Protein AF-A0A6N0A1Q3-F1 (afdb_monomer_lite)

Radius of gyration: 28.83 Å; chains: 1; bounding box: 65×64×76 Å

Foldseek 3Di:
DVVVVQDPVNVVVVVVVVVPDPPDPDDDPDDLDDPDPLLVCLCCLAQLFLLSSLLNLCLQPVQDDDPVNVLQNLLCCPLQFNNHQLVSVLSSNCVRHPPNDPVVSVVVSCVSNVVFFQLALPCLPTDDSLVVCCVVPVPCPSSCVSLVLQVQQPSVCSRPVVPDDPVSCVRSNHDDVPNGDHRPGDRVVRSNVSSVVSVVVRVVVVPDDPPPDRSGAGDLVSVLVCCQVPDPVFQFDWDQDPNDIDGDQWDDDPPFIDGGGDDLVNVVVSVVSVVVSCVVPVDDDPQAPDEDADDDPCLPPPDDHDSHHYDNAWDAHPNAIDHDPPVVSLCSLQVVLLVVLLVQLVVCLVDPDALVRLVVCCVPPNCVSNVVSVVVDPHDVVSVVSSVVSSVCSSCVVDPDPDDPPVVVVVCVPVVVPPPD

Sequence (421 aa):
MPQNGIHHPGIAALADAIAENTQLKILDLNDNTFTKKGSQSIAKGQTGYPWIDAIMNQLRHEGWVHHVARHAVSCFLTRGDLWISWEDGLKVFLKYLLDADWSVCAGNWMWMSSSAFEKVLQCPKCFCPVGYGRRMDRTGEYVRRYLPVLKDMPLRYLFEPWKAPLPVQEKAKCIVGEDYPFPIVNHKEASNECAKRMKSVVDNFRGKGKMSYYNNVRGSFEILACRIRQDNNLKGIQIKLDGRTHSLKLSQLADDTTVFVQSKKEISIALNIIETFDSFSGLILNRNKTEGMWIGYLKYSKEKVENINWVTDYVKFLGIYFGHNKAECKKLNMEKQALKSEKIMNSWKKRNITIVGRIMLVKSLIIPNVTYVASATNIDKEYVSKFKTMIYKFIWNDNREKNHYRTLCSFTVHVKSNWEA

InterPro domains:
  IPR002081 Cryptochrome/DNA photolyase class 1 [PTHR11455] (39-205)
  IPR005101 Cryptochrome/DNA photolyase, FAD-binding domain [PF03441] (37-199)
  IPR036134 Cryptochrome/DNA photolyase, FAD-binding domain-like superfamily [SSF48173] (39-201)

pLDDT: mean 79.99, std 17.87, range [28.47, 97.94]

Organism: Bathymodiolus azoricus (NCBI:txid150808)

Structure (mmCIF, N/CA/C/O backbone):
data_AF-A0A6N0A1Q3-F1
#
_entry.id   AF-A0A6N0A1Q3-F1
#
loop_
_atom_site.group_PDB
_atom_site.id
_atom_site.type_symbol
_atom_site.label_atom_id
_atom_site.label_alt_id
_atom_site.label_comp_id
_atom_site.label_asym_id
_atom_site.label_entity_id
_atom_site.label_seq_id
_atom_site.pdbx_PDB_ins_code
_atom_site.Cartn_x
_atom_site.Cartn_y
_atom_site.Cartn_z
_atom_site.occupancy
_atom_site.B_iso_or_equiv
_atom_site.auth_seq_id
_atom_site.auth_comp_id
_atom_site.auth_asym_id
_atom_site.auth_atom_id
_atom_site.pdbx_PDB_model_num
ATOM 1 N N . MET A 1 1 ? 2.008 -25.248 2.955 1.00 41.81 1 MET A N 1
ATOM 2 C CA . MET A 1 1 ? 3.449 -25.016 2.692 1.00 41.81 1 MET A CA 1
ATOM 3 C C . MET A 1 1 ? 3.793 -23.996 1.591 1.00 41.81 1 MET A C 1
ATOM 5 O O . MET A 1 1 ? 4.885 -23.458 1.691 1.00 41.81 1 MET A O 1
ATOM 9 N N . PRO A 1 2 ? 2.938 -23.621 0.608 1.00 36.25 2 PRO A N 1
ATOM 10 C CA . PRO A 1 2 ? 3.282 -22.524 -0.320 1.00 36.25 2 PRO A CA 1
ATOM 11 C C . PRO A 1 2 ? 3.408 -21.143 0.355 1.00 36.25 2 PRO A C 1
ATOM 13 O O . PRO A 1 2 ? 3.958 -20.215 -0.222 1.00 36.25 2 PRO A O 1
ATOM 16 N N . GLN A 1 3 ? 2.891 -21.003 1.580 1.00 41.81 3 GLN A N 1
ATOM 17 C CA . GLN A 1 3 ? 2.806 -19.744 2.329 1.00 41.81 3 GLN A CA 1
ATOM 18 C C . GLN A 1 3 ? 4.106 -19.343 3.061 1.00 41.81 3 GLN A C 1
ATOM 20 O O . GLN A 1 3 ? 4.175 -18.222 3.546 1.00 41.81 3 GLN A O 1
ATOM 25 N N . ASN A 1 4 ? 5.142 -20.198 3.074 1.00 42.31 4 ASN A N 1
ATOM 26 C CA . ASN A 1 4 ? 6.445 -19.917 3.710 1.00 42.31 4 ASN A CA 1
ATOM 27 C C . ASN A 1 4 ? 7.582 -19.682 2.690 1.00 42.31 4 ASN A C 1
ATOM 29 O O . ASN A 1 4 ? 8.752 -19.742 3.049 1.00 42.31 4 ASN A O 1
ATOM 33 N N . GLY A 1 5 ? 7.268 -19.469 1.403 1.00 43.62 5 GLY A N 1
ATOM 34 C CA . GLY A 1 5 ? 8.282 -19.239 0.358 1.00 43.62 5 GLY A CA 1
ATOM 35 C C . GLY A 1 5 ? 9.086 -20.481 -0.058 1.00 43.62 5 GLY A C 1
ATOM 36 O O . GLY A 1 5 ? 10.068 -20.368 -0.787 1.00 43.62 5 GLY A O 1
ATOM 37 N N . ILE A 1 6 ? 8.676 -21.676 0.374 1.00 47.47 6 ILE A N 1
ATOM 38 C CA . ILE A 1 6 ? 9.350 -22.933 0.037 1.00 47.47 6 ILE A CA 1
ATOM 39 C C . ILE A 1 6 ? 8.740 -23.495 -1.254 1.00 47.47 6 ILE A C 1
ATOM 41 O O . ILE A 1 6 ? 7.613 -23.993 -1.268 1.00 47.47 6 ILE A O 1
ATOM 45 N N . HIS A 1 7 ? 9.478 -23.380 -2.359 1.00 54.41 7 HIS A N 1
ATOM 46 C CA . HIS A 1 7 ? 9.101 -23.932 -3.665 1.00 54.41 7 HIS A CA 1
ATOM 47 C C . HIS A 1 7 ? 9.457 -25.425 -3.780 1.00 54.41 7 HIS A C 1
ATOM 49 O O . HIS A 1 7 ? 10.177 -25.959 -2.943 1.00 54.41 7 HIS A O 1
ATOM 55 N N . HIS A 1 8 ? 8.983 -26.100 -4.835 1.00 54.91 8 HIS A N 1
ATOM 56 C CA . HIS A 1 8 ? 9.098 -27.558 -5.029 1.00 54.91 8 HIS A CA 1
ATOM 57 C C . HIS A 1 8 ? 10.496 -28.170 -4.743 1.00 54.91 8 HIS A C 1
ATOM 59 O O . HIS A 1 8 ? 10.539 -29.226 -4.116 1.00 54.91 8 HIS A O 1
ATOM 65 N N . PRO A 1 9 ? 11.631 -27.529 -5.108 1.00 55.62 9 PRO A N 1
ATOM 66 C CA . PRO A 1 9 ? 12.971 -28.018 -4.749 1.00 55.62 9 PRO A CA 1
ATOM 67 C C . PRO A 1 9 ? 13.328 -27.806 -3.268 1.00 55.62 9 PRO A C 1
ATOM 69 O O . PRO A 1 9 ? 13.985 -28.640 -2.658 1.00 55.62 9 PRO A O 1
ATOM 72 N N . GLY A 1 10 ? 12.864 -26.705 -2.673 1.00 56.47 10 GLY A N 1
ATOM 73 C CA . GLY A 1 10 ? 13.060 -26.409 -1.253 1.00 56.47 10 GLY A CA 1
ATOM 74 C C . GLY A 1 10 ? 12.234 -27.313 -0.338 1.00 56.47 10 GLY A C 1
ATOM 75 O O . GLY A 1 10 ? 12.647 -27.565 0.785 1.00 56.47 10 GLY A O 1
ATOM 76 N N . ILE A 1 11 ? 11.096 -27.834 -0.816 1.00 57.53 11 ILE A N 1
ATOM 77 C CA . ILE A 1 11 ? 10.290 -28.813 -0.070 1.00 57.53 11 ILE A CA 1
ATOM 78 C C . ILE A 1 11 ? 11.034 -30.148 0.013 1.00 57.53 11 ILE A C 1
ATOM 80 O O . ILE A 1 11 ? 11.042 -30.750 1.079 1.00 57.53 11 ILE A O 1
ATOM 84 N N . ALA A 1 12 ? 11.682 -30.578 -1.076 1.00 62.75 12 ALA A N 1
ATOM 85 C CA . ALA A 1 12 ? 12.508 -31.784 -1.081 1.00 62.75 12 ALA A CA 1
ATOM 86 C C . ALA A 1 12 ? 13.717 -31.631 -0.145 1.00 62.75 12 ALA A C 1
ATOM 88 O O . ALA A 1 12 ? 13.870 -32.428 0.767 1.00 62.75 12 ALA A O 1
ATOM 89 N N . ALA A 1 13 ? 14.472 -30.533 -0.260 1.00 68.06 13 ALA A N 1
ATOM 90 C CA . ALA A 1 13 ? 15.618 -30.275 0.616 1.00 68.06 13 ALA A CA 1
ATOM 91 C C . ALA A 1 13 ? 15.233 -30.148 2.105 1.00 68.06 13 ALA A C 1
ATOM 93 O O . ALA A 1 13 ? 15.970 -30.592 2.981 1.00 68.06 13 ALA A O 1
ATOM 94 N N . LEU A 1 14 ? 14.070 -29.555 2.406 1.00 59.66 14 LEU A N 1
ATOM 95 C CA . LEU A 1 14 ? 13.545 -29.495 3.770 1.00 59.66 14 LEU A CA 1
ATOM 96 C C . LEU A 1 14 ? 13.110 -30.882 4.266 1.00 59.66 14 LEU A C 1
ATOM 98 O O . LEU A 1 14 ? 13.345 -31.206 5.426 1.00 59.66 14 LEU A O 1
ATOM 102 N N . ALA A 1 15 ? 12.482 -31.692 3.411 1.00 62.22 15 ALA A N 1
ATOM 103 C CA . ALA A 1 15 ? 12.094 -33.059 3.744 1.00 62.22 15 ALA A CA 1
ATOM 104 C C . ALA A 1 15 ? 13.322 -33.948 4.002 1.00 62.22 15 ALA A C 1
ATOM 106 O O . ALA A 1 15 ? 13.324 -34.673 4.993 1.00 62.22 15 ALA A O 1
ATOM 107 N N . ASP A 1 16 ? 14.373 -33.823 3.187 1.00 74.25 16 ASP A N 1
ATOM 108 C CA . ASP A 1 16 ? 15.642 -34.542 3.348 1.00 74.25 16 ASP A CA 1
ATOM 109 C C . ASP A 1 16 ? 16.334 -34.142 4.664 1.00 74.25 16 ASP A C 1
ATOM 111 O O . ASP A 1 16 ? 16.690 -34.995 5.476 1.00 74.25 16 ASP A O 1
ATOM 115 N N . ALA A 1 17 ? 16.408 -32.839 4.959 1.00 70.06 17 ALA A N 1
ATOM 116 C CA . ALA A 1 17 ? 16.987 -32.335 6.207 1.00 70.06 17 ALA A CA 1
ATOM 117 C C . ALA A 1 17 ? 16.194 -32.743 7.467 1.00 70.06 17 ALA A C 1
ATOM 119 O O . ALA A 1 17 ? 16.772 -32.884 8.545 1.00 70.06 17 ALA A O 1
ATOM 120 N N . ILE A 1 18 ? 14.871 -32.925 7.356 1.00 71.81 18 ILE A N 1
ATOM 121 C CA . ILE A 1 18 ? 14.031 -33.451 8.444 1.00 71.81 18 ILE A CA 1
ATOM 122 C C . ILE A 1 18 ? 14.229 -34.965 8.593 1.00 71.81 18 ILE A C 1
ATOM 124 O O . ILE A 1 18 ? 14.300 -35.448 9.721 1.00 71.81 18 ILE A O 1
ATOM 128 N N . ALA A 1 19 ? 14.341 -35.705 7.487 1.00 70.69 19 ALA A N 1
ATOM 129 C CA . ALA A 1 19 ? 14.541 -37.154 7.494 1.00 70.69 19 ALA A CA 1
ATOM 130 C C . ALA A 1 19 ? 15.874 -37.562 8.147 1.00 70.69 19 ALA A C 1
ATOM 132 O O . ALA A 1 19 ? 15.946 -38.601 8.800 1.00 70.69 19 ALA A O 1
ATOM 133 N N . GLU A 1 20 ? 16.907 -36.728 8.019 1.00 78.44 20 GLU A N 1
ATOM 134 C CA . GLU A 1 20 ? 18.235 -36.971 8.593 1.00 78.44 20 GLU A CA 1
ATOM 135 C C . GLU A 1 20 ? 18.377 -36.504 10.056 1.00 78.44 20 GLU A C 1
ATOM 137 O O . GLU A 1 20 ? 19.339 -36.868 10.737 1.00 78.44 20 GLU A O 1
ATOM 142 N N . ASN A 1 21 ? 17.429 -35.720 10.585 1.00 74.88 21 ASN A N 1
ATOM 143 C CA . ASN A 1 21 ? 17.544 -35.133 11.921 1.00 74.88 21 ASN A CA 1
ATOM 144 C C . ASN A 1 21 ? 16.839 -35.970 13.001 1.00 74.88 21 ASN A C 1
ATOM 146 O O . ASN A 1 21 ? 15.677 -35.745 13.342 1.00 74.88 21 ASN A O 1
ATOM 150 N N . THR A 1 22 ? 17.582 -36.888 13.624 1.00 77.81 22 THR A N 1
ATOM 151 C CA . THR A 1 22 ? 17.078 -37.767 14.697 1.00 77.81 22 THR A CA 1
ATOM 152 C C . THR A 1 22 ? 16.819 -37.063 16.039 1.00 77.81 22 THR A C 1
ATOM 154 O O . THR A 1 22 ? 16.327 -37.692 16.976 1.00 77.81 22 THR A O 1
ATOM 157 N N . GLN A 1 23 ? 17.153 -35.773 16.162 1.00 66.88 23 GLN A N 1
ATOM 158 C CA . GLN A 1 23 ? 17.015 -34.982 17.395 1.00 66.88 23 GLN A CA 1
ATOM 159 C C . GLN A 1 23 ? 15.797 -34.042 17.375 1.00 66.88 23 GLN A C 1
ATOM 161 O O . GLN A 1 23 ? 15.463 -33.442 18.401 1.00 66.88 23 GLN A O 1
ATOM 166 N N . LEU A 1 24 ? 15.125 -33.889 16.229 1.00 53.34 24 LEU A N 1
ATOM 167 C CA . LEU A 1 24 ? 13.996 -32.975 16.073 1.00 53.34 24 LEU A CA 1
ATOM 168 C C . LEU A 1 24 ? 12.745 -33.531 16.775 1.00 53.34 24 LEU A C 1
ATOM 170 O O . LEU A 1 24 ? 12.107 -34.462 16.294 1.00 53.34 24 LEU A O 1
ATOM 174 N N . LYS A 1 25 ? 12.379 -32.948 17.924 1.00 59.06 25 LYS A N 1
ATOM 175 C CA . LYS A 1 25 ? 11.225 -33.402 18.727 1.00 59.06 25 LYS A CA 1
ATOM 176 C C . LYS A 1 25 ? 9.913 -32.686 18.396 1.00 59.06 25 LYS A C 1
ATOM 178 O O . LYS A 1 25 ? 8.852 -33.283 18.540 1.00 59.06 25 LYS A O 1
ATOM 183 N N . ILE A 1 26 ? 9.971 -31.412 17.995 1.00 45.69 26 ILE A N 1
ATOM 184 C CA . ILE A 1 26 ? 8.807 -30.571 17.663 1.00 45.69 26 ILE A CA 1
ATOM 185 C C . ILE A 1 26 ? 9.203 -29.626 16.522 1.00 45.69 26 ILE A C 1
ATOM 187 O O . ILE A 1 26 ? 10.251 -28.986 16.591 1.00 45.69 26 ILE A O 1
ATOM 191 N N . LEU A 1 27 ? 8.355 -29.521 15.496 1.00 52.50 27 LEU A N 1
ATOM 192 C CA . LEU A 1 27 ? 8.477 -28.560 14.399 1.00 52.50 27 LEU A CA 1
ATOM 193 C C . LEU A 1 27 ? 7.153 -27.795 14.276 1.00 52.50 27 LEU A C 1
ATOM 195 O O . LEU A 1 27 ? 6.161 -28.350 13.806 1.00 52.50 27 LEU A O 1
ATOM 199 N N . ASP A 1 28 ? 7.130 -26.538 14.720 1.00 42.38 28 ASP A N 1
ATOM 200 C CA . ASP A 1 28 ? 5.952 -25.677 14.588 1.00 42.38 28 ASP A CA 1
ATOM 201 C C . ASP A 1 28 ? 6.045 -24.845 13.302 1.00 42.38 28 ASP A C 1
ATOM 203 O O . ASP A 1 28 ? 6.922 -23.996 13.146 1.00 42.38 28 ASP A O 1
ATOM 207 N N . LEU A 1 29 ? 5.150 -25.130 12.355 1.00 48.41 29 LEU A N 1
ATOM 208 C CA . LEU A 1 29 ? 5.104 -24.510 11.027 1.00 48.41 29 LEU A CA 1
ATOM 209 C C . LEU A 1 29 ? 3.914 -23.555 10.851 1.00 48.41 29 LEU A C 1
ATOM 211 O O . LEU A 1 29 ? 3.674 -23.113 9.725 1.00 48.41 29 LEU A O 1
ATOM 215 N N . ASN A 1 30 ? 3.133 -23.284 11.904 1.00 43.31 30 ASN A N 1
ATOM 216 C CA . ASN A 1 30 ? 1.723 -22.922 11.720 1.00 43.31 30 ASN A CA 1
ATOM 217 C C . ASN A 1 30 ? 1.229 -21.632 12.365 1.00 43.31 30 ASN A C 1
ATOM 219 O O . ASN A 1 30 ? 0.024 -21.367 12.383 1.00 43.31 30 ASN A O 1
ATOM 223 N N . ASP A 1 31 ? 2.102 -20.774 12.848 1.00 42.56 31 ASP A N 1
ATOM 224 C CA . ASP A 1 31 ? 1.624 -19.678 13.662 1.00 42.56 31 ASP A CA 1
ATOM 225 C C . ASP A 1 31 ? 1.274 -18.411 12.833 1.00 42.56 31 ASP A C 1
ATOM 227 O O . ASP A 1 31 ? 2.032 -17.453 12.675 1.00 42.56 31 ASP A O 1
ATOM 231 N N . ASN A 1 32 ? 0.049 -18.379 12.297 1.00 46.50 32 ASN A N 1
ATOM 232 C CA . ASN A 1 32 ? -0.661 -17.128 11.989 1.00 46.50 32 ASN A CA 1
ATOM 233 C C . ASN A 1 32 ? -1.296 -16.548 13.268 1.00 46.50 32 ASN A C 1
ATOM 235 O O . ASN A 1 32 ? -2.408 -16.011 13.220 1.00 46.50 32 ASN A O 1
ATOM 239 N N . THR A 1 33 ? -0.651 -16.700 14.431 1.00 44.88 33 THR A N 1
ATOM 240 C CA . THR A 1 33 ? -1.229 -16.228 15.684 1.00 44.88 33 THR A CA 1
ATOM 241 C C . THR A 1 33 ? -0.826 -14.787 15.955 1.00 44.88 33 THR A C 1
ATOM 243 O O . THR A 1 33 ? 0.243 -14.291 15.594 1.00 44.88 33 THR A O 1
ATOM 246 N N . PHE A 1 34 ? -1.766 -14.061 16.551 1.00 51.81 34 PHE A N 1
ATOM 247 C CA . PHE A 1 34 ? -1.533 -12.715 17.041 1.00 51.81 34 PHE A CA 1
ATOM 248 C C . PHE A 1 34 ? -0.908 -12.837 18.427 1.00 51.81 34 PHE A C 1
ATOM 250 O O . PHE A 1 34 ? -1.593 -13.209 19.380 1.00 51.81 34 PHE A O 1
ATOM 257 N N . THR A 1 35 ? 0.380 -12.527 18.549 1.00 56.66 35 THR A N 1
ATOM 258 C CA . THR A 1 35 ? 1.120 -12.671 19.814 1.00 56.66 35 THR A CA 1
ATOM 259 C C . THR A 1 35 ? 0.834 -11.536 20.797 1.00 56.66 35 THR A C 1
ATOM 261 O O . THR A 1 35 ? 0.971 -11.702 22.008 1.00 56.66 35 THR A O 1
ATOM 264 N N . LYS A 1 36 ? 0.396 -10.370 20.303 1.00 69.56 36 LYS A N 1
ATOM 265 C CA . LYS A 1 36 ? 0.128 -9.184 21.126 1.00 69.56 36 LYS A CA 1
ATOM 266 C C . LYS A 1 36 ? -1.371 -9.000 21.369 1.00 69.56 36 LYS A C 1
ATOM 268 O O . LYS A 1 36 ? -2.188 -9.080 20.454 1.00 69.56 36 LYS A O 1
ATOM 273 N N . LYS A 1 37 ? -1.733 -8.636 22.605 1.00 74.06 37 LYS A N 1
ATOM 274 C CA . LYS A 1 37 ? -3.125 -8.350 23.012 1.00 74.06 37 LYS A CA 1
ATOM 275 C C . LYS A 1 37 ? -3.818 -7.348 22.076 1.00 74.06 37 LYS A C 1
ATOM 277 O O . LYS A 1 37 ? -4.978 -7.530 21.728 1.00 74.06 37 LYS A O 1
ATOM 282 N N . GLY A 1 38 ? -3.101 -6.321 21.618 1.00 76.62 38 GLY A N 1
ATOM 283 C CA . GLY A 1 38 ? -3.657 -5.319 20.709 1.00 76.62 38 GLY A CA 1
ATOM 284 C C . GLY A 1 38 ? -3.998 -5.853 19.311 1.00 76.62 38 GLY A C 1
ATOM 285 O O . GLY A 1 38 ? -5.055 -5.510 18.783 1.00 76.62 38 GLY A O 1
ATOM 286 N N . SER A 1 39 ? -3.172 -6.732 18.726 1.00 74.62 39 SER A N 1
ATOM 287 C CA . SER A 1 39 ? -3.471 -7.338 17.422 1.00 74.62 39 SER A CA 1
ATOM 288 C C . SER A 1 39 ? -4.631 -8.324 17.523 1.00 74.62 39 SER A C 1
ATOM 290 O O . SER A 1 39 ? -5.504 -8.323 16.656 1.00 74.62 39 SER A O 1
ATOM 292 N N . GLN A 1 40 ? -4.732 -9.061 18.633 1.00 79.44 40 GLN A N 1
ATOM 293 C CA . GLN A 1 40 ? -5.905 -9.886 18.939 1.00 79.44 40 GLN A CA 1
ATOM 294 C C . GLN A 1 40 ? -7.187 -9.048 19.062 1.00 79.44 40 GLN A C 1
ATOM 296 O O . GLN A 1 40 ? -8.202 -9.394 18.458 1.00 79.44 40 GLN A O 1
ATOM 301 N N . SER A 1 41 ? -7.153 -7.939 19.809 1.00 81.31 41 SER A N 1
ATOM 302 C CA . SER A 1 41 ? -8.305 -7.044 19.980 1.00 81.31 41 SER A CA 1
ATOM 303 C C . SER A 1 41 ? -8.747 -6.401 18.666 1.00 81.31 41 SER A C 1
ATOM 305 O O . SER A 1 41 ? -9.946 -6.356 18.403 1.00 81.31 41 SER A O 1
ATOM 307 N N . ILE A 1 42 ? -7.817 -5.961 17.807 1.00 86.94 42 ILE A N 1
ATOM 308 C CA . ILE A 1 42 ? -8.157 -5.452 16.467 1.00 86.94 42 ILE A CA 1
ATOM 309 C C . ILE A 1 42 ? -8.774 -6.550 15.609 1.00 86.94 42 ILE A C 1
ATOM 311 O O . ILE A 1 42 ? -9.846 -6.347 15.045 1.00 86.94 42 ILE A O 1
ATOM 315 N N . ALA A 1 43 ? -8.154 -7.730 15.546 1.00 84.19 43 ALA A N 1
ATOM 316 C CA . ALA A 1 43 ? -8.690 -8.852 14.779 1.00 84.19 43 ALA A CA 1
ATOM 317 C C . ALA A 1 43 ? -10.101 -9.255 15.247 1.00 84.19 43 ALA A C 1
ATOM 319 O O . ALA A 1 43 ? -10.913 -9.722 14.446 1.00 84.19 43 ALA A O 1
ATOM 320 N N . LYS A 1 44 ? -10.407 -9.057 16.538 1.00 86.19 44 LYS A N 1
ATOM 321 C CA . LYS A 1 44 ? -11.719 -9.318 17.139 1.00 86.19 44 LYS A CA 1
ATOM 322 C C . LYS A 1 44 ? -12.701 -8.139 17.083 1.00 86.19 44 LYS A C 1
ATOM 324 O O . LYS A 1 44 ? -13.870 -8.358 17.396 1.00 86.19 44 LYS A O 1
ATOM 329 N N . GLY A 1 45 ? -12.273 -6.933 16.705 1.00 89.75 45 GLY A N 1
ATOM 330 C CA . GLY A 1 45 ? -13.092 -5.717 16.805 1.00 89.75 45 GLY A CA 1
ATOM 331 C C . GLY A 1 45 ? -13.534 -5.412 18.241 1.00 89.75 45 GLY A C 1
ATOM 332 O O . GLY A 1 45 ? -14.699 -5.107 18.468 1.00 89.75 45 GLY A O 1
ATOM 333 N N . GLN A 1 46 ? -12.626 -5.593 19.205 1.00 92.94 46 GLN A N 1
ATOM 334 C CA . GLN A 1 46 ? -12.845 -5.404 20.646 1.00 92.94 46 GLN A CA 1
ATOM 335 C C . GLN A 1 46 ? -11.751 -4.505 21.245 1.00 92.94 46 GLN A C 1
ATOM 337 O O . GLN A 1 46 ? -11.087 -4.850 22.224 1.00 92.94 46 GLN A O 1
ATOM 342 N N . THR A 1 47 ? -11.493 -3.372 20.598 1.00 95.12 47 THR A N 1
ATOM 343 C CA . THR A 1 47 ? -10.518 -2.368 21.045 1.00 95.12 47 THR A CA 1
ATOM 344 C C . THR A 1 47 ? -11.106 -1.381 22.050 1.00 95.12 47 THR A C 1
ATOM 346 O O . THR A 1 47 ? -10.358 -0.657 22.708 1.00 95.12 47 THR A O 1
ATOM 349 N N . GLY A 1 48 ? -12.434 -1.321 22.154 1.00 95.50 48 GLY A N 1
ATOM 350 C CA . GLY A 1 48 ? -13.138 -0.328 22.955 1.00 95.50 48 GLY A CA 1
ATOM 351 C C . GLY A 1 48 ? -13.262 1.020 22.251 1.00 95.50 48 GLY A C 1
ATOM 352 O O . GLY A 1 48 ? -13.838 1.938 22.821 1.00 95.50 48 GLY A O 1
ATOM 353 N N . TYR A 1 49 ? -12.806 1.154 20.999 1.00 97.50 49 TYR A N 1
ATOM 354 C CA . TYR A 1 49 ? -12.971 2.353 20.173 1.00 97.50 49 TYR A CA 1
ATOM 355 C C . TYR A 1 49 ? -14.028 2.116 19.082 1.00 97.50 49 TYR A C 1
ATOM 357 O O . TYR A 1 49 ? -13.716 1.476 18.077 1.00 97.50 49 TYR A O 1
ATOM 365 N N . PRO A 1 50 ? -15.249 2.680 19.207 1.00 97.81 50 PRO A N 1
ATOM 366 C CA . PRO A 1 50 ? -16.393 2.313 18.363 1.00 97.81 50 PRO A CA 1
ATOM 367 C C . PRO A 1 50 ? -16.154 2.460 16.862 1.00 97.81 50 PRO A C 1
ATOM 369 O O . PRO A 1 50 ? -16.593 1.631 16.076 1.00 97.81 50 PRO A O 1
ATOM 372 N N . TRP A 1 51 ? -15.405 3.485 16.449 1.00 97.25 51 TRP A N 1
ATOM 373 C CA . TRP A 1 51 ? -15.034 3.664 15.046 1.00 97.25 51 TRP A CA 1
ATOM 374 C C . TRP A 1 51 ? -14.140 2.529 14.523 1.00 97.25 51 TRP A C 1
ATOM 376 O O . TRP A 1 51 ? -14.389 1.995 13.448 1.00 97.25 51 TRP A O 1
ATOM 386 N N . ILE A 1 52 ? -13.119 2.140 15.292 1.00 97.69 52 ILE A N 1
ATOM 387 C CA . ILE A 1 52 ? -12.185 1.064 14.931 1.00 97.69 52 ILE A CA 1
ATOM 388 C C . ILE A 1 52 ? -12.908 -0.284 14.953 1.00 97.69 52 ILE A C 1
ATOM 390 O O . ILE A 1 52 ? -12.809 -1.056 14.001 1.00 97.69 52 ILE A O 1
ATOM 394 N N . ASP A 1 53 ? -13.695 -0.532 15.996 1.00 97.88 53 ASP A N 1
ATOM 395 C CA . ASP A 1 53 ? -14.417 -1.787 16.180 1.00 97.88 53 ASP A CA 1
ATOM 396 C C . ASP A 1 53 ? -15.516 -1.975 15.126 1.00 97.88 53 ASP A C 1
ATOM 398 O O . ASP A 1 53 ? -15.673 -3.077 14.603 1.00 97.88 53 ASP A O 1
ATOM 402 N N . ALA A 1 54 ? -16.214 -0.909 14.719 1.00 97.88 54 ALA A N 1
ATOM 403 C CA . ALA A 1 54 ? -17.173 -0.954 13.614 1.00 97.88 54 ALA A CA 1
ATOM 404 C C . ALA A 1 54 ? -16.499 -1.313 12.279 1.00 97.88 54 ALA A C 1
ATOM 406 O O . ALA A 1 54 ? -17.019 -2.140 11.535 1.00 97.88 54 ALA A O 1
ATOM 407 N N . ILE A 1 55 ? -15.317 -0.754 11.986 1.00 97.94 55 ILE A N 1
ATOM 408 C CA . ILE A 1 55 ? -14.542 -1.097 10.779 1.00 97.94 55 ILE A CA 1
ATOM 409 C C . ILE A 1 55 ? -14.118 -2.562 10.790 1.00 97.94 55 ILE A C 1
ATOM 411 O O . ILE A 1 55 ? -14.289 -3.258 9.791 1.00 97.94 55 ILE A O 1
ATOM 415 N N . MET A 1 56 ? -13.579 -3.044 11.908 1.00 97.06 56 MET A N 1
ATOM 416 C CA . MET A 1 56 ? -13.143 -4.436 12.005 1.00 97.06 56 MET A CA 1
ATOM 417 C C . MET A 1 56 ? -14.329 -5.407 11.946 1.00 97.06 56 MET A C 1
ATOM 419 O O . MET A 1 56 ? -14.208 -6.492 11.379 1.00 97.06 56 MET A O 1
ATOM 423 N N . ASN A 1 57 ? -15.500 -5.014 12.458 1.00 95.81 57 ASN A N 1
ATOM 424 C CA . ASN A 1 57 ? -16.733 -5.772 12.272 1.00 95.81 57 ASN A CA 1
ATOM 425 C C . ASN A 1 57 ? -17.199 -5.772 10.815 1.00 95.81 57 ASN A C 1
ATOM 427 O O . ASN A 1 57 ? -17.462 -6.858 10.303 1.00 95.81 57 ASN A O 1
ATOM 431 N N . GLN A 1 58 ? -17.224 -4.628 10.124 1.00 96.88 58 GLN A N 1
ATOM 432 C CA . GLN A 1 58 ? -17.536 -4.592 8.691 1.00 96.88 58 GLN A CA 1
ATOM 433 C C . GLN A 1 58 ? -16.598 -5.510 7.903 1.00 96.88 58 GLN A C 1
ATOM 435 O O . GLN A 1 58 ? -17.063 -6.348 7.136 1.00 96.88 58 GLN A O 1
ATOM 440 N N . LEU A 1 59 ? -15.287 -5.406 8.135 1.00 93.62 59 LEU A N 1
ATOM 441 C CA . LEU A 1 59 ? -14.291 -6.219 7.443 1.00 93.62 59 LEU A CA 1
ATOM 442 C C . LEU A 1 59 ? -14.568 -7.720 7.595 1.00 93.62 59 LEU A C 1
ATOM 444 O O . LEU A 1 59 ? -14.473 -8.455 6.621 1.00 93.62 59 LEU A O 1
ATOM 448 N N . ARG A 1 60 ? -14.927 -8.182 8.796 1.00 91.75 60 ARG A N 1
ATOM 449 C CA . ARG A 1 60 ? -15.206 -9.607 9.030 1.00 91.75 60 ARG A CA 1
ATOM 450 C C . ARG A 1 60 ? -16.511 -10.091 8.407 1.00 91.75 60 ARG A C 1
ATOM 452 O O . ARG A 1 60 ? -16.570 -11.246 8.004 1.00 91.75 60 ARG A O 1
ATOM 459 N N . HIS A 1 61 ? -17.541 -9.248 8.372 1.00 90.12 61 HIS A N 1
ATOM 460 C CA . HIS A 1 61 ? -18.862 -9.643 7.875 1.00 90.12 61 HIS A CA 1
ATOM 461 C C . HIS A 1 61 ? -18.981 -9.502 6.355 1.00 90.12 61 HIS A C 1
ATOM 463 O O . HIS A 1 61 ? -19.586 -10.347 5.706 1.00 90.12 61 HIS A O 1
ATOM 46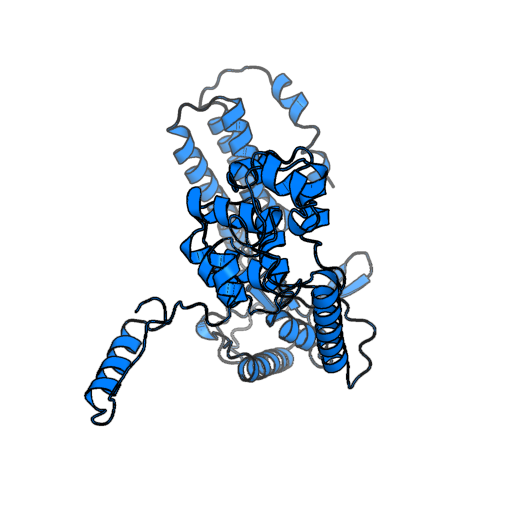9 N N . GLU A 1 62 ? -18.415 -8.437 5.789 1.00 90.31 62 GLU A N 1
ATOM 470 C CA . GLU A 1 62 ? -18.600 -8.070 4.379 1.00 90.31 62 GLU A CA 1
ATOM 471 C C . GLU A 1 62 ? -17.337 -8.294 3.537 1.00 90.31 62 GLU A C 1
ATOM 473 O O . GLU A 1 62 ? -17.392 -8.251 2.310 1.00 90.31 62 GLU A O 1
ATOM 478 N N . GLY A 1 63 ? -16.182 -8.511 4.173 1.00 86.56 63 GLY A N 1
ATOM 479 C CA . GLY A 1 63 ? -14.910 -8.737 3.488 1.00 86.56 63 GLY A CA 1
ATOM 480 C C . GLY A 1 63 ? -14.383 -7.522 2.719 1.00 86.56 63 GLY A C 1
ATOM 481 O O . GLY A 1 63 ? -13.429 -7.620 1.950 1.00 86.56 63 GLY A O 1
ATOM 482 N N . TRP A 1 64 ? -14.975 -6.344 2.910 1.00 92.69 64 TRP A N 1
ATOM 483 C CA . TRP A 1 64 ? -14.515 -5.110 2.293 1.00 92.69 64 TRP A CA 1
ATOM 484 C C . TRP A 1 64 ? -14.731 -3.929 3.226 1.00 92.69 64 TRP A C 1
ATOM 486 O O . TRP A 1 64 ? -15.758 -3.807 3.886 1.00 92.69 64 TRP A O 1
ATOM 496 N N . VAL A 1 65 ? -13.755 -3.028 3.249 1.00 94.19 65 VAL A N 1
ATOM 497 C CA . VAL A 1 65 ? -13.853 -1.740 3.936 1.00 94.19 65 VAL A CA 1
ATOM 498 C C . VAL A 1 65 ? -13.264 -0.646 3.057 1.00 94.19 65 VAL A C 1
ATOM 500 O O . VAL A 1 65 ? -12.292 -0.862 2.320 1.00 94.19 65 VAL A O 1
ATOM 503 N N . HIS A 1 66 ? -13.841 0.550 3.155 1.00 95.31 66 HIS A N 1
ATOM 504 C CA . HIS A 1 66 ? -13.399 1.719 2.403 1.00 95.31 66 HIS A CA 1
ATOM 505 C C . HIS A 1 66 ? -11.937 2.082 2.726 1.00 95.31 66 HIS A C 1
ATOM 507 O O . HIS A 1 66 ? -11.473 1.885 3.848 1.00 95.31 66 HIS A O 1
ATOM 513 N N . HIS A 1 67 ? -11.199 2.666 1.776 1.00 89.31 67 HIS A N 1
ATOM 514 C CA . HIS A 1 67 ? -9.769 2.971 1.954 1.00 89.31 67 HIS A CA 1
ATOM 515 C C . HIS A 1 67 ? -9.480 3.839 3.196 1.00 89.31 67 HIS A C 1
ATOM 517 O O . HIS A 1 67 ? -8.529 3.593 3.931 1.00 89.31 67 HIS A O 1
ATOM 523 N N . VAL A 1 68 ? -10.361 4.794 3.506 1.00 89.50 68 VAL A N 1
ATOM 524 C CA . VAL A 1 68 ? -10.274 5.606 4.731 1.00 89.50 68 VAL A CA 1
ATOM 525 C C . VAL A 1 68 ? -10.372 4.757 6.006 1.00 89.50 68 VAL A C 1
ATOM 527 O O . VAL A 1 68 ? -9.653 4.994 6.978 1.00 89.50 68 VAL A O 1
ATOM 530 N N . ALA A 1 69 ? -11.249 3.756 6.007 1.00 93.44 69 ALA A N 1
ATOM 531 C CA . ALA A 1 69 ? -11.400 2.842 7.128 1.00 93.44 69 ALA A CA 1
ATOM 532 C C . ALA A 1 69 ? -10.135 1.986 7.306 1.00 93.44 69 ALA A C 1
ATOM 534 O O . ALA A 1 69 ? -9.647 1.847 8.427 1.00 93.44 69 ALA A O 1
ATOM 535 N N . ARG A 1 70 ? -9.533 1.525 6.196 1.00 94.38 70 ARG A N 1
ATOM 536 C CA . ARG A 1 70 ? -8.226 0.840 6.202 1.00 94.38 70 ARG A CA 1
ATOM 537 C C . ARG A 1 70 ? -7.148 1.706 6.855 1.00 94.38 70 ARG A C 1
ATOM 539 O O . ARG A 1 70 ? -6.448 1.241 7.745 1.00 94.38 70 ARG A O 1
ATOM 546 N N . HIS A 1 71 ? -7.072 2.988 6.496 1.00 90.81 71 HIS A N 1
ATOM 547 C CA . HIS A 1 71 ? -6.097 3.909 7.089 1.00 90.81 71 HIS A CA 1
ATOM 548 C C . HIS A 1 71 ? -6.286 4.080 8.601 1.00 90.81 71 HIS A C 1
ATOM 550 O O . HIS A 1 71 ? -5.302 4.104 9.342 1.00 90.81 71 HIS A O 1
ATOM 556 N N . ALA A 1 72 ? -7.535 4.190 9.065 1.00 92.88 72 ALA A N 1
ATOM 557 C CA . ALA A 1 72 ? -7.836 4.357 10.484 1.00 92.88 72 ALA A CA 1
ATOM 558 C C . ALA A 1 72 ? -7.358 3.154 11.310 1.00 92.88 72 ALA A C 1
ATOM 560 O O . ALA A 1 72 ? -6.655 3.341 12.302 1.00 92.88 72 ALA A O 1
ATOM 561 N N . VAL A 1 73 ? -7.677 1.929 10.876 1.00 95.25 73 VAL A N 1
ATOM 562 C CA . VAL A 1 73 ? -7.288 0.710 11.606 1.00 95.25 73 VAL A CA 1
ATOM 563 C C . VAL A 1 73 ? -5.790 0.432 11.514 1.00 95.25 73 VAL A C 1
ATOM 565 O O . VAL A 1 73 ? -5.181 0.057 12.515 1.00 95.25 73 VAL A O 1
ATOM 568 N N . SER A 1 74 ? -5.165 0.684 10.358 1.00 93.12 74 SER A N 1
ATOM 569 C CA . SER A 1 74 ? -3.721 0.500 10.201 1.00 93.12 74 SER A CA 1
ATOM 570 C C . SER A 1 74 ? -2.924 1.484 11.048 1.00 93.12 74 SER A C 1
ATOM 572 O O . SER A 1 74 ? -1.946 1.091 11.683 1.00 93.12 74 SER A O 1
ATOM 574 N N . CYS A 1 75 ? -3.357 2.748 11.112 1.00 90.94 75 CYS A N 1
ATOM 575 C CA . CYS A 1 75 ? -2.732 3.743 11.975 1.00 90.94 75 CYS A CA 1
ATOM 576 C C . CYS A 1 75 ? -2.893 3.364 13.452 1.00 90.94 75 CYS A C 1
ATOM 578 O O . CYS A 1 75 ? -1.888 3.311 14.154 1.00 90.94 75 CYS A O 1
ATOM 580 N N . PHE A 1 76 ? -4.107 3.016 13.892 1.00 94.19 76 PHE A N 1
ATOM 581 C CA . PHE A 1 76 ? -4.381 2.617 15.276 1.00 94.19 76 PHE A CA 1
ATOM 582 C C . PHE A 1 76 ? -3.522 1.415 15.717 1.00 94.19 76 PHE A C 1
ATOM 584 O O . PHE A 1 76 ? -2.887 1.461 16.771 1.00 94.19 76 PHE A O 1
ATOM 591 N N . LEU A 1 77 ? -3.409 0.369 14.884 1.00 93.44 77 LEU A N 1
ATOM 592 C CA . LEU A 1 77 ? -2.580 -0.807 15.191 1.00 93.44 77 LEU A CA 1
ATOM 593 C C . LEU A 1 77 ? -1.092 -0.462 15.341 1.00 93.44 77 LEU A C 1
ATOM 595 O O . LEU A 1 77 ? -0.402 -1.017 16.192 1.00 93.44 77 LEU A O 1
ATOM 599 N N . THR A 1 78 ? -0.585 0.414 14.479 1.00 90.00 78 THR A N 1
ATOM 600 C CA . THR A 1 78 ? 0.856 0.627 14.326 1.00 90.00 78 THR A CA 1
ATOM 601 C C . THR A 1 78 ? 1.307 1.903 15.031 1.00 90.00 78 THR A C 1
ATOM 603 O O . THR A 1 78 ? 1.318 1.972 16.256 1.00 90.00 78 THR A O 1
ATOM 606 N N . ARG A 1 79 ? 1.679 2.937 14.276 1.00 85.31 79 ARG A N 1
ATOM 607 C CA . ARG A 1 79 ? 2.279 4.178 14.779 1.00 85.31 79 ARG A CA 1
ATOM 608 C C . ARG A 1 79 ? 1.314 5.097 15.536 1.00 85.31 79 ARG A C 1
ATOM 610 O O . ARG A 1 79 ? 1.742 6.133 16.034 1.00 85.31 79 ARG A O 1
ATOM 617 N N . GLY A 1 80 ? 0.019 4.794 15.527 1.00 87.12 80 GLY A N 1
ATOM 618 C CA . GLY A 1 80 ? -1.033 5.624 16.107 1.00 87.12 80 GLY A CA 1
ATOM 619 C C . GLY A 1 80 ? -1.186 5.439 17.601 1.00 87.12 80 GLY A C 1
ATOM 620 O O . GLY A 1 80 ? -1.146 6.422 18.339 1.00 87.12 80 GLY A O 1
ATOM 621 N N . ASP A 1 81 ? -1.344 4.185 18.024 1.00 91.19 81 ASP A N 1
ATOM 622 C CA . ASP A 1 81 ? -1.806 3.876 19.373 1.00 91.19 81 ASP A CA 1
ATOM 623 C C . ASP A 1 81 ? -1.124 2.630 19.951 1.00 91.19 81 ASP A C 1
ATOM 625 O O . ASP A 1 81 ? -0.560 2.689 21.041 1.00 91.19 81 ASP A O 1
ATOM 629 N N . LEU A 1 82 ? -1.153 1.491 19.249 1.00 88.56 82 LEU A N 1
ATOM 630 C CA . LEU A 1 82 ? -0.747 0.214 19.857 1.00 88.56 82 LEU A CA 1
ATOM 631 C C . LEU A 1 82 ? 0.735 -0.138 19.671 1.00 88.56 82 LEU A C 1
ATOM 633 O O . LEU A 1 82 ? 1.243 -1.006 20.383 1.00 88.56 82 LEU A O 1
ATOM 637 N N . TRP A 1 83 ? 1.436 0.514 18.741 1.00 84.75 83 TRP A N 1
ATOM 638 C CA . TRP A 1 83 ? 2.843 0.245 18.418 1.00 84.75 83 TRP A CA 1
ATOM 639 C C . TRP A 1 83 ? 3.121 -1.238 18.099 1.00 84.75 83 TRP A C 1
ATOM 641 O O . TRP A 1 83 ? 4.125 -1.828 18.518 1.00 84.75 83 TRP A O 1
ATOM 651 N N . ILE A 1 84 ? 2.198 -1.869 17.369 1.00 84.88 84 ILE A N 1
ATOM 652 C CA . ILE A 1 84 ? 2.295 -3.260 16.912 1.00 84.88 84 ILE A CA 1
ATOM 653 C C . ILE A 1 84 ? 2.838 -3.298 15.478 1.00 84.88 84 ILE A C 1
ATOM 655 O O . ILE A 1 84 ? 2.686 -2.336 14.722 1.00 84.88 84 ILE A O 1
ATOM 659 N N . SER A 1 85 ? 3.512 -4.397 15.115 1.00 82.44 85 SER A N 1
ATOM 660 C CA . SER A 1 85 ? 4.034 -4.573 13.757 1.00 82.44 85 SER A CA 1
ATOM 661 C C . SER A 1 85 ? 2.892 -4.551 12.741 1.00 82.44 85 SER A C 1
ATOM 663 O O . SER A 1 85 ? 1.822 -5.119 12.970 1.00 82.44 85 SER A O 1
ATOM 665 N N . TRP A 1 86 ? 3.136 -3.915 11.598 1.00 84.19 86 TRP A N 1
ATOM 666 C CA . TRP A 1 86 ? 2.203 -3.891 10.474 1.00 84.19 86 TRP A CA 1
ATOM 667 C C . TRP A 1 86 ? 1.952 -5.292 9.901 1.00 84.19 86 TRP A C 1
ATOM 669 O O . TRP A 1 86 ? 0.899 -5.521 9.313 1.00 84.19 86 TRP A O 1
ATOM 679 N N . GLU A 1 87 ? 2.870 -6.237 10.118 1.00 83.94 87 GLU A N 1
ATOM 680 C CA . GLU A 1 87 ? 2.741 -7.634 9.694 1.00 83.94 87 GLU A CA 1
ATOM 681 C C . GLU A 1 87 ? 1.534 -8.331 10.337 1.00 83.94 87 GLU A C 1
ATOM 683 O O . GLU A 1 87 ? 0.804 -9.052 9.657 1.00 83.94 87 GLU A O 1
ATOM 688 N N . ASP A 1 88 ? 1.253 -8.059 11.618 1.00 82.56 88 ASP A N 1
ATOM 689 C CA . ASP A 1 88 ? 0.059 -8.586 12.291 1.00 82.56 88 ASP A CA 1
ATOM 690 C C . ASP A 1 88 ? -1.213 -8.055 11.618 1.00 82.56 88 ASP A C 1
ATOM 692 O O . ASP A 1 88 ? -2.170 -8.789 11.377 1.00 82.56 88 ASP A O 1
ATOM 696 N N . GLY A 1 89 ? -1.219 -6.772 11.259 1.00 88.44 89 GLY A N 1
ATOM 697 C CA . GLY A 1 89 ? -2.328 -6.159 10.537 1.00 88.44 89 GLY A CA 1
ATOM 698 C C . GLY A 1 89 ? -2.516 -6.745 9.140 1.00 88.44 89 GLY A C 1
ATOM 699 O O . GLY A 1 89 ? -3.644 -7.032 8.726 1.00 88.44 89 GLY A O 1
ATOM 700 N N . LEU A 1 90 ? -1.406 -6.985 8.439 1.00 88.25 90 LEU A N 1
ATOM 701 C CA . LEU A 1 90 ? -1.395 -7.625 7.131 1.00 88.25 90 LEU A CA 1
ATOM 702 C C . LEU A 1 90 ? -2.023 -9.021 7.194 1.00 88.25 90 LEU A C 1
ATOM 704 O O . LEU A 1 90 ? -2.885 -9.314 6.370 1.00 88.25 90 LEU A O 1
ATOM 708 N N . LYS A 1 91 ? -1.680 -9.844 8.196 1.00 85.31 91 LYS A N 1
ATOM 709 C CA . LYS A 1 91 ? -2.290 -11.173 8.397 1.00 85.31 91 LYS A CA 1
ATOM 710 C C . LYS A 1 91 ? -3.818 -11.095 8.527 1.00 85.31 91 LYS A C 1
ATOM 712 O O . LYS A 1 91 ? -4.525 -11.895 7.917 1.00 85.31 91 LYS A O 1
ATOM 717 N N . VAL A 1 92 ? -4.348 -10.114 9.271 1.00 87.75 92 VAL A N 1
ATOM 718 C CA . VAL A 1 92 ? -5.807 -9.896 9.389 1.00 87.75 92 VAL A CA 1
ATOM 719 C C . VAL A 1 92 ? -6.416 -9.537 8.036 1.00 87.75 92 VAL A C 1
ATOM 721 O O . VAL A 1 92 ? -7.445 -10.086 7.649 1.00 87.75 92 VAL A O 1
ATOM 724 N N . PHE A 1 93 ? -5.788 -8.612 7.315 1.00 90.62 93 PHE A N 1
ATOM 725 C CA . PHE A 1 93 ? -6.305 -8.123 6.041 1.00 90.62 93 PHE A CA 1
ATOM 726 C C . PHE A 1 93 ? -6.280 -9.209 4.968 1.00 90.62 93 PHE A C 1
ATOM 728 O O . PHE A 1 93 ? -7.286 -9.389 4.296 1.00 90.62 93 PHE A O 1
ATOM 735 N N . LEU A 1 94 ? -5.203 -9.990 4.871 1.00 85.19 94 LEU A N 1
ATOM 736 C CA . LEU A 1 94 ? -5.119 -11.120 3.942 1.00 85.19 94 LEU A CA 1
ATOM 737 C C . LEU A 1 94 ? -6.143 -12.220 4.249 1.00 85.19 94 LEU A C 1
ATOM 739 O O . LEU A 1 94 ? -6.541 -12.949 3.347 1.00 85.19 94 LEU A O 1
ATOM 743 N N . LYS A 1 95 ? -6.578 -12.343 5.509 1.00 85.38 95 LYS A N 1
ATOM 744 C CA . LYS A 1 95 ? -7.594 -13.319 5.911 1.00 85.38 95 LYS A CA 1
ATOM 745 C C . LYS A 1 95 ? -9.018 -12.896 5.544 1.00 85.38 95 LYS A C 1
ATOM 747 O O . LYS A 1 95 ? -9.812 -13.758 5.184 1.00 85.38 95 LYS A O 1
ATOM 752 N N . TYR A 1 96 ? -9.359 -11.615 5.702 1.00 84.38 96 TYR A N 1
ATOM 753 C CA . TYR A 1 96 ? -10.751 -11.154 5.595 1.00 84.38 96 TYR A CA 1
ATOM 754 C C . TYR A 1 96 ? -11.054 -10.308 4.353 1.00 84.38 96 TYR A C 1
ATOM 756 O O . TYR A 1 96 ? -12.208 -10.275 3.943 1.00 84.38 96 TYR A O 1
ATOM 764 N N . LEU A 1 97 ? -10.081 -9.614 3.749 1.00 88.19 97 LEU A N 1
ATOM 765 C CA . LEU A 1 97 ? -10.358 -8.786 2.572 1.00 88.19 97 LEU A CA 1
ATOM 766 C C . LEU A 1 97 ? -10.608 -9.643 1.327 1.00 88.19 97 LEU A C 1
ATOM 768 O O . LEU A 1 97 ? -9.793 -10.483 0.959 1.00 88.19 97 LEU A O 1
ATOM 772 N N . LEU A 1 98 ? -11.691 -9.343 0.613 1.00 79.94 98 LEU A N 1
ATOM 773 C CA . LEU A 1 98 ? -12.008 -9.929 -0.690 1.00 79.94 98 LEU A CA 1
ATOM 774 C C . LEU A 1 98 ? -11.017 -9.493 -1.776 1.00 79.94 98 LEU A C 1
ATOM 776 O O . LEU A 1 98 ? -10.766 -10.236 -2.719 1.00 79.94 98 LEU A O 1
ATOM 780 N N . ASP A 1 99 ? -10.457 -8.288 -1.645 1.00 81.25 99 ASP A N 1
ATOM 781 C CA . ASP A 1 99 ? -9.491 -7.704 -2.581 1.00 81.25 99 ASP A CA 1
ATOM 782 C C . ASP A 1 99 ? -8.033 -7.852 -2.122 1.00 81.25 99 ASP A C 1
ATOM 784 O O . ASP A 1 99 ? -7.180 -7.069 -2.539 1.00 81.25 99 ASP A O 1
ATOM 788 N N . ALA A 1 100 ? -7.755 -8.841 -1.263 1.00 81.88 100 ALA A N 1
ATOM 789 C CA . ALA A 1 100 ? -6.457 -9.109 -0.646 1.00 81.88 100 ALA A CA 1
ATOM 790 C C . ALA A 1 100 ? -5.347 -9.500 -1.646 1.00 81.88 100 ALA A C 1
ATOM 792 O O . ALA A 1 100 ? -4.850 -10.626 -1.647 1.00 81.88 100 ALA A O 1
ATOM 793 N N . ASP A 1 101 ? -4.911 -8.560 -2.481 1.00 84.88 101 ASP A N 1
ATOM 794 C CA . ASP A 1 101 ? -3.678 -8.684 -3.251 1.00 84.88 101 ASP A CA 1
ATOM 795 C C . ASP A 1 101 ? -2.472 -8.524 -2.319 1.00 84.88 101 ASP A C 1
ATOM 797 O O . ASP A 1 101 ? -2.356 -7.534 -1.591 1.00 84.88 101 ASP A O 1
ATOM 801 N N . TRP A 1 102 ? -1.564 -9.500 -2.344 1.00 73.19 102 TRP A N 1
ATOM 802 C CA . TRP A 1 102 ? -0.423 -9.550 -1.429 1.00 73.19 102 TRP A CA 1
ATOM 803 C C . TRP A 1 102 ? 0.439 -8.283 -1.498 1.00 73.19 102 TRP A C 1
ATOM 805 O O . TRP A 1 102 ? 0.737 -7.683 -0.464 1.00 73.19 102 TRP A O 1
ATOM 815 N N . SER A 1 103 ? 0.778 -7.834 -2.709 1.00 69.50 103 SER A N 1
ATOM 816 C CA . SER A 1 103 ? 1.665 -6.689 -2.936 1.00 69.50 103 SER A CA 1
ATOM 817 C C . SER A 1 103 ? 0.999 -5.382 -2.521 1.00 69.50 103 SER A C 1
ATOM 819 O O . SER A 1 103 ? 1.601 -4.557 -1.830 1.00 69.50 103 SER A O 1
ATOM 821 N N . VAL A 1 104 ? -0.264 -5.193 -2.911 1.00 77.00 104 VAL A N 1
ATOM 822 C CA . VAL A 1 104 ? -1.032 -3.986 -2.586 1.00 77.00 104 VAL A CA 1
ATOM 823 C C . VAL A 1 104 ? -1.308 -3.912 -1.087 1.00 77.00 104 VAL A C 1
ATOM 825 O O . VAL A 1 104 ? -1.136 -2.848 -0.489 1.00 77.00 104 VAL A O 1
ATOM 828 N N . CYS A 1 105 ? -1.703 -5.015 -0.448 1.00 83.25 105 CYS A N 1
ATOM 829 C CA . CYS A 1 105 ? -1.937 -5.042 0.992 1.00 83.25 105 CYS A CA 1
ATOM 830 C C . CYS A 1 105 ? -0.646 -4.780 1.771 1.00 83.25 105 CYS A C 1
ATOM 832 O O . CYS A 1 105 ? -0.642 -3.893 2.625 1.00 83.25 105 CYS A O 1
ATOM 834 N N . ALA A 1 106 ? 0.452 -5.477 1.461 1.00 81.50 106 ALA A N 1
ATOM 835 C CA . ALA A 1 106 ? 1.731 -5.269 2.138 1.00 81.50 106 ALA A CA 1
ATOM 836 C C . ALA A 1 106 ? 2.244 -3.832 1.953 1.00 81.50 106 ALA A C 1
ATOM 838 O O . ALA A 1 106 ? 2.620 -3.178 2.927 1.00 81.50 106 ALA A O 1
ATOM 839 N N . GLY A 1 107 ? 2.179 -3.302 0.727 1.00 81.44 107 GLY A N 1
ATOM 840 C CA . GLY A 1 107 ? 2.579 -1.930 0.417 1.00 81.44 107 GLY A CA 1
ATOM 841 C C . GLY A 1 107 ? 1.798 -0.884 1.216 1.00 81.44 107 GLY A C 1
ATOM 842 O O . GLY A 1 107 ? 2.396 0.008 1.817 1.00 81.44 107 GLY A O 1
ATOM 843 N N . ASN A 1 108 ? 0.471 -1.022 1.290 1.00 86.88 108 ASN A N 1
ATOM 844 C CA . ASN A 1 108 ? -0.371 -0.108 2.067 1.00 86.88 108 ASN A CA 1
ATOM 845 C C . ASN A 1 108 ? -0.123 -0.215 3.578 1.00 86.88 108 ASN A C 1
ATOM 847 O O . ASN A 1 108 ? -0.111 0.808 4.260 1.00 86.88 108 ASN A O 1
ATOM 851 N N . TRP A 1 109 ? 0.105 -1.420 4.107 1.00 88.62 109 TRP A N 1
ATOM 852 C CA . TRP A 1 109 ? 0.422 -1.613 5.524 1.00 88.62 109 TRP A CA 1
ATOM 853 C C . TRP A 1 109 ? 1.749 -0.960 5.907 1.00 88.62 109 TRP A C 1
ATOM 855 O O . TRP A 1 109 ? 1.784 -0.206 6.878 1.00 88.62 109 TRP A O 1
ATOM 865 N N . MET A 1 110 ? 2.793 -1.168 5.099 1.00 82.31 110 MET A N 1
ATOM 866 C CA . MET A 1 110 ? 4.093 -0.516 5.275 1.00 82.31 110 MET A CA 1
ATOM 867 C C . MET A 1 110 ? 4.010 1.012 5.139 1.00 82.31 110 MET A C 1
ATOM 869 O O . MET A 1 110 ? 4.712 1.730 5.854 1.00 82.31 110 MET A O 1
ATOM 873 N N . TRP A 1 111 ? 3.162 1.518 4.236 1.00 83.06 111 TRP A N 1
ATOM 874 C CA . TRP A 1 111 ? 2.942 2.956 4.074 1.00 83.06 111 TRP A CA 1
ATOM 875 C C . TRP A 1 111 ? 2.247 3.562 5.295 1.00 83.06 111 TRP A C 1
ATOM 877 O O . TRP A 1 111 ? 2.734 4.528 5.878 1.00 83.06 111 TRP A O 1
ATOM 887 N N . MET A 1 112 ? 1.141 2.963 5.739 1.00 85.38 112 MET A N 1
ATOM 888 C CA . MET A 1 112 ? 0.342 3.496 6.844 1.00 85.38 112 MET A CA 1
ATOM 889 C C . MET A 1 112 ? 1.042 3.407 8.202 1.00 85.38 112 MET A C 1
ATOM 891 O O . MET A 1 112 ? 0.845 4.289 9.044 1.00 85.38 112 MET A O 1
ATOM 895 N N . SER A 1 113 ? 1.886 2.392 8.409 1.00 82.94 113 SER A N 1
ATOM 896 C CA . SER A 1 113 ? 2.750 2.289 9.591 1.00 82.94 113 SER A CA 1
ATOM 897 C C . SER A 1 113 ? 3.945 3.242 9.558 1.00 82.94 113 SER A C 1
ATOM 899 O O . SER A 1 113 ? 4.686 3.321 10.538 1.00 82.94 113 SER A O 1
ATOM 901 N N . SER A 1 114 ? 4.127 3.968 8.449 1.00 77.38 114 SER A N 1
ATOM 902 C CA . SER A 1 114 ? 5.318 4.753 8.129 1.00 77.38 114 SER A CA 1
ATOM 903 C C . SER A 1 114 ? 6.608 3.923 8.195 1.00 77.38 114 SER A C 1
ATOM 905 O O . SER A 1 114 ? 7.682 4.454 8.446 1.00 77.38 114 SER A O 1
ATOM 907 N N . SER A 1 115 ? 6.522 2.612 7.958 1.00 68.38 115 SER A N 1
ATOM 908 C CA . SER A 1 115 ? 7.695 1.736 7.861 1.00 68.38 115 SER A CA 1
ATOM 909 C C . SER A 1 115 ? 8.395 1.870 6.504 1.00 68.38 115 SER A C 1
ATOM 911 O O . SER A 1 115 ? 9.599 1.653 6.414 1.00 68.38 115 SER A O 1
ATOM 913 N N . ALA A 1 116 ? 7.662 2.265 5.459 1.00 64.38 116 ALA A N 1
ATOM 914 C CA . ALA A 1 116 ? 8.198 2.614 4.146 1.00 64.38 116 ALA A CA 1
ATOM 915 C C . ALA A 1 116 ? 7.323 3.678 3.454 1.00 64.38 116 ALA A C 1
ATOM 917 O O . ALA A 1 116 ? 6.234 4.008 3.913 1.00 64.38 116 ALA A O 1
ATOM 918 N N . PHE A 1 117 ? 7.799 4.215 2.327 1.00 61.53 117 PHE A N 1
ATOM 919 C CA . PHE A 1 117 ? 7.073 5.116 1.409 1.00 61.53 117 PHE A CA 1
ATOM 920 C C . PHE A 1 117 ? 6.705 6.522 1.931 1.00 61.53 117 PHE A C 1
ATOM 922 O O . PHE A 1 117 ? 6.372 7.391 1.123 1.00 61.53 117 PHE A O 1
ATOM 929 N N . GLU A 1 118 ? 6.808 6.787 3.235 1.00 56.81 118 GLU A N 1
ATOM 930 C CA . GLU A 1 118 ? 6.626 8.123 3.813 1.00 56.81 118 GLU A CA 1
ATOM 931 C C . GLU A 1 118 ? 7.894 8.983 3.625 1.00 56.81 118 GLU A C 1
ATOM 933 O O . GLU A 1 118 ? 9.002 8.584 3.974 1.00 56.81 118 GLU A O 1
ATOM 938 N N . LYS A 1 119 ? 7.717 10.190 3.071 1.00 46.81 119 LYS A N 1
ATOM 939 C CA . LYS A 1 119 ? 8.763 11.135 2.619 1.00 46.81 119 LYS A CA 1
ATOM 940 C C . LYS A 1 119 ? 9.809 11.492 3.694 1.00 46.81 119 LYS A C 1
ATOM 942 O O . LYS A 1 119 ? 10.969 11.729 3.377 1.00 46.81 119 LYS A O 1
ATOM 947 N N . VAL A 1 120 ? 9.358 11.509 4.941 1.00 44.66 120 VAL A N 1
ATOM 948 C CA . VAL A 1 120 ? 10.042 11.470 6.244 1.00 44.66 120 VAL A CA 1
ATOM 949 C C . VAL A 1 120 ? 8.936 10.967 7.187 1.00 44.66 120 VAL A C 1
ATOM 951 O O . VAL A 1 120 ? 7.770 11.176 6.867 1.00 44.66 120 VAL A O 1
ATOM 954 N N . LEU A 1 121 ? 9.232 10.372 8.343 1.00 48.06 121 LEU A N 1
ATOM 955 C CA . LEU A 1 121 ? 8.270 10.028 9.415 1.00 48.06 121 LEU A CA 1
ATOM 956 C C . LEU A 1 121 ? 7.534 11.269 10.020 1.00 48.06 121 LEU A C 1
ATOM 958 O O . LEU A 1 121 ? 7.317 11.381 11.223 1.00 48.06 121 LEU A O 1
ATOM 962 N N . GLN A 1 122 ? 7.196 12.260 9.191 1.00 44.84 122 GLN A N 1
ATOM 963 C CA . GLN A 1 122 ? 6.805 13.641 9.465 1.00 44.84 122 GLN A CA 1
ATOM 964 C C . GLN A 1 122 ? 5.310 13.818 9.736 1.00 44.84 122 GLN A C 1
ATOM 966 O O . GLN A 1 122 ? 4.798 14.934 9.661 1.00 44.84 122 GLN A O 1
ATOM 971 N N . CYS A 1 123 ? 4.600 12.762 10.119 1.00 49.88 123 CYS A N 1
ATOM 972 C CA . CYS A 1 123 ? 3.264 12.921 10.673 1.00 49.88 123 CYS A CA 1
ATOM 973 C C . CYS A 1 123 ? 3.264 12.532 12.157 1.00 49.88 123 CYS A C 1
ATOM 975 O O . CYS A 1 123 ? 2.807 11.443 12.499 1.00 49.88 123 CYS A O 1
ATOM 977 N N . PRO A 1 124 ? 3.737 13.415 13.065 1.00 50.72 124 PRO A N 1
ATOM 978 C CA . PRO A 1 124 ? 3.588 13.191 14.504 1.00 50.72 124 PRO A CA 1
ATOM 979 C C . PRO A 1 124 ? 2.112 13.191 14.935 1.00 50.72 124 PRO A C 1
ATOM 981 O O . PRO A 1 124 ? 1.795 12.798 16.051 1.00 50.72 124 PRO A O 1
ATOM 984 N N . LYS A 1 125 ? 1.199 13.651 14.066 1.00 60.50 125 LYS A N 1
ATOM 985 C CA . LYS A 1 125 ? -0.242 13.653 14.312 1.00 60.50 125 LYS A CA 1
ATOM 986 C C . LYS A 1 125 ? -0.868 12.393 13.728 1.00 60.50 125 LYS A C 1
ATOM 988 O O . LYS A 1 125 ? -1.157 12.318 12.537 1.00 60.50 125 LYS A O 1
ATOM 993 N N . CYS A 1 126 ? -1.084 11.409 14.584 1.00 72.12 126 CYS A N 1
ATOM 994 C CA . CYS A 1 126 ? -1.838 10.212 14.244 1.00 72.12 126 CYS A CA 1
ATOM 995 C C . CYS A 1 126 ? -3.345 10.513 14.174 1.00 72.12 126 CYS A C 1
ATOM 997 O O . CYS A 1 126 ? -3.819 11.541 14.672 1.00 72.12 126 CYS A O 1
ATOM 999 N N . PHE A 1 127 ? -4.114 9.638 13.521 1.00 77.88 127 PHE A N 1
ATOM 1000 C CA . PHE A 1 127 ? -5.566 9.787 13.491 1.00 77.88 127 PHE A CA 1
ATOM 1001 C C . PHE A 1 127 ? -6.126 9.593 14.896 1.00 77.88 127 PHE A C 1
ATOM 1003 O O . PHE A 1 127 ? -5.886 8.571 15.525 1.00 77.88 127 PHE A O 1
ATOM 1010 N N . CYS A 1 128 ? -6.920 10.551 15.369 1.00 89.38 128 CYS A N 1
ATOM 1011 C CA . CYS A 1 128 ? -7.699 10.336 16.577 1.00 89.38 128 CYS A CA 1
ATOM 1012 C C . CYS A 1 128 ? -8.852 9.373 16.257 1.00 89.38 128 CYS A C 1
ATOM 1014 O O . CYS A 1 128 ? -9.718 9.763 15.468 1.00 89.38 128 CYS A O 1
ATOM 1016 N N . PRO A 1 129 ? -8.923 8.165 16.850 1.00 91.50 129 PRO A N 1
ATOM 1017 C CA . PRO A 1 129 ? -9.968 7.188 16.534 1.00 91.50 129 PRO A CA 1
ATOM 1018 C C . PRO A 1 129 ? -11.373 7.735 16.833 1.00 91.50 129 PRO A C 1
ATOM 1020 O O . PRO A 1 129 ? -12.324 7.440 16.114 1.00 91.50 129 PRO A O 1
ATOM 1023 N N . VAL A 1 130 ? -11.492 8.621 17.827 1.00 94.00 130 VAL A N 1
ATOM 1024 C CA . VAL A 1 130 ? -12.738 9.316 18.184 1.00 94.00 130 VAL A CA 1
ATOM 1025 C C . VAL A 1 130 ? -13.036 10.465 17.220 1.00 94.00 130 VAL A C 1
ATOM 1027 O O . VAL A 1 130 ? -14.093 10.514 16.592 1.00 94.00 130 VAL A O 1
ATOM 1030 N N . GLY A 1 131 ? -12.110 11.424 17.107 1.00 92.38 131 GLY A N 1
ATOM 1031 C CA . GLY A 1 131 ? -12.320 12.639 16.317 1.00 92.38 131 GLY A CA 1
ATOM 1032 C C . GLY A 1 131 ? -12.455 12.353 14.823 1.00 92.38 131 GLY A C 1
ATOM 1033 O O . GLY A 1 131 ? -13.183 13.049 14.118 1.00 92.38 131 GLY A O 1
ATOM 1034 N N . TYR A 1 132 ? -11.778 11.314 14.334 1.00 91.31 132 TYR A N 1
ATOM 1035 C CA . TYR A 1 132 ? -11.928 10.855 12.963 1.00 91.31 132 TYR A CA 1
ATOM 1036 C C . TYR A 1 132 ? -13.278 10.177 12.747 1.00 91.31 132 TYR A C 1
ATOM 1038 O O . TYR A 1 132 ? -13.982 10.578 11.825 1.00 91.31 132 TYR A O 1
ATOM 1046 N N . GLY A 1 133 ? -13.691 9.275 13.645 1.00 92.19 133 GLY A N 1
ATOM 1047 C CA . GLY A 1 133 ? -15.018 8.658 13.605 1.00 92.19 133 GLY A CA 1
ATOM 1048 C C . GLY A 1 133 ? -16.145 9.690 13.542 1.00 92.19 133 GLY A C 1
ATOM 1049 O O . GLY A 1 133 ? -16.941 9.654 12.613 1.00 92.19 133 GLY A O 1
ATOM 1050 N N . ARG A 1 134 ? -16.131 10.704 14.420 1.00 94.12 134 ARG A N 1
ATOM 1051 C CA . ARG A 1 134 ? -17.122 11.802 14.409 1.00 94.12 134 ARG A CA 1
ATOM 1052 C C . ARG A 1 134 ? -17.184 12.579 13.091 1.00 94.12 134 ARG A C 1
ATOM 1054 O O . ARG A 1 134 ? -18.234 13.107 12.736 1.00 94.12 134 ARG A O 1
ATOM 1061 N N . ARG A 1 135 ? -16.054 12.717 12.389 1.00 92.50 135 ARG A N 1
ATOM 1062 C CA . ARG A 1 135 ? -16.009 13.411 11.092 1.00 92.50 135 ARG A CA 1
ATOM 1063 C C . ARG A 1 135 ? -16.556 12.548 9.963 1.00 92.50 135 ARG A C 1
ATOM 1065 O O . ARG A 1 135 ? -17.222 13.099 9.091 1.00 92.50 135 ARG A O 1
ATOM 1072 N N . MET A 1 136 ? -16.242 11.253 9.978 1.00 91.94 136 MET A N 1
ATOM 1073 C CA . MET A 1 136 ? -16.622 10.312 8.923 1.00 91.94 136 MET A CA 1
ATOM 1074 C C . MET A 1 136 ? -18.070 9.828 9.070 1.00 91.94 136 MET A C 1
ATOM 1076 O O . MET A 1 136 ? -18.753 9.666 8.067 1.00 91.94 136 MET A O 1
ATOM 1080 N N . ASP A 1 137 ? -18.545 9.650 10.302 1.00 94.44 137 ASP A N 1
ATOM 1081 C CA . ASP A 1 137 ? -19.888 9.183 10.642 1.00 94.44 137 ASP A CA 1
ATOM 1082 C C . ASP A 1 137 ? -20.562 10.179 11.601 1.00 94.44 137 ASP A C 1
ATOM 1084 O O . ASP A 1 137 ? -20.565 10.028 12.823 1.00 94.44 137 ASP A O 1
ATOM 1088 N N . ARG A 1 138 ? -21.097 11.267 11.033 1.00 93.94 138 ARG A N 1
ATOM 1089 C CA . ARG A 1 138 ? -21.704 12.362 11.812 1.00 93.94 138 ARG A CA 1
ATOM 1090 C C . ARG A 1 138 ? -23.001 11.951 12.509 1.00 93.94 138 ARG A C 1
ATOM 1092 O O . ARG A 1 138 ? -23.310 12.505 13.560 1.00 93.94 138 ARG A O 1
ATOM 1099 N N . THR A 1 139 ? -23.760 11.032 11.914 1.00 94.25 139 THR A N 1
ATOM 1100 C CA . THR A 1 139 ? -25.045 10.548 12.443 1.00 94.25 139 THR A CA 1
ATOM 1101 C C . THR A 1 139 ? -24.864 9.370 13.399 1.00 94.25 139 THR A C 1
ATOM 1103 O O . THR A 1 139 ? -25.710 9.143 14.266 1.00 94.25 139 THR A O 1
ATOM 1106 N N . GLY A 1 140 ? -23.744 8.649 13.299 1.00 95.44 140 GLY A N 1
ATOM 1107 C CA . GLY A 1 140 ? -23.484 7.447 14.081 1.00 95.44 140 GLY A CA 1
ATOM 1108 C C . GLY A 1 140 ? -24.094 6.182 13.477 1.00 95.44 140 GLY A C 1
ATOM 1109 O O . GLY A 1 140 ? -24.049 5.127 14.106 1.00 95.44 140 GLY A O 1
ATOM 1110 N N . GLU A 1 141 ? -24.718 6.271 12.302 1.00 96.75 141 GLU A N 1
ATOM 1111 C CA . GLU A 1 141 ? -25.430 5.154 11.672 1.00 96.75 141 GLU A CA 1
ATOM 1112 C C . GLU A 1 141 ? -24.486 4.011 11.314 1.00 96.75 141 GLU A C 1
ATOM 1114 O O . GLU A 1 141 ? -24.822 2.843 11.515 1.00 96.75 141 GLU A O 1
ATOM 1119 N N . TYR A 1 142 ? -23.284 4.340 10.838 1.00 97.31 142 TYR A N 1
ATOM 1120 C CA . TYR A 1 142 ? -22.285 3.337 10.491 1.00 97.31 142 TYR A CA 1
ATOM 1121 C C . TYR A 1 142 ? -21.824 2.576 11.738 1.00 97.31 142 TYR A C 1
ATOM 1123 O O . TYR A 1 142 ? -21.819 1.344 11.746 1.00 97.31 142 TYR A O 1
ATOM 1131 N N . VAL A 1 143 ? -21.502 3.294 12.820 1.00 97.25 143 VAL A N 1
ATOM 1132 C CA . VAL A 1 143 ? -21.115 2.664 14.089 1.00 97.25 143 VAL A CA 1
ATOM 1133 C C . VAL A 1 143 ? -22.248 1.794 14.634 1.00 97.25 143 VAL A C 1
ATOM 1135 O O . VAL A 1 143 ? -22.002 0.645 14.983 1.00 97.25 143 VAL A O 1
ATOM 1138 N N . ARG A 1 144 ? -23.495 2.281 14.653 1.00 97.56 144 ARG A N 1
ATOM 1139 C CA . ARG A 1 144 ? -24.648 1.508 15.156 1.00 97.56 144 ARG A CA 1
ATOM 1140 C C . ARG A 1 144 ? -24.943 0.263 14.32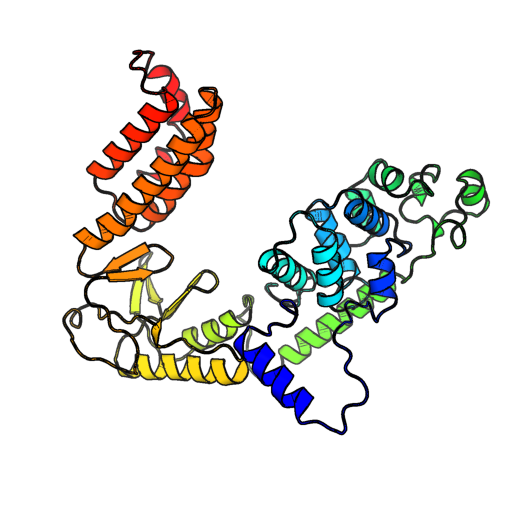1 1.00 97.56 144 ARG A C 1
ATOM 1142 O O . ARG A 1 144 ? -25.353 -0.750 14.880 1.00 97.56 144 ARG A O 1
ATOM 1149 N N . ARG A 1 145 ? -24.727 0.324 13.003 1.00 96.88 145 ARG A N 1
ATOM 1150 C CA . ARG A 1 145 ? -24.924 -0.815 12.095 1.00 96.88 145 ARG A CA 1
ATOM 1151 C C . ARG A 1 145 ? -23.967 -1.963 12.407 1.00 96.88 145 ARG A C 1
ATOM 1153 O O . ARG A 1 145 ? -24.404 -3.107 12.459 1.00 96.88 145 ARG A O 1
ATOM 1160 N N . TYR A 1 146 ? -22.683 -1.666 12.608 1.00 97.19 146 TYR A N 1
ATOM 1161 C CA . TYR A 1 146 ? -21.660 -2.698 12.833 1.00 97.19 146 TYR A CA 1
ATOM 1162 C C . TYR A 1 146 ? -21.380 -2.994 14.310 1.00 97.19 146 TYR A C 1
ATOM 1164 O O . TYR A 1 146 ? -20.719 -3.985 14.611 1.00 97.19 146 TYR A O 1
ATOM 1172 N N . LEU A 1 147 ? -21.894 -2.169 15.225 1.00 96.94 147 LEU A N 1
ATOM 1173 C CA . LEU A 1 147 ? -21.871 -2.380 16.672 1.00 96.94 147 LEU A CA 1
ATOM 1174 C C . LEU A 1 147 ? -23.297 -2.255 17.228 1.00 96.94 147 LEU A C 1
ATOM 1176 O O . LEU A 1 147 ? -23.629 -1.247 17.859 1.00 96.94 147 LEU A O 1
ATOM 1180 N N . PRO A 1 148 ? -24.150 -3.278 17.034 1.00 95.12 148 PRO A N 1
ATOM 1181 C CA . PRO A 1 148 ? -25.543 -3.236 17.480 1.00 95.12 148 PRO A CA 1
ATOM 1182 C C . PRO A 1 148 ? -25.684 -3.084 19.001 1.00 95.12 148 PRO A C 1
ATOM 1184 O O . PRO A 1 148 ? -26.701 -2.579 19.466 1.00 95.12 148 PRO A O 1
ATOM 1187 N N . VAL A 1 149 ? -24.657 -3.447 19.777 1.00 96.12 149 VAL A N 1
ATOM 1188 C CA . VAL A 1 149 ? -24.606 -3.204 21.229 1.00 96.12 149 VAL A CA 1
ATOM 1189 C C . VAL A 1 149 ? -24.632 -1.709 21.581 1.00 96.12 149 VAL A C 1
ATOM 1191 O O . VAL A 1 149 ? -25.167 -1.322 22.608 1.00 96.12 149 VAL A O 1
ATOM 1194 N N . LEU A 1 150 ? -24.151 -0.834 20.691 1.00 96.31 150 LEU A N 1
ATOM 1195 C CA . LEU A 1 150 ? -24.173 0.623 20.869 1.00 96.31 150 LEU A CA 1
ATOM 1196 C C . LEU A 1 150 ? -25.375 1.296 20.182 1.00 96.31 150 LEU A C 1
ATOM 1198 O O . LEU A 1 150 ? -25.424 2.527 20.103 1.00 96.31 150 LEU A O 1
ATOM 1202 N N . LYS A 1 151 ? -26.356 0.529 19.680 1.00 96.12 151 LYS A N 1
ATOM 1203 C CA . LYS A 1 151 ? -27.469 1.055 18.868 1.00 96.12 151 LYS A CA 1
ATOM 1204 C C . LYS A 1 151 ? -28.308 2.122 19.573 1.00 96.12 151 LYS A C 1
ATOM 1206 O O . LYS A 1 151 ? -28.776 3.029 18.893 1.00 96.12 151 LYS A O 1
ATOM 1211 N N . ASP A 1 152 ? -28.429 2.058 20.899 1.00 96.12 152 ASP A N 1
ATOM 1212 C CA . ASP A 1 152 ? -29.244 2.973 21.711 1.00 96.12 152 ASP A CA 1
ATOM 1213 C C . ASP A 1 152 ? -28.387 4.031 22.442 1.00 96.12 152 ASP A C 1
ATOM 1215 O O . ASP A 1 152 ? -28.910 4.937 23.092 1.00 96.12 152 ASP A O 1
ATOM 1219 N N . MET A 1 153 ? -27.054 3.981 22.300 1.00 97.38 153 MET A N 1
ATOM 1220 C CA . MET A 1 153 ? -26.133 4.930 22.936 1.00 97.38 153 MET A CA 1
ATOM 1221 C C . MET A 1 153 ? -26.331 6.343 22.361 1.00 97.38 153 MET A C 1
ATOM 1223 O O . MET A 1 153 ? -26.239 6.508 21.142 1.00 97.38 153 MET A O 1
ATOM 1227 N N . PRO A 1 154 ? -26.561 7.401 23.160 1.00 96.88 154 PRO A N 1
ATOM 1228 C CA . PRO A 1 154 ? -26.753 8.747 22.620 1.00 96.88 154 PRO A CA 1
ATOM 1229 C C . PRO A 1 154 ? -25.554 9.214 21.784 1.00 96.88 154 PRO A C 1
ATOM 1231 O O . PRO A 1 154 ? -24.407 8.980 22.159 1.00 96.88 154 PRO A O 1
ATOM 1234 N N . LEU A 1 155 ? -25.797 9.928 20.676 1.00 96.12 155 LEU A N 1
ATOM 1235 C CA . LEU A 1 155 ? -24.744 10.344 19.728 1.00 96.12 155 LEU A CA 1
ATOM 1236 C C . LEU A 1 155 ? -23.572 11.083 20.403 1.00 96.12 155 LEU A C 1
ATOM 1238 O O . LEU A 1 155 ? -22.414 10.878 20.040 1.00 96.12 155 LEU A O 1
ATOM 1242 N N . ARG A 1 156 ? -23.859 11.884 21.440 1.00 96.25 156 ARG A N 1
ATOM 1243 C CA . ARG A 1 156 ? -22.850 12.581 22.256 1.00 96.25 156 ARG A CA 1
ATOM 1244 C C . ARG A 1 156 ? -21.793 11.629 22.837 1.00 96.25 156 ARG A C 1
ATOM 1246 O O . ARG A 1 156 ? -20.623 12.003 22.907 1.00 96.25 156 ARG A O 1
ATOM 1253 N N . TYR A 1 157 ? -22.203 10.424 23.227 1.00 97.19 157 TYR A N 1
ATOM 1254 C CA . TYR A 1 157 ? -21.353 9.399 23.834 1.00 97.19 157 TYR A CA 1
ATOM 1255 C C . TYR A 1 157 ? -20.992 8.266 22.873 1.00 97.19 157 TYR A C 1
ATOM 1257 O O . TYR A 1 157 ? -20.104 7.490 23.185 1.00 97.19 157 TYR A O 1
ATOM 1265 N N . LEU A 1 158 ? -21.605 8.178 21.690 1.00 97.44 158 LEU A N 1
ATOM 1266 C CA . LEU A 1 158 ? -21.439 7.038 20.782 1.00 97.44 158 LEU A CA 1
ATOM 1267 C C . LEU A 1 158 ? -19.978 6.725 20.428 1.00 97.44 158 LEU A C 1
ATOM 1269 O O . LEU A 1 158 ? -19.614 5.562 20.350 1.00 97.44 158 LEU A O 1
ATOM 1273 N N . PHE A 1 159 ? -19.139 7.745 20.230 1.00 97.12 159 PHE A N 1
ATOM 1274 C CA . PHE A 1 159 ? -17.712 7.567 19.921 1.00 97.12 159 PHE A CA 1
ATOM 1275 C C . PHE A 1 159 ? -16.811 7.493 21.163 1.00 97.12 159 PHE A C 1
ATOM 1277 O O . PHE A 1 159 ? -15.626 7.205 21.032 1.00 97.12 159 PHE A O 1
ATOM 1284 N N . GLU A 1 160 ? -17.355 7.779 22.347 1.00 97.06 160 GLU A N 1
ATOM 1285 C CA . GLU A 1 160 ? -16.662 7.728 23.641 1.00 97.06 160 GLU A CA 1
ATOM 1286 C C . GLU A 1 160 ? -17.598 7.144 24.721 1.00 97.06 160 GLU A C 1
ATOM 1288 O O . GLU A 1 160 ? -17.911 7.842 25.693 1.00 97.06 160 GLU A O 1
ATOM 1293 N N . PRO A 1 161 ? -18.101 5.900 24.566 1.00 97.00 161 PRO A N 1
ATOM 1294 C CA . PRO A 1 161 ? -19.138 5.352 25.445 1.00 97.00 161 PRO A CA 1
ATOM 1295 C C . PRO A 1 161 ? -18.673 5.258 26.901 1.00 97.00 161 PRO A C 1
ATOM 1297 O O . PRO A 1 161 ? -19.467 5.456 27.812 1.00 97.00 161 PRO A O 1
ATOM 1300 N N . TRP A 1 162 ? -17.369 5.088 27.136 1.00 96.81 162 TRP A N 1
ATOM 1301 C CA . TRP A 1 162 ? -16.760 5.093 28.472 1.00 96.81 162 TRP A CA 1
ATOM 1302 C C . TRP A 1 162 ? -16.878 6.435 29.218 1.00 96.81 162 TRP A C 1
ATOM 1304 O O . TRP A 1 162 ? -16.610 6.493 30.413 1.00 96.81 162 TRP A O 1
ATOM 1314 N N . LYS A 1 163 ? -17.258 7.528 28.539 1.00 96.69 163 LYS A N 1
ATOM 1315 C CA . LYS A 1 163 ? -17.556 8.827 29.170 1.00 96.69 163 LYS A CA 1
ATOM 1316 C C . LYS A 1 163 ? -19.036 9.000 29.521 1.00 96.69 163 LYS A C 1
ATOM 1318 O O . LYS A 1 163 ? -19.397 10.030 30.093 1.00 96.69 163 LYS A O 1
ATOM 1323 N N . ALA A 1 164 ? -19.902 8.061 29.138 1.00 96.00 164 ALA A N 1
ATOM 1324 C CA . ALA A 1 164 ? -21.313 8.109 29.491 1.00 96.00 164 ALA A CA 1
ATOM 1325 C C . ALA A 1 164 ? -21.485 7.835 30.998 1.00 96.00 164 ALA A C 1
ATOM 1327 O O . ALA A 1 164 ? -20.916 6.865 31.496 1.00 96.00 164 ALA A O 1
ATOM 1328 N N . PRO A 1 165 ? -22.267 8.644 31.737 1.00 97.31 165 PRO A N 1
ATOM 1329 C CA . PRO A 1 165 ? -22.652 8.315 33.109 1.00 97.31 165 PRO A CA 1
ATOM 1330 C C . PRO A 1 165 ? -23.402 6.978 33.174 1.00 97.31 165 PRO A C 1
ATOM 1332 O O . PRO A 1 165 ? -24.126 6.651 32.233 1.00 97.31 165 PRO A O 1
ATOM 1335 N N . LEU A 1 166 ? -23.302 6.252 34.292 1.00 95.50 166 LEU A N 1
ATOM 1336 C CA . LEU A 1 166 ? -23.983 4.959 34.481 1.00 95.50 166 LEU A CA 1
ATOM 1337 C C . LEU A 1 166 ? -25.486 4.992 34.129 1.00 95.50 166 LEU A C 1
ATOM 1339 O O . LEU A 1 166 ? -25.896 4.159 33.325 1.00 95.50 166 LEU A O 1
ATOM 1343 N N . PRO A 1 167 ? -26.287 6.001 34.543 1.00 96.88 167 PRO A N 1
ATOM 1344 C CA . PRO A 1 167 ? -27.703 6.060 34.157 1.00 96.88 167 PRO A CA 1
ATOM 1345 C C . PRO A 1 167 ? -27.935 6.150 32.639 1.00 96.88 167 PRO A C 1
ATOM 1347 O O . PRO A 1 167 ? -28.961 5.713 32.120 1.00 96.88 167 PRO A O 1
ATOM 1350 N N . VAL A 1 168 ? -26.987 6.738 31.898 1.00 97.12 168 VAL A N 1
ATOM 1351 C CA . VAL A 1 168 ? -27.047 6.813 30.431 1.00 97.12 168 VAL A CA 1
ATOM 1352 C C . VAL A 1 168 ? -26.686 5.466 29.808 1.00 97.12 168 VAL A C 1
ATOM 1354 O O . VAL A 1 168 ? -27.324 5.075 28.833 1.00 97.12 168 VAL A O 1
ATOM 1357 N N . GLN A 1 169 ? -25.699 4.763 30.367 1.00 96.75 169 GLN A N 1
ATOM 1358 C CA . GLN A 1 169 ? -25.301 3.422 29.927 1.00 96.75 169 GLN A CA 1
ATOM 1359 C C . GLN A 1 169 ? -26.428 2.401 30.138 1.00 96.75 169 GLN A C 1
ATOM 1361 O O . GLN A 1 169 ? -26.774 1.671 29.211 1.00 96.75 169 GLN A O 1
ATOM 1366 N N . GLU A 1 170 ? -27.073 2.428 31.307 1.00 95.62 170 GLU A N 1
ATOM 1367 C CA . GLU A 1 170 ? -28.238 1.596 31.635 1.00 95.62 170 GLU A CA 1
ATOM 1368 C C . GLU A 1 170 ? -29.405 1.864 30.677 1.00 95.62 170 GLU A C 1
ATOM 1370 O O . GLU A 1 170 ? -29.968 0.939 30.091 1.00 95.62 170 GLU A O 1
ATOM 1375 N N . LYS A 1 171 ? -29.727 3.144 30.432 1.00 96.50 171 LYS A N 1
ATOM 1376 C CA . LYS A 1 171 ? -30.782 3.528 29.481 1.00 96.50 171 LYS A CA 1
ATOM 1377 C C . LYS A 1 171 ? -30.471 3.079 28.049 1.00 96.50 171 LYS A C 1
ATOM 1379 O O . LYS A 1 171 ? -31.389 2.729 27.309 1.00 96.50 171 LYS A O 1
ATOM 1384 N N . ALA A 1 172 ? -29.197 3.096 27.664 1.00 95.44 172 ALA A N 1
ATOM 1385 C CA . ALA A 1 172 ? -28.716 2.625 26.370 1.00 95.44 172 ALA A CA 1
ATOM 1386 C C . ALA A 1 172 ? -28.549 1.096 26.293 1.00 95.44 172 ALA A C 1
ATOM 1388 O O . ALA A 1 172 ? -28.189 0.601 25.227 1.00 95.44 172 ALA A O 1
ATOM 1389 N N . LYS A 1 173 ? -28.797 0.358 27.389 1.00 96.69 173 LYS A N 1
ATOM 1390 C CA . LYS A 1 173 ? -28.621 -1.102 27.488 1.00 96.69 173 LYS A CA 1
ATOM 1391 C C . LYS A 1 173 ? -27.222 -1.561 27.064 1.00 96.69 173 LYS A C 1
ATOM 1393 O O . LYS A 1 173 ? -27.076 -2.550 26.351 1.00 96.69 173 LYS A O 1
ATOM 1398 N N . CYS A 1 174 ? -26.214 -0.781 27.442 1.00 96.06 174 CYS A N 1
ATOM 1399 C CA . CYS A 1 174 ? -24.821 -1.061 27.133 1.00 96.06 174 CYS A CA 1
ATOM 1400 C C . CYS A 1 174 ? -23.939 -0.546 28.270 1.00 96.06 174 CYS A C 1
ATOM 1402 O O . CYS A 1 174 ? -23.561 0.631 28.285 1.00 96.06 174 CYS A O 1
ATOM 1404 N N . ILE A 1 175 ? -23.593 -1.438 29.192 1.00 96.12 175 ILE A N 1
ATOM 1405 C CA . ILE A 1 175 ? -22.645 -1.192 30.272 1.00 96.12 175 ILE A CA 1
ATOM 1406 C C . ILE A 1 175 ? -21.223 -1.378 29.739 1.00 96.12 175 ILE A C 1
ATOM 1408 O O . ILE A 1 175 ? -20.828 -2.449 29.271 1.00 96.12 175 ILE A O 1
ATOM 1412 N N . VAL A 1 176 ? -20.428 -0.310 29.783 1.00 95.38 176 VAL A N 1
ATOM 1413 C CA . VAL A 1 176 ? -19.032 -0.353 29.343 1.00 95.38 176 VAL A CA 1
ATOM 1414 C C . VAL A 1 176 ? -18.205 -1.128 30.368 1.00 95.38 176 VAL A C 1
ATOM 1416 O O . VAL A 1 176 ? -18.207 -0.803 31.550 1.00 95.38 176 VAL A O 1
ATOM 1419 N N . GLY A 1 177 ? -17.482 -2.142 29.899 1.00 92.38 177 GLY A N 1
ATOM 1420 C CA . GLY A 1 177 ? -16.780 -3.134 30.713 1.00 92.38 177 GLY A CA 1
ATOM 1421 C C . GLY A 1 177 ? -17.454 -4.504 30.714 1.00 92.38 177 GLY A C 1
ATOM 1422 O O . GLY A 1 177 ? -16.755 -5.498 30.894 1.00 92.38 177 GLY A O 1
ATOM 1423 N N . GLU A 1 178 ? -18.759 -4.558 30.439 1.00 93.31 178 GLU A N 1
ATOM 1424 C CA . GLU A 1 178 ? -19.543 -5.797 30.379 1.00 93.31 178 GLU A CA 1
ATOM 1425 C C . GLU A 1 178 ? -20.021 -6.068 28.947 1.00 93.31 178 GLU A C 1
ATOM 1427 O O . GLU A 1 178 ? -19.541 -6.997 28.299 1.00 93.31 178 GLU A O 1
ATOM 1432 N N . ASP A 1 179 ? -20.887 -5.201 28.415 1.00 94.50 179 ASP A N 1
ATOM 1433 C CA . ASP A 1 179 ? -21.480 -5.344 27.079 1.00 94.50 179 ASP A CA 1
ATOM 1434 C C . ASP A 1 179 ? -20.543 -4.851 25.967 1.00 94.50 179 ASP A C 1
ATOM 1436 O O . ASP A 1 179 ? -20.515 -5.380 24.852 1.00 94.50 179 ASP A O 1
ATOM 1440 N N . TYR A 1 180 ? -19.756 -3.814 26.264 1.00 96.94 180 TYR A N 1
ATOM 1441 C CA . TYR A 1 180 ? -18.791 -3.225 25.340 1.00 96.94 180 TYR A CA 1
ATOM 1442 C C . TYR A 1 180 ? -17.469 -2.931 26.058 1.00 96.94 180 TYR A C 1
ATOM 1444 O O . TYR A 1 180 ? -17.493 -2.355 27.144 1.00 96.94 180 TYR A O 1
ATOM 1452 N N . PRO A 1 181 ? -16.299 -3.290 25.500 1.00 95.81 181 PRO A N 1
ATOM 1453 C CA . PRO A 1 181 ? -15.038 -3.189 26.225 1.00 95.81 181 PRO A CA 1
ATOM 1454 C C . PRO A 1 181 ? -14.628 -1.738 26.503 1.00 95.81 181 PRO A C 1
ATOM 1456 O O . PRO A 1 181 ? -14.862 -0.830 25.702 1.00 95.81 181 PRO A O 1
ATOM 1459 N N . PHE A 1 182 ? -13.925 -1.534 27.619 1.00 95.81 182 PHE A N 1
ATOM 1460 C CA . PHE A 1 182 ? -13.172 -0.300 27.832 1.00 95.81 182 PHE A CA 1
ATOM 1461 C C . PHE A 1 182 ? -12.081 -0.136 26.761 1.00 95.81 182 PHE A C 1
ATOM 1463 O O . PHE A 1 182 ? -11.549 -1.139 26.271 1.00 95.81 182 PHE A O 1
ATOM 1470 N N . PRO A 1 183 ? -11.700 1.111 26.419 1.00 96.31 183 PRO A N 1
ATOM 1471 C CA . PRO A 1 183 ? -10.568 1.369 25.540 1.00 96.31 183 PRO A CA 1
ATOM 1472 C C . PRO A 1 183 ? -9.321 0.615 26.002 1.00 96.31 183 PRO A C 1
ATOM 1474 O O . PRO A 1 183 ? -8.855 0.805 27.124 1.00 96.31 183 PRO A O 1
ATOM 1477 N N . ILE A 1 184 ? -8.742 -0.202 25.121 1.00 93.38 184 ILE A N 1
ATOM 1478 C CA . ILE A 1 184 ? -7.533 -0.989 25.432 1.00 93.38 184 ILE A CA 1
ATOM 1479 C C . ILE A 1 184 ? -6.295 -0.121 25.693 1.00 93.38 184 ILE A C 1
ATOM 1481 O O . ILE A 1 184 ? -5.278 -0.617 26.173 1.00 93.38 184 ILE A O 1
ATOM 1485 N N . VAL A 1 185 ? -6.368 1.161 25.335 1.00 93.31 185 VAL A N 1
ATOM 1486 C CA . VAL A 1 185 ? -5.303 2.146 25.490 1.00 93.31 185 VAL A CA 1
ATOM 1487 C C . VAL A 1 185 ? -5.905 3.546 25.596 1.00 93.31 185 VAL A C 1
ATOM 1489 O O . VAL A 1 185 ? -6.935 3.822 24.980 1.00 93.31 185 VAL A O 1
ATOM 1492 N N . ASN A 1 186 ? -5.260 4.456 26.326 1.00 94.25 186 ASN A N 1
ATOM 1493 C CA . ASN A 1 186 ? -5.577 5.883 26.276 1.00 94.25 186 ASN A CA 1
ATOM 1494 C C . ASN A 1 186 ? -4.908 6.523 25.048 1.00 94.25 186 ASN A C 1
ATOM 1496 O O . ASN A 1 186 ? -3.690 6.699 25.025 1.00 94.25 186 ASN A O 1
ATOM 1500 N N . HIS A 1 187 ? -5.706 6.914 24.048 1.00 92.94 187 HIS A N 1
ATOM 1501 C CA . HIS A 1 187 ? -5.211 7.489 22.792 1.00 92.94 187 HIS A CA 1
ATOM 1502 C C . HIS A 1 187 ? -4.258 8.677 22.996 1.00 92.94 187 HIS A C 1
ATOM 1504 O O . HIS A 1 187 ? -3.246 8.786 22.308 1.00 92.94 187 HIS A O 1
ATOM 1510 N N . LYS A 1 188 ? -4.550 9.580 23.943 1.00 91.00 188 LYS A N 1
ATOM 1511 C CA . LYS A 1 188 ? -3.740 10.793 24.136 1.00 91.00 188 LYS A CA 1
ATOM 1512 C C . LYS A 1 188 ? -2.335 10.447 24.624 1.00 91.00 188 LYS A C 1
ATOM 1514 O O . LYS A 1 188 ? -1.361 11.033 24.161 1.00 91.00 188 LYS A O 1
ATOM 1519 N N . GLU A 1 189 ? -2.231 9.514 25.561 1.00 92.25 189 GLU A N 1
ATOM 1520 C CA . GLU A 1 189 ? -0.950 9.065 26.110 1.00 92.25 189 GLU A CA 1
ATOM 1521 C C . GLU A 1 189 ? -0.185 8.227 25.088 1.00 92.25 189 GLU A C 1
ATOM 1523 O O . GLU A 1 189 ? 0.981 8.507 24.807 1.00 92.25 189 GLU A O 1
ATOM 1528 N N . ALA A 1 190 ? -0.862 7.263 24.468 1.00 89.88 190 ALA A N 1
ATOM 1529 C CA . ALA A 1 190 ? -0.249 6.353 23.517 1.00 89.88 190 ALA A CA 1
ATOM 1530 C C . ALA A 1 190 ? 0.201 7.037 22.230 1.00 89.88 190 ALA A C 1
ATOM 1532 O O . ALA A 1 190 ? 1.323 6.804 21.791 1.00 89.88 190 ALA A O 1
ATOM 1533 N N . SER A 1 191 ? -0.603 7.937 21.661 1.00 89.12 191 SER A N 1
ATOM 1534 C CA . SER A 1 191 ? -0.196 8.692 20.475 1.00 89.12 191 SER A CA 1
ATOM 1535 C C . SER A 1 191 ? 1.000 9.599 20.765 1.00 89.12 191 SER A C 1
ATOM 1537 O O . SER A 1 191 ? 1.906 9.685 19.936 1.00 89.12 191 SER A O 1
ATOM 1539 N N . ASN A 1 192 ? 1.064 10.215 21.952 1.00 89.00 192 ASN A N 1
ATOM 1540 C CA . ASN A 1 192 ? 2.226 11.004 22.364 1.00 89.00 192 ASN A CA 1
ATOM 1541 C C . ASN A 1 192 ? 3.482 10.136 22.515 1.00 89.00 192 ASN A C 1
ATOM 1543 O O . ASN A 1 192 ? 4.561 10.538 22.082 1.00 89.00 192 ASN A O 1
ATOM 1547 N N . GLU A 1 193 ? 3.356 8.952 23.111 1.00 86.50 193 GLU A N 1
ATOM 1548 C CA . GLU A 1 193 ? 4.459 8.002 23.253 1.00 86.50 193 GLU A CA 1
ATOM 1549 C C . GLU A 1 193 ? 4.929 7.472 21.891 1.00 86.50 193 GLU A C 1
ATOM 1551 O O . GLU A 1 193 ? 6.120 7.511 21.582 1.00 86.50 193 GLU A O 1
ATOM 1556 N N . CYS A 1 194 ? 4.002 7.073 21.019 1.00 84.50 194 CYS A N 1
ATOM 1557 C CA . CYS A 1 194 ? 4.302 6.659 19.652 1.00 84.50 194 CYS A CA 1
ATOM 1558 C C . CYS A 1 194 ? 4.996 7.781 18.864 1.00 84.50 194 CYS A C 1
ATOM 1560 O O . CYS A 1 194 ? 5.979 7.531 18.169 1.00 84.50 194 CYS A O 1
ATOM 1562 N N . ALA A 1 195 ? 4.551 9.033 19.015 1.00 84.19 195 ALA A N 1
ATOM 1563 C CA . ALA A 1 195 ? 5.192 10.187 18.391 1.00 84.19 195 ALA A CA 1
ATOM 1564 C C . ALA A 1 195 ? 6.620 10.418 18.918 1.00 84.19 195 ALA A C 1
ATOM 1566 O O . ALA A 1 195 ? 7.517 10.716 18.127 1.00 84.19 195 ALA A O 1
ATOM 1567 N N . LYS A 1 196 ? 6.864 10.243 20.226 1.00 84.56 196 LYS A N 1
ATOM 1568 C CA . LYS A 1 196 ? 8.217 10.304 20.809 1.00 84.56 196 LYS A CA 1
ATOM 1569 C C . LYS A 1 196 ? 9.117 9.201 20.262 1.00 84.56 196 LYS A C 1
ATOM 1571 O O . LYS A 1 196 ? 10.240 9.494 19.857 1.00 84.56 196 LYS A O 1
ATOM 1576 N N . ARG A 1 197 ? 8.627 7.959 20.194 1.00 80.25 197 ARG A N 1
ATOM 1577 C CA . ARG A 1 197 ? 9.363 6.827 19.609 1.00 80.25 197 ARG A CA 1
ATOM 1578 C C . ARG A 1 197 ? 9.690 7.081 18.149 1.00 80.25 197 ARG A C 1
ATOM 1580 O O . ARG A 1 197 ? 10.834 6.924 17.745 1.00 80.25 197 ARG A O 1
ATOM 1587 N N . MET A 1 198 ? 8.714 7.557 17.379 1.00 77.56 198 MET A N 1
ATOM 1588 C CA . MET A 1 198 ? 8.912 7.898 15.976 1.00 77.56 198 MET A CA 1
ATOM 1589 C C . MET A 1 198 ? 9.951 9.010 15.805 1.00 77.56 198 MET A C 1
ATOM 1591 O O . MET A 1 198 ? 10.819 8.921 14.942 1.00 77.56 198 MET A O 1
ATOM 1595 N N . LYS A 1 199 ? 9.919 10.031 16.668 1.00 77.62 199 LYS A N 1
ATOM 1596 C CA . LYS A 1 199 ? 10.939 11.082 16.699 1.00 77.62 199 LYS A CA 1
ATOM 1597 C C . LYS A 1 199 ? 12.322 10.525 17.048 1.00 77.62 199 LYS A C 1
ATOM 1599 O O . LYS A 1 199 ? 13.276 10.865 16.367 1.00 77.62 199 LYS A O 1
ATOM 1604 N N . SER A 1 200 ? 12.431 9.641 18.039 1.00 75.19 200 SER A N 1
ATOM 1605 C CA . SER A 1 200 ? 13.698 8.981 18.382 1.00 75.19 200 SER A CA 1
ATOM 1606 C C . SER A 1 200 ? 14.248 8.163 17.214 1.00 75.19 200 SER A C 1
ATOM 1608 O O . SER A 1 200 ? 15.439 8.242 16.930 1.00 75.19 200 SER A O 1
ATOM 1610 N N . VAL A 1 201 ? 13.386 7.446 16.488 1.00 70.06 201 VAL A N 1
ATOM 1611 C CA . VAL A 1 201 ? 13.758 6.746 15.253 1.00 70.06 201 VAL A CA 1
ATOM 1612 C C . VAL A 1 201 ? 14.321 7.745 14.236 1.00 70.06 201 VAL A C 1
ATOM 1614 O O . VAL A 1 201 ? 15.437 7.561 13.760 1.00 70.06 201 VAL A O 1
ATOM 1617 N N . VAL A 1 202 ? 13.611 8.846 13.962 1.00 69.19 202 VAL A N 1
ATOM 1618 C CA . VAL A 1 202 ? 14.086 9.914 13.060 1.00 69.19 202 VAL A CA 1
ATOM 1619 C C . VAL A 1 202 ? 15.435 10.484 13.496 1.00 69.19 202 VAL A C 1
ATOM 1621 O O . VAL A 1 202 ? 16.320 10.652 12.661 1.00 69.19 202 VAL A O 1
ATOM 1624 N N . ASP A 1 203 ? 15.587 10.804 14.777 1.00 67.88 203 ASP A N 1
ATOM 1625 C CA . ASP A 1 203 ? 16.782 11.448 15.319 1.00 67.88 203 ASP A CA 1
ATOM 1626 C C . ASP A 1 203 ? 17.992 10.497 15.266 1.00 67.88 203 ASP A C 1
ATOM 1628 O O . ASP A 1 203 ? 19.075 10.911 14.850 1.00 67.88 203 ASP A O 1
ATOM 1632 N N . ASN A 1 204 ? 17.794 9.206 15.552 1.00 64.62 204 ASN A N 1
ATOM 1633 C CA . ASN A 1 204 ? 18.825 8.173 15.405 1.00 64.62 204 ASN A CA 1
ATOM 1634 C C . ASN A 1 204 ? 19.268 8.002 13.944 1.00 64.62 204 ASN A C 1
ATOM 1636 O O . ASN A 1 204 ? 20.457 7.854 13.672 1.00 64.62 204 ASN A O 1
ATOM 1640 N N . PHE A 1 205 ? 18.340 8.093 12.987 1.00 58.41 205 PHE A N 1
ATOM 1641 C CA . PHE A 1 205 ? 18.672 8.049 11.560 1.00 58.41 205 PHE A CA 1
ATOM 1642 C C . PHE A 1 205 ? 19.310 9.351 11.028 1.00 58.41 205 PHE A C 1
ATOM 1644 O O . PHE A 1 205 ? 19.815 9.366 9.907 1.00 58.41 205 PHE A O 1
ATOM 1651 N N . ARG A 1 206 ? 19.333 10.446 11.806 1.00 59.03 206 ARG A N 1
ATOM 1652 C CA . ARG A 1 206 ? 19.886 11.759 11.406 1.00 59.03 206 ARG A CA 1
ATOM 1653 C C . ARG A 1 206 ? 21.358 12.002 11.804 1.00 59.03 206 ARG A C 1
ATOM 1655 O O . ARG A 1 206 ? 21.907 13.041 11.437 1.00 59.03 206 ARG A O 1
ATOM 1662 N N . GLY A 1 207 ? 22.035 11.091 12.512 1.00 40.38 207 GLY A N 1
ATOM 1663 C CA . GLY A 1 207 ? 23.358 11.344 13.117 1.00 40.38 207 GLY A CA 1
ATOM 1664 C C . GLY A 1 207 ? 24.606 10.796 12.393 1.00 40.38 207 GLY A C 1
ATOM 1665 O O . GLY A 1 207 ? 25.061 9.713 12.739 1.00 40.38 207 GLY A O 1
ATOM 1666 N N . LYS A 1 208 ? 25.193 11.596 11.476 1.00 36.03 208 LYS A N 1
ATOM 1667 C CA . LYS A 1 208 ? 26.638 11.818 11.129 1.00 36.03 208 LYS A CA 1
ATOM 1668 C C . LYS A 1 208 ? 26.797 12.181 9.639 1.00 36.03 208 LYS A C 1
ATOM 1670 O O . LYS A 1 208 ? 27.185 11.366 8.812 1.00 36.03 208 LYS A O 1
ATOM 1675 N N . GLY A 1 209 ? 26.525 13.443 9.306 1.00 36.34 209 GLY A N 1
ATOM 1676 C CA . GLY A 1 209 ? 26.802 14.028 7.988 1.00 36.34 209 GLY A CA 1
ATOM 1677 C C . GLY A 1 209 ? 25.715 15.011 7.566 1.00 36.34 209 GLY A C 1
ATOM 1678 O O . GLY A 1 209 ? 24.533 14.690 7.626 1.00 36.34 209 GLY A O 1
ATOM 1679 N N . LYS A 1 210 ? 26.106 16.230 7.175 1.00 38.97 210 LYS A N 1
ATOM 1680 C CA . LYS A 1 210 ? 25.212 17.310 6.723 1.00 38.97 210 LYS A CA 1
ATOM 1681 C C . LYS A 1 210 ? 24.264 16.818 5.618 1.00 38.97 210 LYS A C 1
ATOM 1683 O O . LYS A 1 210 ? 24.632 16.799 4.450 1.00 38.97 210 LYS A O 1
ATOM 1688 N N . MET A 1 211 ? 23.028 16.487 5.982 1.00 36.88 211 MET A N 1
ATOM 1689 C CA . MET A 1 211 ? 21.971 16.078 5.055 1.00 36.88 211 MET A CA 1
ATOM 1690 C C . MET A 1 211 ? 20.795 17.064 5.144 1.00 36.88 211 MET A C 1
ATOM 1692 O O . MET A 1 211 ? 19.685 16.694 5.509 1.00 36.88 211 MET A O 1
ATOM 1696 N N . SER A 1 212 ? 21.026 18.353 4.856 1.00 33.00 212 SER A N 1
ATOM 1697 C CA . SER A 1 212 ? 19.976 19.387 4.973 1.00 33.00 212 SER A CA 1
ATOM 1698 C C . SER A 1 212 ? 19.083 19.539 3.729 1.00 33.00 212 SER A C 1
ATOM 1700 O O . SER A 1 212 ? 18.307 20.488 3.667 1.00 33.00 212 SER A O 1
ATOM 1702 N N . TYR A 1 213 ? 19.156 18.633 2.744 1.00 33.50 213 TYR A N 1
ATOM 1703 C CA . TYR A 1 213 ? 18.432 18.791 1.469 1.00 33.50 213 TYR A CA 1
ATOM 1704 C C . TYR A 1 213 ? 17.652 17.568 0.958 1.00 33.50 213 TYR A C 1
ATOM 1706 O O . TYR A 1 213 ? 17.020 17.653 -0.092 1.00 33.50 213 TYR A O 1
ATOM 1714 N N . TYR A 1 214 ? 17.610 16.450 1.688 1.00 38.72 214 TYR A N 1
ATOM 1715 C CA . TYR A 1 214 ? 16.984 15.214 1.194 1.00 38.72 214 TYR A CA 1
ATOM 1716 C C . TYR A 1 214 ? 15.695 14.877 1.942 1.00 38.72 214 TYR A C 1
ATOM 1718 O O . TYR A 1 214 ? 15.586 13.898 2.667 1.00 38.72 214 TYR A O 1
ATOM 1726 N N . ASN A 1 215 ? 14.686 15.714 1.720 1.00 31.61 215 ASN A N 1
ATOM 1727 C CA . ASN A 1 215 ? 13.304 15.487 2.136 1.00 31.61 215 ASN A CA 1
ATOM 1728 C C . ASN A 1 215 ? 12.567 14.489 1.217 1.00 31.61 215 ASN A C 1
ATOM 1730 O O . ASN A 1 215 ? 11.380 14.662 1.040 1.00 31.61 215 ASN A O 1
ATOM 1734 N N . ASN A 1 216 ? 13.184 13.510 0.548 1.00 38.53 216 ASN A N 1
ATOM 1735 C CA . ASN A 1 216 ? 12.456 12.651 -0.408 1.00 38.53 216 ASN A CA 1
ATOM 1736 C C . ASN A 1 216 ? 13.139 11.288 -0.599 1.00 38.53 216 ASN A C 1
ATOM 1738 O O . ASN A 1 216 ? 13.848 11.135 -1.588 1.00 38.53 216 ASN A O 1
ATOM 1742 N N . VAL A 1 217 ? 12.919 10.291 0.271 1.00 35.59 217 VAL A N 1
ATOM 1743 C CA . VAL A 1 217 ? 13.349 8.913 -0.045 1.00 35.59 217 VAL A CA 1
ATOM 1744 C C . VAL A 1 217 ? 12.233 7.885 0.175 1.00 35.59 217 VAL A C 1
ATOM 1746 O O . VAL A 1 217 ? 11.685 7.770 1.265 1.00 35.59 217 VAL A O 1
ATOM 1749 N N . ARG A 1 218 ? 11.889 7.164 -0.903 1.00 39.88 218 ARG A N 1
ATOM 1750 C CA . ARG A 1 218 ? 10.828 6.157 -1.057 1.00 39.88 218 ARG A CA 1
ATOM 1751 C C . ARG A 1 218 ? 11.433 4.741 -1.166 1.00 39.88 218 ARG A C 1
ATOM 1753 O O . ARG A 1 218 ? 11.924 4.389 -2.221 1.00 39.88 218 ARG A O 1
ATOM 1760 N N . GLY A 1 219 ? 11.320 3.888 -0.146 1.00 45.91 219 GLY A N 1
ATOM 1761 C CA . GLY A 1 219 ? 11.654 2.449 -0.252 1.00 45.91 219 GLY A CA 1
ATOM 1762 C C . GLY A 1 219 ? 13.156 2.110 -0.362 1.00 45.91 219 GLY A C 1
ATOM 1763 O O . GLY A 1 219 ? 13.990 2.981 -0.597 1.00 45.91 219 GLY A O 1
ATOM 1764 N N . SER A 1 220 ? 13.512 0.830 -0.172 1.00 54.78 220 SER A N 1
ATOM 1765 C CA . SER A 1 220 ? 14.903 0.328 -0.193 1.00 54.78 220 SER A CA 1
ATOM 1766 C C . SER A 1 220 ? 15.637 0.639 -1.505 1.00 54.78 220 SER A C 1
ATOM 1768 O O . SER A 1 220 ? 16.808 1.008 -1.478 1.00 54.78 220 SER A O 1
ATOM 1770 N N . PHE A 1 221 ? 14.937 0.598 -2.642 1.00 64.69 221 PHE A N 1
ATOM 1771 C CA . PHE A 1 221 ? 15.480 0.964 -3.956 1.00 64.69 221 PHE A CA 1
ATOM 1772 C C . PHE A 1 221 ? 15.889 2.436 -4.086 1.00 64.69 221 PHE A C 1
ATOM 1774 O O . PHE A 1 221 ? 16.744 2.760 -4.910 1.00 64.69 221 PHE A O 1
ATOM 1781 N N . GLU A 1 222 ? 15.336 3.339 -3.276 1.00 71.44 222 GLU A N 1
ATOM 1782 C CA . GLU A 1 222 ? 15.736 4.743 -3.332 1.00 71.44 222 GLU A CA 1
ATOM 1783 C C . GLU A 1 222 ? 17.075 4.987 -2.630 1.00 71.44 222 GLU A C 1
ATOM 1785 O O . GLU A 1 222 ? 17.779 5.922 -2.991 1.00 71.44 222 GLU A O 1
ATOM 1790 N N . ILE A 1 223 ? 17.504 4.114 -1.711 1.00 74.62 223 ILE A N 1
ATOM 1791 C CA . ILE A 1 223 ? 18.871 4.165 -1.167 1.00 74.62 223 ILE A CA 1
ATOM 1792 C C . ILE A 1 223 ? 19.880 3.921 -2.297 1.00 74.62 223 ILE A C 1
ATOM 1794 O O . ILE A 1 223 ? 20.816 4.708 -2.470 1.00 74.62 223 ILE A O 1
ATOM 1798 N N . LEU A 1 224 ? 19.644 2.888 -3.115 1.00 81.19 224 LEU A N 1
ATOM 1799 C CA . LEU A 1 224 ? 20.414 2.630 -4.335 1.00 81.19 224 LEU A CA 1
ATOM 1800 C C . LEU A 1 224 ? 20.351 3.838 -5.281 1.00 81.19 224 LEU A C 1
ATOM 1802 O O . LEU A 1 224 ? 21.377 4.306 -5.776 1.00 81.19 224 LEU A O 1
ATOM 1806 N N . ALA A 1 225 ? 19.155 4.395 -5.476 1.00 81.38 225 ALA A N 1
ATOM 1807 C CA . ALA A 1 225 ? 18.948 5.539 -6.349 1.00 81.38 225 ALA A CA 1
ATOM 1808 C C . ALA A 1 225 ? 19.747 6.774 -5.921 1.00 81.38 225 ALA A C 1
ATOM 1810 O O . ALA A 1 225 ? 20.424 7.404 -6.738 1.00 81.38 225 ALA A O 1
ATOM 1811 N N . CYS A 1 226 ? 19.698 7.110 -4.632 1.00 79.75 226 CYS A N 1
ATOM 1812 C CA . CYS A 1 226 ? 20.465 8.192 -4.034 1.00 79.75 226 CYS A CA 1
ATOM 1813 C C . CYS A 1 226 ? 21.961 7.952 -4.205 1.00 79.75 226 CYS A C 1
ATOM 1815 O O . CYS A 1 226 ? 22.666 8.860 -4.646 1.00 79.75 226 CYS A O 1
ATOM 1817 N N . ARG A 1 227 ? 22.435 6.731 -3.932 1.00 85.75 227 ARG A N 1
ATOM 1818 C CA . ARG A 1 227 ? 23.852 6.381 -4.054 1.00 85.75 227 ARG A CA 1
ATOM 1819 C C . ARG A 1 227 ? 24.367 6.551 -5.483 1.00 85.75 227 ARG A C 1
ATOM 1821 O O . ARG A 1 227 ? 25.454 7.101 -5.647 1.00 85.75 227 ARG A O 1
ATOM 1828 N N . ILE A 1 228 ? 23.591 6.145 -6.490 1.00 88.38 228 ILE A N 1
ATOM 1829 C CA . ILE A 1 228 ? 23.907 6.332 -7.917 1.00 88.38 228 ILE A CA 1
ATOM 1830 C C . ILE A 1 228 ? 23.873 7.821 -8.294 1.00 88.38 228 ILE A C 1
ATOM 1832 O O . ILE A 1 228 ? 24.799 8.328 -8.927 1.00 88.38 228 ILE A O 1
ATOM 1836 N N . ARG A 1 229 ? 22.828 8.560 -7.895 1.00 86.00 229 ARG A N 1
ATOM 1837 C CA . ARG A 1 229 ? 22.686 9.987 -8.240 1.00 86.00 229 ARG A CA 1
ATOM 1838 C C . ARG A 1 229 ? 23.803 10.847 -7.627 1.00 86.00 229 ARG A C 1
ATOM 1840 O O . ARG A 1 229 ? 24.286 11.773 -8.283 1.00 86.00 229 ARG A O 1
ATOM 1847 N N . GLN A 1 230 ? 24.232 10.528 -6.407 1.00 83.69 230 GLN A N 1
ATOM 1848 C CA . GLN A 1 230 ? 25.249 11.272 -5.654 1.00 83.69 230 GLN A CA 1
ATOM 1849 C C . GLN A 1 230 ? 26.690 10.838 -5.950 1.00 83.69 230 GLN A C 1
ATOM 1851 O O . GLN A 1 230 ? 27.613 11.537 -5.538 1.00 83.69 230 GLN A O 1
ATOM 1856 N N . ASP A 1 231 ? 26.914 9.720 -6.647 1.00 87.62 231 ASP A N 1
ATOM 1857 C CA . ASP A 1 231 ? 28.278 9.294 -6.957 1.00 87.62 231 ASP A CA 1
ATOM 1858 C C . ASP A 1 231 ? 28.952 10.300 -7.905 1.00 87.62 231 ASP A C 1
ATOM 1860 O O . ASP A 1 231 ? 28.463 10.568 -9.008 1.00 87.62 231 ASP A O 1
ATOM 1864 N N . ASN A 1 232 ? 30.072 10.875 -7.465 1.00 89.06 232 ASN A N 1
ATOM 1865 C CA . ASN A 1 232 ? 30.834 11.860 -8.237 1.00 89.06 232 ASN A CA 1
ATOM 1866 C C . ASN A 1 232 ? 31.608 11.229 -9.404 1.00 89.06 232 ASN A C 1
ATOM 1868 O O . ASN A 1 232 ? 31.943 11.925 -10.362 1.00 89.06 232 ASN A O 1
ATOM 1872 N N . ASN A 1 233 ? 31.881 9.924 -9.341 1.00 91.12 233 ASN A N 1
ATOM 1873 C CA . ASN A 1 233 ? 32.554 9.172 -10.395 1.00 91.12 233 ASN A CA 1
ATOM 1874 C C . ASN A 1 233 ? 31.579 8.676 -11.470 1.00 91.12 233 ASN A C 1
ATOM 1876 O O . ASN A 1 233 ? 32.020 8.285 -12.549 1.00 91.12 233 ASN A O 1
ATOM 1880 N N . LEU A 1 234 ? 30.272 8.718 -11.202 1.00 91.25 234 LEU A N 1
ATOM 1881 C CA . LEU A 1 234 ? 29.227 8.431 -12.175 1.00 91.25 234 LEU A CA 1
ATOM 1882 C C . LEU A 1 234 ? 28.671 9.743 -12.734 1.00 91.25 234 LEU A C 1
ATOM 1884 O O . LEU A 1 234 ? 27.926 10.440 -12.046 1.00 91.25 234 LEU A O 1
ATOM 1888 N N . LYS A 1 235 ? 29.018 10.113 -13.970 1.00 90.12 235 LYS A N 1
ATOM 1889 C CA . LYS A 1 235 ? 28.559 11.382 -14.560 1.00 90.12 235 LYS A CA 1
ATOM 1890 C C . LYS A 1 235 ? 27.199 11.265 -15.240 1.00 90.12 235 LYS A C 1
ATOM 1892 O O . LYS A 1 235 ? 26.462 12.253 -15.249 1.00 90.12 235 LYS A O 1
ATOM 1897 N N . GLY A 1 236 ? 26.864 10.091 -15.781 1.00 90.56 236 GLY A N 1
ATOM 1898 C CA . GLY A 1 236 ? 25.630 9.868 -16.541 1.00 90.56 236 GLY A CA 1
ATOM 1899 C C . GLY A 1 236 ? 25.509 10.749 -17.785 1.00 90.56 236 GLY A C 1
ATOM 1900 O O . GLY A 1 236 ? 26.392 11.542 -18.090 1.00 90.56 236 GLY A O 1
ATOM 1901 N N . ILE A 1 237 ? 24.433 10.640 -18.556 1.00 90.12 237 ILE A N 1
ATOM 1902 C CA . ILE A 1 237 ? 24.309 11.408 -19.805 1.00 90.12 237 ILE A CA 1
ATOM 1903 C C . ILE A 1 237 ? 23.870 12.853 -19.542 1.00 90.12 237 ILE A C 1
ATOM 1905 O O . ILE A 1 237 ? 23.115 13.125 -18.614 1.00 90.12 237 ILE A O 1
ATOM 1909 N N . GLN A 1 238 ? 24.341 13.794 -20.362 1.00 88.88 238 GLN A N 1
ATOM 1910 C CA . GLN A 1 238 ? 23.943 15.201 -20.272 1.00 88.88 238 GLN A CA 1
ATOM 1911 C C . GLN A 1 238 ? 22.815 15.477 -21.263 1.00 88.88 238 GLN A C 1
ATOM 1913 O O . GLN A 1 238 ? 22.968 15.229 -22.459 1.00 88.88 238 GLN A O 1
ATOM 1918 N N . ILE A 1 239 ? 21.698 16.004 -20.774 1.00 87.06 239 ILE A N 1
ATOM 1919 C CA . ILE A 1 239 ? 20.533 16.360 -21.588 1.00 87.06 239 ILE A CA 1
ATOM 1920 C C . ILE A 1 239 ? 20.213 17.842 -21.417 1.00 87.06 239 ILE A C 1
ATOM 1922 O O . ILE A 1 239 ? 20.361 18.391 -20.328 1.00 87.06 239 ILE A O 1
ATOM 1926 N N . LYS A 1 240 ? 19.782 18.506 -22.492 1.00 87.12 240 LYS A N 1
ATOM 1927 C CA . LYS A 1 240 ? 19.284 19.885 -22.427 1.00 87.12 240 LYS A CA 1
ATOM 1928 C C . LYS A 1 240 ? 17.764 19.858 -22.311 1.00 87.12 240 LYS A C 1
ATOM 1930 O O . LYS A 1 240 ? 17.104 19.357 -23.216 1.00 87.12 240 LYS A O 1
ATOM 1935 N N . LEU A 1 241 ? 17.236 20.392 -21.218 1.00 80.75 241 LEU A N 1
ATOM 1936 C CA . LEU A 1 241 ? 15.805 20.561 -20.963 1.00 80.75 241 LEU A CA 1
ATOM 1937 C C . LEU A 1 241 ? 15.588 21.980 -20.433 1.00 80.75 241 LEU A C 1
ATOM 1939 O O . LEU A 1 241 ? 16.391 22.464 -19.641 1.00 80.75 241 LEU A O 1
ATOM 1943 N N . ASP A 1 242 ? 14.556 22.671 -20.916 1.00 81.25 242 ASP A N 1
ATOM 1944 C CA . ASP A 1 242 ? 14.184 24.025 -20.466 1.00 81.25 242 ASP A CA 1
ATOM 1945 C C . ASP A 1 242 ? 15.342 25.046 -20.500 1.00 81.25 242 ASP A C 1
ATOM 1947 O O . ASP A 1 242 ? 15.503 25.892 -19.620 1.00 81.25 242 ASP A O 1
ATOM 1951 N N . GLY A 1 243 ? 16.213 24.931 -21.509 1.00 86.81 243 GLY A N 1
ATOM 1952 C CA . GLY A 1 243 ? 17.399 25.781 -21.664 1.00 86.81 243 GLY A CA 1
ATOM 1953 C C . GLY A 1 243 ? 18.540 25.494 -20.676 1.00 86.81 243 GLY A C 1
ATOM 1954 O O . GLY A 1 243 ? 19.564 26.174 -20.725 1.00 86.81 243 GLY A O 1
ATOM 1955 N N . ARG A 1 244 ? 18.412 24.483 -19.806 1.00 87.88 244 ARG A N 1
ATOM 1956 C CA . ARG A 1 244 ? 19.424 24.071 -18.821 1.00 87.88 244 ARG A CA 1
ATOM 1957 C C . ARG A 1 244 ? 19.982 22.686 -19.143 1.00 87.88 244 ARG A C 1
ATOM 1959 O O . ARG A 1 244 ? 19.312 21.842 -19.733 1.00 87.88 244 ARG A O 1
ATOM 1966 N N . THR A 1 245 ? 21.230 22.445 -18.750 1.00 87.62 245 THR A N 1
ATOM 1967 C CA . THR A 1 245 ? 21.865 21.125 -18.872 1.00 87.62 245 THR A CA 1
ATOM 1968 C C . THR A 1 245 ? 21.625 20.326 -17.595 1.00 87.62 245 THR A C 1
ATOM 1970 O O . THR A 1 245 ? 21.977 20.774 -16.505 1.00 87.62 245 THR A O 1
ATOM 1973 N N . HIS A 1 246 ? 21.052 19.136 -17.735 1.00 83.69 24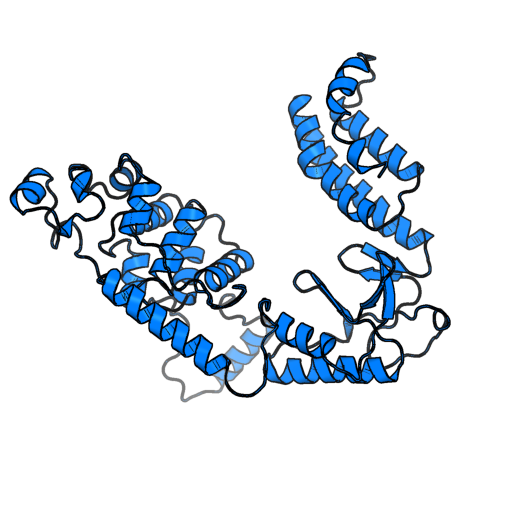6 HIS A N 1
ATOM 1974 C CA . HIS A 1 246 ? 20.777 18.200 -16.653 1.00 83.69 246 HIS A CA 1
ATOM 1975 C C . HIS A 1 246 ? 21.616 16.930 -16.825 1.00 83.69 246 HIS A C 1
ATOM 1977 O O . HIS A 1 246 ? 21.679 16.359 -17.913 1.00 83.69 246 HIS A O 1
ATOM 1983 N N . SER A 1 247 ? 22.219 16.463 -15.731 1.00 88.44 247 SER A N 1
ATOM 1984 C CA . SER A 1 247 ? 22.880 15.157 -15.666 1.00 88.44 247 SER A CA 1
ATOM 1985 C C . SER A 1 247 ? 21.841 14.091 -15.327 1.00 88.44 247 SER A C 1
ATOM 1987 O O . SER A 1 247 ? 21.285 14.068 -14.227 1.00 88.44 247 SER A O 1
ATOM 1989 N N . LEU A 1 248 ? 21.565 13.211 -16.285 1.00 89.19 248 LEU A N 1
ATOM 1990 C CA . LEU A 1 248 ? 20.710 12.050 -16.107 1.00 89.19 248 LEU A CA 1
ATOM 1991 C C . LEU A 1 248 ? 21.596 10.833 -15.834 1.00 89.19 248 LEU A C 1
ATOM 1993 O O . LEU A 1 248 ? 22.242 10.312 -16.739 1.00 89.19 248 LEU A O 1
ATOM 1997 N N . LYS A 1 249 ? 21.626 10.387 -14.577 1.00 91.69 249 LYS A N 1
ATOM 1998 C CA . LYS A 1 249 ? 22.372 9.190 -14.140 1.00 91.69 249 LYS A CA 1
ATOM 1999 C C . LYS A 1 249 ? 21.480 7.964 -13.967 1.00 91.69 249 LYS A C 1
ATOM 2001 O O . LYS A 1 249 ? 21.939 6.837 -14.102 1.00 91.69 249 LYS A O 1
ATOM 2006 N N . LEU A 1 250 ? 20.205 8.183 -13.654 1.00 89.81 250 LEU A N 1
ATOM 2007 C CA . LEU A 1 250 ? 19.269 7.136 -13.268 1.00 89.81 250 LEU A CA 1
ATOM 2008 C C . LEU A 1 250 ? 17.841 7.536 -13.635 1.00 89.81 250 LEU A C 1
ATOM 2010 O O . LEU A 1 250 ? 17.440 8.672 -13.381 1.00 89.81 250 LEU A O 1
ATOM 2014 N N . SER A 1 251 ? 17.064 6.587 -14.144 1.00 85.19 251 SER A N 1
ATOM 2015 C CA . SER A 1 251 ? 15.606 6.666 -14.212 1.00 85.19 251 SER A CA 1
ATOM 2016 C C . SER A 1 251 ? 14.997 5.429 -13.562 1.00 85.19 251 SER A C 1
ATOM 2018 O O . SER A 1 251 ? 15.508 4.324 -13.740 1.00 85.19 251 SER A O 1
ATOM 2020 N N . GLN A 1 252 ? 13.943 5.634 -12.773 1.00 79.00 252 GLN A N 1
ATOM 2021 C CA . GLN A 1 252 ? 13.269 4.579 -12.026 1.00 79.00 252 GLN A CA 1
ATOM 2022 C C . GLN A 1 252 ? 11.758 4.776 -12.026 1.00 79.00 252 GLN A C 1
ATOM 2024 O O . GLN A 1 252 ? 11.270 5.892 -11.822 1.00 79.00 252 GLN A O 1
ATOM 2029 N N . LEU A 1 253 ? 11.033 3.674 -12.195 1.00 68.62 253 LEU A N 1
ATOM 2030 C CA . LEU A 1 253 ? 9.589 3.599 -12.013 1.00 68.62 253 LEU A CA 1
ATOM 2031 C C . LEU A 1 253 ? 9.254 2.242 -11.389 1.00 68.62 253 LEU A C 1
ATOM 2033 O O . LEU A 1 253 ? 9.419 1.215 -12.035 1.00 68.62 253 LEU A O 1
ATOM 2037 N N . ALA A 1 254 ? 8.770 2.247 -10.145 1.00 66.94 254 ALA A N 1
ATOM 2038 C CA . ALA A 1 254 ? 8.601 1.025 -9.355 1.00 66.94 254 ALA A CA 1
ATOM 2039 C C . ALA A 1 254 ? 9.914 0.212 -9.280 1.00 66.94 254 ALA A C 1
ATOM 2041 O O . ALA A 1 254 ? 10.891 0.718 -8.730 1.00 66.94 254 ALA A O 1
ATOM 2042 N N . ASP A 1 255 ? 9.930 -1.014 -9.802 1.00 65.44 255 ASP A N 1
ATOM 2043 C CA . ASP A 1 255 ? 11.075 -1.926 -9.858 1.00 65.44 255 ASP A CA 1
ATOM 2044 C C . ASP A 1 255 ? 11.959 -1.737 -11.107 1.00 65.44 255 ASP A C 1
ATOM 2046 O O . ASP A 1 255 ? 13.143 -2.085 -11.082 1.00 65.44 255 ASP A O 1
ATOM 2050 N N . ASP A 1 256 ? 11.439 -1.118 -12.172 1.00 74.69 256 ASP A N 1
ATOM 2051 C CA . ASP A 1 256 ? 12.207 -0.841 -13.387 1.00 74.69 256 ASP A CA 1
ATOM 2052 C C . ASP A 1 256 ? 13.274 0.231 -13.108 1.00 74.69 256 ASP A C 1
ATOM 2054 O O . ASP A 1 256 ? 12.962 1.394 -12.828 1.00 74.69 256 ASP A O 1
ATOM 2058 N N . THR A 1 257 ? 14.550 -0.154 -13.218 1.00 83.56 257 THR A N 1
ATOM 2059 C CA . THR A 1 257 ? 15.709 0.725 -13.008 1.00 83.56 257 THR A CA 1
ATOM 2060 C C . THR A 1 257 ? 16.565 0.807 -14.266 1.00 83.56 257 THR A C 1
ATOM 2062 O O . THR A 1 257 ? 16.953 -0.204 -14.844 1.00 83.56 257 THR A O 1
ATOM 2065 N N . THR A 1 258 ? 16.909 2.021 -14.689 1.00 89.44 258 THR A N 1
ATOM 2066 C CA . THR A 1 258 ? 17.803 2.265 -15.827 1.00 89.44 258 THR A CA 1
ATOM 2067 C C . THR A 1 258 ? 18.900 3.229 -15.431 1.00 89.44 258 THR A C 1
ATOM 2069 O O . THR A 1 258 ? 18.630 4.366 -15.042 1.00 89.44 258 THR A O 1
ATOM 2072 N N . VAL A 1 259 ? 20.143 2.769 -15.544 1.00 92.06 259 VAL A N 1
ATOM 2073 C CA . VAL A 1 259 ? 21.336 3.561 -15.252 1.00 92.06 259 VAL A CA 1
ATOM 2074 C C . VAL A 1 259 ? 21.915 4.085 -16.557 1.00 92.06 259 VAL A C 1
ATOM 2076 O O . VAL A 1 259 ? 22.070 3.346 -17.527 1.00 92.06 259 VAL A O 1
ATOM 2079 N N . PHE A 1 260 ? 22.246 5.368 -16.575 1.00 92.62 260 PHE A N 1
ATOM 2080 C CA . PHE A 1 260 ? 22.875 6.024 -17.710 1.00 92.62 260 PHE A CA 1
ATOM 2081 C C . PHE A 1 260 ? 24.343 6.266 -17.386 1.00 92.62 260 PHE A C 1
ATOM 2083 O O . PHE A 1 260 ? 24.670 6.775 -16.316 1.00 92.62 260 PHE A O 1
ATOM 2090 N N . VAL A 1 261 ? 25.219 5.923 -18.326 1.00 92.56 261 VAL A N 1
ATOM 2091 C CA . VAL A 1 261 ? 26.677 5.956 -18.162 1.00 92.56 261 VAL A CA 1
ATOM 2092 C C . VAL A 1 261 ? 27.325 6.633 -19.367 1.00 92.56 261 VAL A C 1
ATOM 2094 O O . VAL A 1 261 ? 26.837 6.492 -20.488 1.00 92.56 261 VAL A O 1
ATOM 2097 N N . GLN A 1 262 ? 28.421 7.371 -19.159 1.00 89.94 262 GLN A N 1
ATOM 2098 C CA . GLN A 1 262 ? 29.156 8.014 -20.268 1.00 89.94 262 GLN A CA 1
ATOM 2099 C C . GLN A 1 262 ? 30.291 7.163 -20.839 1.00 89.94 262 GLN A C 1
ATOM 2101 O O . GLN A 1 262 ? 30.755 7.411 -21.952 1.00 89.94 262 GLN A O 1
ATOM 2106 N N . SER A 1 263 ? 30.793 6.201 -20.068 1.00 88.44 263 SER A N 1
ATOM 2107 C CA . SER A 1 263 ? 31.998 5.451 -20.411 1.00 88.44 263 SER A CA 1
ATOM 2108 C C . SER A 1 263 ? 31.938 4.025 -19.884 1.00 88.44 263 SER A C 1
ATOM 2110 O O . SER A 1 263 ? 31.152 3.706 -18.994 1.00 88.44 263 SER A O 1
ATOM 2112 N N . LYS A 1 264 ? 32.829 3.170 -20.392 1.00 88.56 264 LYS A N 1
ATOM 2113 C CA . LYS A 1 264 ? 32.962 1.787 -19.918 1.00 88.56 264 LYS A CA 1
ATOM 2114 C C . LYS A 1 264 ? 33.298 1.713 -18.428 1.00 88.56 264 LYS A C 1
ATOM 2116 O O . LYS A 1 264 ? 32.742 0.888 -17.721 1.00 88.56 264 LYS A O 1
ATOM 2121 N N . LYS A 1 265 ? 34.143 2.627 -17.936 1.00 90.81 265 LYS A N 1
ATOM 2122 C CA . LYS A 1 265 ? 34.507 2.716 -16.514 1.00 90.81 265 LYS A CA 1
ATOM 2123 C C . LYS A 1 265 ? 33.291 2.998 -15.627 1.00 90.81 265 LYS A C 1
ATOM 2125 O O . LYS A 1 265 ? 33.192 2.466 -14.527 1.00 90.81 265 LYS A O 1
ATOM 2130 N N . GLU A 1 266 ? 32.358 3.816 -16.111 1.00 93.12 266 GLU A N 1
ATOM 2131 C CA . GLU A 1 266 ? 31.112 4.110 -15.398 1.00 93.12 266 GLU A CA 1
ATOM 2132 C C . GLU A 1 266 ? 30.178 2.896 -15.300 1.00 93.12 266 GLU A C 1
ATOM 2134 O O . GLU A 1 266 ? 29.428 2.812 -14.332 1.00 93.12 266 GLU A O 1
ATOM 2139 N N . ILE A 1 267 ? 30.260 1.933 -16.230 1.00 92.19 267 ILE A N 1
ATOM 2140 C CA . ILE A 1 267 ? 29.523 0.661 -16.134 1.00 92.19 267 ILE A CA 1
ATOM 2141 C C . ILE A 1 267 ? 29.984 -0.108 -14.893 1.00 92.19 267 ILE A C 1
ATOM 2143 O O . ILE A 1 267 ? 29.155 -0.466 -14.060 1.00 92.19 267 ILE A O 1
ATOM 2147 N N . SER A 1 268 ? 31.296 -0.297 -14.730 1.00 92.62 268 SER A N 1
ATOM 2148 C CA . SER A 1 268 ? 31.864 -0.999 -13.571 1.00 92.62 268 SER A CA 1
ATOM 2149 C C . SER A 1 268 ? 31.550 -0.280 -12.256 1.00 92.62 268 SER A C 1
ATOM 2151 O O . SER A 1 268 ? 31.226 -0.920 -11.261 1.00 92.62 268 SER A O 1
ATOM 2153 N N . ILE A 1 269 ? 31.580 1.061 -12.243 1.00 93.38 269 ILE A N 1
ATOM 2154 C CA . ILE A 1 269 ? 31.197 1.855 -11.061 1.00 93.38 269 ILE A CA 1
ATOM 2155 C C . ILE A 1 269 ? 29.721 1.634 -10.712 1.00 93.38 269 ILE A C 1
ATOM 2157 O O . ILE A 1 269 ? 29.400 1.385 -9.552 1.00 93.38 269 ILE A O 1
ATOM 2161 N N . ALA A 1 270 ? 28.826 1.719 -11.698 1.00 92.75 270 ALA A N 1
ATOM 2162 C CA . ALA A 1 270 ? 27.398 1.520 -11.484 1.00 92.75 270 ALA A CA 1
ATOM 2163 C C . ALA A 1 270 ? 27.090 0.111 -10.959 1.00 92.75 270 ALA A C 1
ATOM 2165 O O . ALA A 1 270 ? 26.321 -0.028 -10.010 1.00 92.75 270 ALA A O 1
ATOM 2166 N N . LEU A 1 271 ? 27.715 -0.917 -11.538 1.00 91.62 271 LEU A N 1
ATOM 2167 C CA . LEU A 1 271 ? 27.531 -2.299 -11.103 1.00 91.62 271 LEU A CA 1
ATOM 2168 C C . LEU A 1 271 ? 28.099 -2.548 -9.708 1.00 91.62 271 LEU A C 1
ATOM 2170 O O . LEU A 1 271 ? 27.414 -3.168 -8.910 1.00 91.62 271 LEU A O 1
ATOM 2174 N N . ASN A 1 272 ? 29.260 -1.989 -9.360 1.00 91.62 272 ASN A N 1
ATOM 2175 C CA . ASN A 1 272 ? 29.802 -2.101 -8.003 1.00 91.62 272 ASN A CA 1
ATOM 2176 C C . ASN A 1 272 ? 28.888 -1.427 -6.958 1.00 91.62 272 ASN A C 1
ATOM 2178 O O . ASN A 1 272 ? 28.679 -1.949 -5.864 1.00 91.62 272 ASN A O 1
ATOM 2182 N N . ILE A 1 273 ? 28.278 -0.281 -7.294 1.00 90.81 273 ILE A N 1
ATOM 2183 C CA . ILE A 1 273 ? 27.270 0.351 -6.426 1.00 90.81 273 ILE A CA 1
ATOM 2184 C C . ILE A 1 273 ? 26.069 -0.583 -6.217 1.00 90.81 273 ILE A C 1
ATOM 2186 O O . ILE A 1 273 ? 25.572 -0.682 -5.094 1.00 90.81 273 ILE A O 1
ATOM 2190 N N . ILE A 1 274 ? 25.617 -1.258 -7.278 1.00 88.94 274 ILE A N 1
ATOM 2191 C CA . ILE A 1 274 ? 24.525 -2.232 -7.204 1.00 88.94 274 ILE A CA 1
ATOM 2192 C C . ILE A 1 274 ? 24.949 -3.436 -6.355 1.00 88.94 274 ILE A C 1
ATOM 2194 O O . ILE A 1 274 ? 24.286 -3.717 -5.377 1.00 88.94 274 ILE A O 1
ATOM 2198 N N . GLU A 1 275 ? 26.096 -4.061 -6.607 1.00 87.69 275 GLU A N 1
ATOM 2199 C CA . GLU A 1 275 ? 26.592 -5.208 -5.826 1.00 87.69 275 GLU A CA 1
ATOM 2200 C C . GLU A 1 275 ? 26.793 -4.880 -4.341 1.00 87.69 275 GLU A C 1
ATOM 2202 O O . GLU A 1 275 ? 26.480 -5.679 -3.457 1.00 87.69 275 GLU A O 1
ATOM 2207 N N . THR A 1 276 ? 27.267 -3.668 -4.048 1.00 84.38 276 THR A N 1
ATOM 2208 C CA . THR A 1 276 ? 27.339 -3.165 -2.675 1.00 84.38 276 THR A CA 1
ATOM 2209 C C . THR A 1 276 ? 25.938 -3.127 -2.063 1.00 84.38 276 THR A C 1
ATOM 2211 O O . THR A 1 276 ? 25.740 -3.613 -0.953 1.00 84.38 276 THR A O 1
ATOM 2214 N N . PHE A 1 277 ? 24.949 -2.589 -2.780 1.00 81.81 277 PHE A N 1
ATOM 2215 C CA . PHE A 1 277 ? 23.555 -2.585 -2.339 1.00 81.81 277 PHE A CA 1
ATOM 2216 C C . PHE A 1 277 ? 22.979 -4.002 -2.189 1.00 81.81 277 PHE A C 1
ATOM 2218 O O . PHE A 1 277 ? 22.265 -4.255 -1.215 1.00 81.81 277 PHE A O 1
ATOM 2225 N N . ASP A 1 278 ? 23.324 -4.930 -3.080 1.00 79.12 278 ASP A N 1
ATOM 2226 C CA . ASP A 1 278 ? 22.913 -6.332 -3.022 1.00 79.12 278 ASP A CA 1
ATOM 2227 C C . ASP A 1 278 ? 23.374 -6.971 -1.701 1.00 79.12 278 ASP A C 1
ATOM 2229 O O . ASP A 1 278 ? 22.577 -7.605 -1.008 1.00 79.12 278 ASP A O 1
ATOM 2233 N N . SER A 1 279 ? 24.621 -6.709 -1.282 1.00 74.50 279 SER A N 1
ATOM 2234 C CA . SER A 1 279 ? 25.183 -7.231 -0.024 1.00 74.50 279 SER A CA 1
ATOM 2235 C C . SER A 1 279 ? 24.443 -6.767 1.240 1.00 74.50 279 SER A C 1
ATOM 2237 O O . SER A 1 279 ? 24.409 -7.491 2.234 1.00 74.50 279 SER A O 1
ATOM 2239 N N . PHE A 1 280 ? 23.824 -5.580 1.207 1.00 66.31 280 PHE A N 1
ATOM 2240 C CA . PHE A 1 280 ? 23.094 -5.015 2.347 1.00 66.31 280 PHE A CA 1
ATOM 2241 C C . PHE A 1 280 ? 21.591 -5.299 2.301 1.00 66.31 280 PHE A C 1
ATOM 2243 O O . PHE A 1 280 ? 20.951 -5.376 3.348 1.00 66.31 280 PHE A O 1
ATOM 2250 N N . SER A 1 281 ? 21.011 -5.401 1.105 1.00 71.25 281 SER A N 1
ATOM 2251 C CA . SER A 1 281 ? 19.562 -5.528 0.915 1.00 71.25 281 SER A CA 1
ATOM 2252 C C . SER A 1 281 ? 19.089 -6.967 0.709 1.00 71.25 281 SER A C 1
ATOM 2254 O O . SER A 1 281 ? 17.903 -7.238 0.893 1.00 71.25 281 SER A O 1
ATOM 2256 N N . GLY A 1 282 ? 19.981 -7.874 0.294 1.00 67.94 282 GLY A N 1
ATOM 2257 C CA . GLY A 1 282 ? 19.628 -9.222 -0.156 1.00 67.94 282 GLY A CA 1
ATOM 2258 C C . GLY A 1 282 ? 18.931 -9.262 -1.524 1.00 67.94 282 GLY A C 1
ATOM 2259 O O . GLY A 1 282 ? 18.573 -10.341 -1.994 1.00 67.94 282 GLY A O 1
ATOM 2260 N N . LEU A 1 283 ? 18.727 -8.111 -2.177 1.00 70.88 283 LEU A N 1
ATOM 2261 C CA . LEU A 1 283 ? 18.198 -8.020 -3.537 1.00 70.88 283 LEU A CA 1
ATOM 2262 C C . LEU A 1 283 ? 19.359 -8.168 -4.513 1.00 70.88 283 LEU A C 1
ATOM 2264 O O . LEU A 1 283 ? 20.265 -7.357 -4.471 1.00 70.88 283 LEU A O 1
ATOM 2268 N N . ILE A 1 284 ? 19.341 -9.184 -5.375 1.00 78.56 284 ILE A N 1
ATOM 2269 C CA . ILE A 1 284 ? 20.472 -9.495 -6.263 1.00 78.56 284 ILE A CA 1
ATOM 2270 C C . ILE A 1 284 ? 20.164 -9.061 -7.698 1.00 78.56 284 ILE A C 1
ATOM 2272 O O . ILE A 1 284 ? 19.096 -9.383 -8.235 1.00 78.56 284 ILE A O 1
ATOM 2276 N N . LEU A 1 285 ? 21.119 -8.397 -8.357 1.00 83.62 285 LEU A N 1
ATOM 2277 C CA . LEU A 1 285 ? 21.016 -8.076 -9.779 1.00 83.62 285 LEU A CA 1
ATOM 2278 C C . LEU A 1 285 ? 20.947 -9.348 -10.637 1.00 83.62 285 LEU A C 1
ATOM 2280 O O . LEU A 1 285 ? 21.895 -10.132 -10.729 1.00 83.62 285 LEU A O 1
ATOM 2284 N N . ASN A 1 286 ? 19.849 -9.515 -11.372 1.00 86.50 286 ASN A N 1
ATOM 2285 C CA . ASN A 1 286 ? 19.736 -10.587 -12.356 1.00 86.50 286 ASN A CA 1
ATOM 2286 C C . ASN A 1 286 ? 20.476 -10.223 -13.653 1.00 86.50 286 ASN A C 1
ATOM 2288 O O . ASN A 1 286 ? 19.866 -9.758 -14.615 1.00 86.50 286 ASN A O 1
ATOM 2292 N N . ARG A 1 287 ? 21.784 -10.492 -13.694 1.00 87.44 287 ARG A N 1
ATOM 2293 C CA . ARG A 1 287 ? 22.658 -10.205 -14.847 1.00 87.44 287 ARG A CA 1
ATOM 2294 C C . ARG A 1 287 ? 22.154 -10.795 -16.171 1.00 87.44 287 ARG A C 1
ATOM 2296 O O . ARG A 1 287 ? 22.276 -10.148 -17.206 1.00 87.44 287 ARG A O 1
ATOM 2303 N N . ASN A 1 288 ? 21.502 -11.960 -16.128 1.00 86.38 288 ASN A N 1
ATOM 2304 C CA . ASN A 1 288 ? 20.919 -12.622 -17.303 1.00 86.38 288 ASN A CA 1
ATOM 2305 C C . ASN A 1 288 ? 19.657 -11.933 -17.839 1.00 86.38 288 ASN A C 1
ATOM 2307 O O . ASN A 1 288 ? 19.223 -12.247 -18.943 1.00 86.38 288 ASN A O 1
ATOM 2311 N N . LYS A 1 289 ? 19.027 -11.049 -17.062 1.00 86.31 289 LYS A N 1
ATOM 2312 C CA . LYS A 1 289 ? 17.896 -10.216 -17.500 1.00 86.31 289 LYS A CA 1
ATOM 2313 C C . LYS A 1 289 ? 18.289 -8.752 -17.698 1.00 86.31 289 LYS A C 1
ATOM 2315 O O . LYS A 1 289 ? 17.501 -7.996 -18.256 1.00 86.31 289 LYS A O 1
ATOM 2320 N N . THR A 1 290 ? 19.477 -8.353 -17.251 1.00 90.25 290 THR A N 1
ATOM 2321 C CA . THR A 1 290 ? 19.995 -6.998 -17.435 1.00 90.25 290 THR A CA 1
ATOM 2322 C C . THR A 1 290 ? 20.443 -6.800 -18.875 1.00 90.25 290 THR A C 1
ATOM 2324 O O . THR A 1 290 ? 21.338 -7.493 -19.360 1.00 90.25 290 THR A O 1
ATOM 2327 N N . GLU A 1 291 ? 19.836 -5.822 -19.540 1.00 92.00 291 GLU A N 1
ATOM 2328 C CA . GLU A 1 291 ? 20.170 -5.429 -20.905 1.00 92.00 291 GLU A CA 1
ATOM 2329 C C . GLU A 1 291 ? 20.982 -4.125 -20.910 1.00 92.00 291 GLU A C 1
ATOM 2331 O O . GLU A 1 291 ? 20.608 -3.136 -20.280 1.00 92.00 291 GLU A O 1
ATOM 2336 N N . GLY A 1 292 ? 22.094 -4.118 -21.641 1.00 92.44 292 GLY A N 1
ATOM 2337 C CA . GLY A 1 292 ? 22.893 -2.943 -21.968 1.00 92.44 292 GLY A CA 1
ATOM 2338 C C . GLY A 1 292 ? 22.781 -2.623 -23.455 1.00 92.44 292 GLY A C 1
ATOM 2339 O O . GLY A 1 292 ? 22.806 -3.520 -24.295 1.00 92.44 292 GLY A O 1
ATOM 2340 N N . MET A 1 293 ? 22.677 -1.344 -23.806 1.00 92.56 293 MET A N 1
ATOM 2341 C CA . MET A 1 293 ? 22.639 -0.904 -25.201 1.00 92.56 293 MET A CA 1
ATOM 2342 C C . MET A 1 293 ? 23.620 0.241 -25.410 1.00 92.56 293 MET A C 1
ATOM 2344 O O . MET A 1 293 ? 23.560 1.262 -24.723 1.00 92.56 293 MET A O 1
ATOM 2348 N N . TRP A 1 294 ? 24.505 0.095 -26.394 1.00 91.44 294 TRP A N 1
ATOM 2349 C CA . TRP A 1 294 ? 25.409 1.170 -26.780 1.00 91.44 294 TRP A CA 1
ATOM 2350 C C . TRP A 1 294 ? 24.660 2.271 -27.536 1.00 91.44 294 TRP A C 1
ATOM 2352 O O . TRP A 1 294 ? 23.857 2.003 -28.431 1.00 91.44 294 TRP A O 1
ATOM 2362 N N . ILE A 1 295 ? 24.950 3.528 -27.206 1.00 87.94 295 ILE A N 1
ATOM 2363 C CA . ILE A 1 295 ? 24.337 4.711 -27.824 1.00 87.94 295 ILE A CA 1
ATOM 2364 C C . ILE A 1 295 ? 25.403 5.657 -28.389 1.00 87.94 295 ILE A C 1
ATOM 2366 O O . ILE A 1 295 ? 26.593 5.535 -28.097 1.00 87.94 295 ILE A O 1
ATOM 2370 N N . GLY A 1 296 ? 24.978 6.613 -29.218 1.00 85.81 296 GLY A N 1
ATOM 2371 C CA . GLY A 1 296 ? 25.877 7.599 -29.822 1.00 85.81 296 GLY A CA 1
ATOM 2372 C C . GLY A 1 296 ? 26.897 6.963 -30.770 1.00 85.81 296 GLY A C 1
ATOM 2373 O O . GLY A 1 296 ? 26.552 6.080 -31.554 1.00 85.81 296 GLY A O 1
ATOM 2374 N N . TYR A 1 297 ? 28.155 7.401 -30.692 1.00 85.56 297 TYR A N 1
ATOM 2375 C CA . TYR A 1 297 ? 29.239 6.903 -31.550 1.00 85.56 297 TYR A CA 1
ATOM 2376 C C . TYR A 1 297 ? 29.568 5.417 -31.316 1.00 85.56 297 TYR A C 1
ATOM 2378 O O . TYR A 1 297 ? 30.102 4.763 -32.205 1.00 85.56 297 TYR A O 1
ATOM 2386 N N . LEU A 1 298 ? 29.200 4.861 -30.153 1.00 86.50 298 LEU A N 1
ATOM 2387 C CA . LEU A 1 298 ? 29.406 3.448 -29.813 1.00 86.50 298 LEU A CA 1
ATOM 238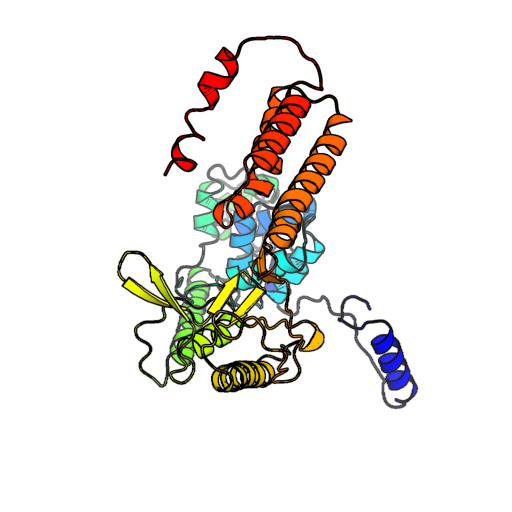8 C C . LEU A 1 298 ? 28.270 2.532 -30.275 1.00 86.50 298 LEU A C 1
ATOM 2390 O O . LEU A 1 298 ? 28.341 1.334 -30.039 1.00 86.50 298 LEU A O 1
ATOM 2394 N N . LYS A 1 299 ? 27.236 3.058 -30.939 1.00 85.38 299 LYS A N 1
ATOM 2395 C CA . LYS A 1 299 ? 26.038 2.323 -31.381 1.00 85.38 299 LYS A CA 1
ATOM 2396 C C . LYS A 1 299 ? 26.308 0.938 -31.998 1.00 85.38 299 LYS A C 1
ATOM 2398 O O . LYS A 1 299 ? 25.526 0.023 -31.773 1.00 85.38 299 LYS A O 1
ATOM 2403 N N . TYR A 1 300 ? 27.380 0.794 -32.778 1.00 83.69 300 TYR A N 1
ATOM 2404 C CA . TYR A 1 300 ? 27.731 -0.455 -33.471 1.00 83.69 300 TYR A CA 1
ATOM 2405 C C . TYR A 1 300 ? 28.812 -1.278 -32.756 1.00 83.69 300 TYR A C 1
ATOM 2407 O O . TYR A 1 300 ? 29.346 -2.229 -33.328 1.00 83.69 300 TYR A O 1
ATOM 2415 N N . SER A 1 301 ? 29.159 -0.915 -31.520 1.00 85.94 301 SER A N 1
ATOM 2416 C CA . SER A 1 301 ? 30.113 -1.670 -30.717 1.00 85.94 301 SER A CA 1
ATOM 2417 C C . SER A 1 301 ? 29.569 -3.069 -30.429 1.00 85.94 301 SER A C 1
ATOM 2419 O O . SER A 1 301 ? 28.435 -3.231 -29.980 1.00 85.94 301 SER A O 1
ATOM 2421 N N . LYS A 1 302 ? 30.401 -4.084 -30.678 1.00 84.81 302 LYS A N 1
ATOM 2422 C CA . LYS A 1 302 ? 30.123 -5.495 -30.351 1.00 84.81 302 LYS A CA 1
ATOM 2423 C C . LYS A 1 302 ? 30.728 -5.921 -29.014 1.00 84.81 302 LYS A C 1
ATOM 2425 O O . LYS A 1 302 ? 30.708 -7.099 -28.666 1.00 84.81 302 LYS A O 1
ATOM 2430 N N . GLU A 1 303 ? 31.317 -4.976 -28.297 1.00 86.12 303 GLU A N 1
ATOM 2431 C CA . GLU A 1 303 ? 31.985 -5.243 -27.039 1.00 86.12 303 GLU A CA 1
ATOM 2432 C C . GLU A 1 303 ? 30.979 -5.611 -25.954 1.00 86.12 303 GLU A C 1
ATOM 2434 O O . GLU A 1 303 ? 29.933 -4.971 -25.806 1.00 86.12 303 GLU A O 1
ATOM 2439 N N . LYS A 1 304 ? 31.331 -6.645 -25.192 1.00 86.75 304 LYS A N 1
ATOM 2440 C CA . LYS A 1 304 ? 30.560 -7.133 -24.057 1.00 86.75 304 LYS A CA 1
ATOM 2441 C C . LYS A 1 304 ? 31.347 -6.840 -22.793 1.00 86.75 304 LYS A C 1
ATOM 2443 O O . LYS A 1 304 ? 32.469 -7.310 -22.637 1.00 86.75 304 LYS A O 1
ATOM 2448 N N . VAL A 1 305 ? 30.752 -6.045 -21.918 1.00 87.31 305 VAL A N 1
ATOM 2449 C CA . VAL A 1 305 ? 31.357 -5.579 -20.668 1.00 87.31 305 VAL A CA 1
ATOM 2450 C C . VAL A 1 305 ? 30.526 -6.123 -19.505 1.00 87.31 305 VAL A C 1
ATOM 2452 O O . VAL A 1 305 ? 29.297 -6.130 -19.592 1.00 87.31 305 VAL A O 1
ATOM 2455 N N . GLU A 1 306 ? 31.197 -6.593 -18.449 1.00 83.75 306 GLU A N 1
ATOM 2456 C CA . GLU A 1 306 ? 30.602 -6.928 -17.142 1.00 83.75 306 GLU A CA 1
ATOM 2457 C C . GLU A 1 306 ? 29.488 -7.998 -17.159 1.00 83.75 306 GLU A C 1
ATOM 2459 O O . GLU A 1 306 ? 28.551 -7.936 -16.369 1.00 83.75 306 GLU A O 1
ATOM 2464 N N . ASN A 1 307 ? 29.571 -9.000 -18.043 1.00 87.00 307 ASN A N 1
ATOM 2465 C CA . ASN A 1 307 ? 28.676 -10.172 -18.063 1.00 87.00 307 ASN A CA 1
ATOM 2466 C C . ASN A 1 307 ? 27.165 -9.846 -18.006 1.00 87.00 307 ASN A C 1
ATOM 2468 O O . ASN A 1 307 ? 26.407 -10.521 -17.310 1.00 87.00 307 ASN A O 1
ATOM 2472 N N . ILE A 1 308 ? 26.727 -8.815 -18.731 1.00 90.25 308 ILE A N 1
ATOM 2473 C CA . ILE A 1 308 ? 25.306 -8.511 -18.974 1.00 90.25 308 ILE A CA 1
ATOM 2474 C C . ILE A 1 308 ? 24.946 -8.756 -20.444 1.00 90.25 308 ILE A C 1
ATOM 2476 O O . ILE A 1 308 ? 25.828 -8.878 -21.303 1.00 90.25 308 ILE A O 1
ATOM 2480 N N . ASN A 1 309 ? 23.652 -8.805 -20.758 1.00 91.19 309 ASN A N 1
ATOM 2481 C CA . ASN A 1 309 ? 23.201 -8.971 -22.136 1.00 91.19 309 ASN A CA 1
ATOM 2482 C C . ASN A 1 309 ? 23.325 -7.654 -22.898 1.00 91.19 309 ASN A C 1
ATOM 2484 O O . ASN A 1 309 ? 22.712 -6.662 -22.526 1.00 91.19 309 ASN A O 1
ATOM 2488 N N . TRP A 1 310 ? 24.077 -7.640 -23.995 1.00 91.69 310 TRP A N 1
ATOM 2489 C CA . TRP A 1 310 ? 24.219 -6.452 -24.836 1.00 91.69 310 TRP A CA 1
ATOM 2490 C C . TRP A 1 310 ? 23.315 -6.551 -26.065 1.00 91.69 310 TRP A C 1
ATOM 2492 O O . TRP A 1 310 ? 23.488 -7.450 -26.889 1.00 91.69 310 TRP A O 1
ATOM 2502 N N . VAL A 1 311 ? 22.357 -5.631 -26.179 1.00 91.69 311 VAL A N 1
ATOM 2503 C CA . VAL A 1 311 ? 21.372 -5.576 -27.269 1.00 91.69 311 VAL A CA 1
ATOM 2504 C C . VAL A 1 311 ? 21.775 -4.544 -28.324 1.00 91.69 311 VAL A C 1
ATOM 2506 O O . VAL A 1 311 ? 22.302 -3.476 -28.006 1.00 91.69 311 VAL A O 1
ATOM 2509 N N . THR A 1 312 ? 21.529 -4.864 -29.596 1.00 87.62 312 THR A N 1
ATOM 2510 C CA . THR A 1 312 ? 21.902 -4.017 -30.746 1.00 87.62 312 THR A CA 1
ATOM 2511 C C . THR A 1 312 ? 20.717 -3.307 -31.383 1.00 87.62 312 THR A C 1
ATOM 2513 O O . THR A 1 312 ? 20.874 -2.209 -31.910 1.00 87.62 312 THR A O 1
ATOM 2516 N N . ASP A 1 313 ? 19.532 -3.912 -31.355 1.00 87.75 313 ASP A N 1
ATOM 2517 C CA . ASP A 1 313 ? 18.385 -3.394 -32.101 1.00 87.75 313 ASP A CA 1
ATOM 2518 C C . ASP A 1 313 ? 17.518 -2.474 -31.253 1.00 87.75 313 ASP A C 1
ATOM 2520 O O . ASP A 1 313 ? 17.213 -1.354 -31.679 1.00 87.75 313 ASP A O 1
ATOM 2524 N N . TYR A 1 314 ? 17.143 -2.936 -30.059 1.00 91.25 314 TYR A N 1
ATOM 2525 C CA . TYR A 1 314 ? 16.290 -2.216 -29.126 1.00 91.25 314 TYR A CA 1
ATOM 2526 C C . TYR A 1 314 ? 16.453 -2.701 -27.686 1.00 91.25 314 TYR A C 1
ATOM 2528 O O . TYR A 1 314 ? 16.875 -3.826 -27.441 1.00 91.25 314 TYR A O 1
ATOM 2536 N N . VAL A 1 315 ? 16.045 -1.850 -26.750 1.00 90.88 315 VAL A N 1
ATOM 2537 C CA . VAL A 1 315 ? 15.905 -2.119 -25.319 1.00 90.88 315 VAL A CA 1
ATOM 2538 C C . VAL A 1 315 ? 14.524 -1.656 -24.863 1.00 90.88 315 VAL A C 1
ATOM 2540 O O . VAL A 1 315 ? 13.959 -0.700 -25.407 1.00 90.88 315 VAL A O 1
ATOM 2543 N N . LYS A 1 316 ? 13.956 -2.332 -23.866 1.00 87.62 316 LYS A N 1
ATOM 2544 C CA . LYS A 1 316 ? 12.686 -1.927 -23.260 1.00 87.62 316 LYS A CA 1
ATOM 2545 C C . LYS A 1 316 ? 12.948 -1.046 -22.039 1.00 87.62 316 LYS A C 1
ATOM 2547 O O . LYS A 1 316 ? 13.540 -1.488 -21.065 1.00 87.62 316 LYS A O 1
ATOM 2552 N N . PHE A 1 317 ? 12.447 0.180 -22.075 1.00 84.19 317 PHE A N 1
ATOM 2553 C CA . PHE A 1 317 ? 12.562 1.177 -21.018 1.00 84.19 317 PHE A CA 1
ATOM 2554 C C . PHE A 1 317 ? 11.165 1.647 -20.598 1.00 84.19 317 PHE A C 1
ATOM 2556 O O . PHE A 1 317 ? 10.416 2.170 -21.422 1.00 84.19 317 PHE A O 1
ATOM 2563 N N . LEU A 1 318 ? 10.790 1.423 -19.332 1.00 79.81 318 LEU A N 1
ATOM 2564 C CA . LEU A 1 318 ? 9.482 1.798 -18.765 1.00 79.81 318 LEU A CA 1
ATOM 2565 C C . LEU A 1 318 ? 8.282 1.326 -19.606 1.00 79.81 318 LEU A C 1
ATOM 2567 O O . LEU A 1 318 ? 7.316 2.045 -19.834 1.00 79.81 318 LEU A O 1
ATOM 2571 N N . GLY A 1 319 ? 8.344 0.105 -20.137 1.00 80.56 319 GLY A N 1
ATOM 2572 C CA . GLY A 1 319 ? 7.267 -0.417 -20.984 1.00 80.56 319 GLY A CA 1
ATOM 2573 C C . GLY A 1 319 ? 7.326 -0.008 -22.460 1.00 80.56 319 GLY A C 1
ATOM 2574 O O . GLY A 1 319 ? 6.520 -0.526 -23.234 1.00 80.56 319 GLY A O 1
ATOM 2575 N N . ILE A 1 320 ? 8.277 0.841 -22.859 1.00 87.00 320 ILE A N 1
ATOM 2576 C CA . ILE A 1 320 ? 8.430 1.366 -24.222 1.00 87.00 320 ILE A CA 1
ATOM 2577 C C . ILE A 1 320 ? 9.750 0.879 -24.825 1.00 87.00 320 ILE A C 1
ATOM 2579 O O . ILE A 1 320 ? 10.793 0.893 -24.182 1.00 87.00 320 ILE A O 1
ATOM 2583 N N . TYR A 1 321 ? 9.712 0.427 -26.071 1.00 90.25 321 TYR A N 1
ATOM 2584 C CA . TYR A 1 321 ? 10.878 -0.047 -26.806 1.00 90.25 321 TYR A CA 1
ATOM 2585 C C . TYR A 1 321 ? 11.587 1.125 -27.493 1.00 90.25 321 TYR A C 1
ATOM 2587 O O . TYR A 1 321 ? 10.976 1.858 -28.273 1.00 90.25 321 TYR A O 1
ATOM 2595 N N . PHE A 1 322 ? 12.881 1.288 -27.231 1.00 88.38 322 PHE A N 1
ATOM 2596 C CA . PHE A 1 322 ? 13.740 2.284 -27.872 1.00 88.38 322 PHE A CA 1
ATOM 2597 C C . PHE A 1 322 ? 14.966 1.607 -28.456 1.00 88.38 322 PHE A C 1
ATOM 2599 O O . PHE A 1 322 ? 15.432 0.607 -27.925 1.00 88.38 322 PHE A O 1
ATOM 2606 N N . GLY A 1 323 ? 15.526 2.161 -29.527 1.00 89.31 323 GLY A N 1
ATOM 2607 C CA . GLY A 1 323 ? 16.691 1.542 -30.131 1.00 89.31 323 GLY A CA 1
ATOM 2608 C C . GLY A 1 323 ? 17.064 2.077 -31.493 1.00 89.31 323 GLY A C 1
ATOM 2609 O O . GLY A 1 323 ? 16.536 3.077 -31.988 1.00 89.31 323 GLY A O 1
ATOM 2610 N N . HIS A 1 324 ? 18.000 1.362 -32.094 1.00 89.88 324 HIS A N 1
ATOM 2611 C CA . HIS A 1 324 ? 18.587 1.671 -33.384 1.00 89.88 324 HIS A CA 1
ATOM 2612 C C . HIS A 1 324 ? 17.683 1.268 -34.538 1.00 89.88 324 HIS A C 1
ATOM 2614 O O . HIS A 1 324 ? 17.628 1.992 -35.535 1.00 89.88 324 HIS A O 1
ATOM 2620 N N . ASN A 1 325 ? 16.932 0.176 -34.376 1.00 90.62 325 ASN A N 1
ATOM 2621 C CA . ASN A 1 325 ? 15.923 -0.255 -35.329 1.00 90.62 325 ASN A CA 1
ATOM 2622 C C . ASN A 1 325 ? 14.590 0.460 -35.056 1.00 90.62 325 ASN A C 1
ATOM 2624 O O . ASN A 1 325 ? 13.685 -0.057 -34.399 1.00 90.62 325 ASN A O 1
ATOM 2628 N N . LYS A 1 326 ? 14.469 1.690 -35.571 1.00 87.69 326 LYS A N 1
ATOM 2629 C CA . LYS A 1 326 ? 13.273 2.522 -35.371 1.00 87.69 326 LYS A CA 1
ATOM 2630 C C . LYS A 1 326 ? 11.995 1.854 -35.890 1.00 87.69 326 LYS A C 1
ATOM 2632 O O . LYS A 1 326 ? 10.948 2.049 -35.283 1.00 87.69 326 LYS A O 1
ATOM 2637 N N . ALA A 1 327 ? 12.062 1.102 -36.991 1.00 87.62 327 ALA A N 1
ATOM 2638 C CA . ALA A 1 327 ? 10.895 0.441 -37.574 1.00 87.62 327 ALA A CA 1
ATOM 2639 C C . ALA A 1 327 ? 10.344 -0.646 -36.639 1.00 87.62 327 ALA A C 1
ATOM 2641 O O . ALA A 1 327 ? 9.144 -0.669 -36.362 1.00 87.62 327 ALA A O 1
ATOM 2642 N N . GLU A 1 328 ? 11.226 -1.474 -36.077 1.00 89.31 328 GLU A N 1
ATOM 2643 C CA . GLU A 1 328 ? 10.826 -2.517 -35.133 1.00 89.31 328 GLU A CA 1
ATOM 2644 C C . GLU A 1 328 ? 10.342 -1.925 -33.804 1.00 89.31 328 GLU A C 1
ATOM 2646 O O . GLU A 1 328 ? 9.272 -2.295 -33.328 1.00 89.31 328 GLU A O 1
ATOM 2651 N N . CYS A 1 329 ? 11.036 -0.921 -33.249 1.00 90.00 329 CYS A N 1
ATOM 2652 C CA . CYS A 1 329 ? 10.570 -0.215 -32.047 1.00 90.00 329 CYS A CA 1
ATOM 2653 C C . CYS A 1 329 ? 9.162 0.361 -32.234 1.00 90.00 329 CYS A C 1
ATOM 2655 O O . CYS A 1 329 ? 8.307 0.218 -31.362 1.00 90.00 329 CYS A O 1
ATOM 2657 N N . LYS A 1 330 ? 8.895 0.991 -33.386 1.00 86.88 330 LYS A N 1
ATOM 2658 C CA . LYS A 1 330 ? 7.568 1.523 -33.727 1.00 86.88 330 LYS A CA 1
ATOM 2659 C C . LYS A 1 330 ? 6.514 0.424 -33.737 1.00 86.88 330 LYS A C 1
ATOM 2661 O O . LYS A 1 330 ? 5.471 0.579 -33.105 1.00 86.88 330 LYS A O 1
ATOM 2666 N N . LYS A 1 331 ? 6.797 -0.688 -34.417 1.00 87.94 331 LYS A N 1
ATOM 2667 C CA . LYS A 1 331 ? 5.901 -1.843 -34.484 1.00 87.94 331 LYS A CA 1
ATOM 2668 C C . LYS A 1 331 ? 5.630 -2.408 -33.088 1.00 87.94 331 LYS A C 1
ATOM 2670 O O . LYS A 1 331 ? 4.474 -2.543 -32.704 1.00 87.94 331 LYS A O 1
ATOM 2675 N N . LEU A 1 332 ? 6.664 -2.655 -32.288 1.00 89.88 332 LEU A N 1
ATOM 2676 C CA . LEU A 1 332 ? 6.531 -3.180 -30.925 1.00 89.88 332 LEU A CA 1
ATOM 2677 C C . LEU A 1 332 ? 5.747 -2.240 -30.000 1.00 89.88 332 LEU A C 1
ATOM 2679 O O . LEU A 1 332 ? 4.947 -2.706 -29.186 1.00 89.88 332 LEU A O 1
ATOM 2683 N N . ASN A 1 333 ? 5.941 -0.929 -30.140 1.00 90.88 333 ASN A N 1
ATOM 2684 C CA . ASN A 1 333 ? 5.250 0.074 -29.336 1.00 90.88 333 ASN A CA 1
ATOM 2685 C C . ASN A 1 333 ? 3.791 0.278 -29.752 1.00 90.88 333 ASN A C 1
ATOM 2687 O O . ASN A 1 333 ? 2.943 0.428 -28.878 1.00 90.88 333 ASN A O 1
ATOM 2691 N N . MET A 1 334 ? 3.478 0.275 -31.051 1.00 89.38 334 MET A N 1
ATOM 2692 C CA . MET A 1 334 ? 2.140 0.622 -31.549 1.00 89.38 334 MET A CA 1
ATOM 2693 C C . MET A 1 334 ? 1.283 -0.596 -31.877 1.00 89.38 334 MET A C 1
ATOM 2695 O O . MET A 1 334 ? 0.133 -0.667 -31.442 1.00 89.38 334 MET A O 1
ATOM 2699 N N . GLU A 1 335 ? 1.827 -1.584 -32.589 1.00 89.31 335 GLU A N 1
ATOM 2700 C CA . GLU A 1 335 ? 1.074 -2.772 -33.010 1.00 89.31 335 GLU A CA 1
ATOM 2701 C C . GLU A 1 335 ? 0.623 -3.580 -31.793 1.00 89.31 335 GLU A C 1
ATOM 2703 O O . GLU A 1 335 ? -0.527 -4.005 -31.706 1.00 89.31 335 GLU A O 1
ATOM 2708 N N . LYS A 1 336 ? 1.485 -3.698 -30.776 1.00 88.00 336 LYS A N 1
ATOM 2709 C CA . LYS A 1 336 ? 1.131 -4.348 -29.510 1.00 88.00 336 LYS A CA 1
ATOM 2710 C C . LYS A 1 336 ? -0.056 -3.667 -28.820 1.00 88.00 336 LYS A C 1
ATOM 2712 O O . LYS A 1 336 ? -0.935 -4.359 -28.303 1.00 88.00 336 LYS A O 1
ATOM 2717 N N . GLN A 1 337 ? -0.108 -2.333 -28.818 1.00 90.06 337 GLN A N 1
ATOM 2718 C CA . GLN A 1 337 ? -1.218 -1.585 -28.213 1.00 90.06 337 GLN A CA 1
ATOM 2719 C C . GLN A 1 337 ? -2.485 -1.645 -29.064 1.00 90.06 337 GLN A C 1
ATOM 2721 O O . GLN A 1 337 ? -3.584 -1.702 -28.506 1.00 90.06 337 GLN A O 1
ATOM 2726 N N . ALA A 1 338 ? -2.347 -1.690 -30.391 1.00 89.94 338 ALA A N 1
ATOM 2727 C CA . ALA A 1 338 ? -3.463 -1.906 -31.302 1.00 89.94 338 ALA A CA 1
ATOM 2728 C C . ALA A 1 338 ? -4.094 -3.280 -31.049 1.00 89.94 338 ALA A C 1
ATOM 2730 O O . ALA A 1 338 ? -5.279 -3.355 -30.737 1.00 89.94 338 ALA A O 1
ATOM 2731 N N . LEU A 1 339 ? -3.291 -4.347 -31.030 1.00 91.56 339 LEU A N 1
ATOM 2732 C CA . LEU A 1 339 ? -3.756 -5.709 -30.747 1.00 91.56 339 LEU A CA 1
ATOM 2733 C C . LEU A 1 339 ? -4.381 -5.833 -29.351 1.00 91.56 339 LEU A C 1
ATOM 2735 O O . LEU A 1 339 ? -5.420 -6.473 -29.183 1.00 91.56 339 LEU A O 1
ATOM 2739 N N . LYS A 1 340 ? -3.782 -5.206 -28.328 1.00 91.31 340 LYS A N 1
ATOM 2740 C CA . LYS A 1 340 ? -4.356 -5.166 -26.972 1.00 91.31 340 LYS A CA 1
ATOM 2741 C C . LYS A 1 340 ? -5.720 -4.470 -26.968 1.00 91.31 340 LYS A C 1
ATOM 2743 O O . LYS A 1 340 ? -6.673 -4.995 -26.395 1.00 91.31 340 LYS A O 1
ATOM 2748 N N . SER A 1 341 ? -5.817 -3.314 -27.620 1.00 92.31 341 SER A N 1
ATOM 2749 C CA . SER A 1 341 ? -7.061 -2.547 -27.730 1.00 92.31 341 SER A CA 1
ATOM 2750 C C . SER A 1 341 ? -8.139 -3.322 -28.482 1.00 92.31 341 SER A C 1
ATOM 2752 O O . SER A 1 341 ? -9.285 -3.346 -28.043 1.00 92.31 341 SER A O 1
ATOM 2754 N N . GLU A 1 342 ? -7.772 -4.015 -29.558 1.00 92.75 342 GLU A N 1
ATOM 2755 C CA . GLU A 1 342 ? -8.675 -4.865 -30.331 1.00 92.75 342 GLU A CA 1
ATOM 2756 C C . GLU A 1 342 ? -9.217 -6.026 -29.494 1.00 92.75 342 GLU A C 1
ATOM 2758 O O . GLU A 1 342 ? -10.426 -6.246 -29.459 1.00 92.75 342 GLU A O 1
ATOM 2763 N N . LYS A 1 343 ? -8.354 -6.724 -28.745 1.00 93.38 343 LYS A N 1
ATOM 2764 C CA . LYS A 1 343 ? -8.775 -7.797 -27.828 1.00 93.38 343 LYS A CA 1
ATOM 2765 C C . LYS A 1 343 ? -9.769 -7.300 -26.779 1.00 93.38 343 LYS A C 1
ATOM 2767 O O . LYS A 1 343 ? -10.769 -7.973 -26.531 1.00 93.38 343 LYS A O 1
ATOM 2772 N N . ILE A 1 344 ? -9.515 -6.129 -26.187 1.00 91.50 344 ILE A N 1
ATOM 2773 C CA . ILE A 1 344 ? -10.436 -5.502 -25.229 1.00 91.50 344 ILE A CA 1
ATOM 2774 C C . ILE A 1 344 ? -11.759 -5.181 -25.927 1.00 91.50 344 ILE A C 1
ATOM 2776 O O . ILE A 1 344 ? -12.810 -5.619 -25.477 1.00 91.50 344 ILE A O 1
ATOM 2780 N N . MET A 1 345 ? -11.739 -4.470 -27.054 1.00 91.88 345 MET A N 1
ATOM 2781 C CA . MET A 1 345 ? -12.967 -4.134 -27.781 1.00 91.88 345 MET A CA 1
ATOM 2782 C C . MET A 1 345 ? -13.768 -5.386 -28.155 1.00 91.88 345 MET A C 1
ATOM 2784 O O . MET A 1 345 ? -14.971 -5.425 -27.922 1.00 91.88 345 MET A O 1
ATOM 2788 N N . ASN A 1 346 ? -13.119 -6.434 -28.662 1.00 91.06 346 ASN A N 1
ATOM 2789 C CA . ASN A 1 346 ? -13.777 -7.674 -29.074 1.00 91.06 346 ASN A CA 1
ATOM 2790 C C . ASN A 1 346 ? -14.398 -8.443 -27.901 1.00 91.06 346 ASN A C 1
ATOM 2792 O O . ASN A 1 346 ? -15.463 -9.039 -28.067 1.00 91.06 346 ASN A O 1
ATOM 2796 N N . SER A 1 347 ? -13.787 -8.420 -26.712 1.00 91.88 347 SER A N 1
ATOM 2797 C CA . SER A 1 347 ? -14.389 -9.048 -25.528 1.00 91.88 347 SER A CA 1
ATOM 2798 C C . SER A 1 347 ? -15.659 -8.319 -25.076 1.00 91.88 347 SER A C 1
ATOM 2800 O O . SER A 1 347 ? -16.621 -8.963 -24.653 1.00 91.88 347 SER A O 1
ATOM 2802 N N . TRP A 1 348 ? -15.701 -6.994 -25.239 1.00 90.88 348 TRP A N 1
ATOM 2803 C CA . TRP A 1 348 ? -16.864 -6.166 -24.920 1.00 90.88 348 TRP A CA 1
ATOM 2804 C C . TRP A 1 348 ? -17.922 -6.147 -26.033 1.00 90.88 348 TRP A C 1
ATOM 2806 O O . TRP A 1 348 ? -19.104 -6.075 -25.716 1.00 90.88 348 TRP A O 1
ATOM 2816 N N . LYS A 1 349 ? -17.550 -6.302 -27.314 1.00 86.31 349 LYS A N 1
ATOM 2817 C CA . LYS A 1 349 ? -18.503 -6.398 -28.443 1.00 86.31 349 LYS A CA 1
ATOM 2818 C C . LYS A 1 349 ? -19.524 -7.525 -28.267 1.00 86.31 349 LYS A C 1
ATOM 2820 O O . LYS A 1 349 ? -20.650 -7.400 -28.724 1.00 86.31 349 LYS A O 1
ATOM 2825 N N . LYS A 1 350 ? -19.149 -8.608 -27.576 1.00 83.50 350 LYS A N 1
ATOM 2826 C CA . LYS A 1 350 ? -20.043 -9.742 -27.277 1.00 83.50 350 LYS A CA 1
ATOM 2827 C C . LYS A 1 350 ? -21.179 -9.396 -26.304 1.00 83.50 350 LYS A C 1
ATOM 2829 O O . LYS A 1 350 ? -22.033 -10.237 -26.050 1.00 83.50 350 LYS A O 1
ATOM 2834 N N . ARG A 1 351 ? -21.173 -8.199 -25.713 1.00 85.62 351 ARG A N 1
ATOM 2835 C CA . ARG A 1 351 ? -22.162 -7.744 -24.732 1.00 85.62 351 ARG A CA 1
ATOM 2836 C C . ARG A 1 351 ? -23.077 -6.700 -25.373 1.00 85.62 351 ARG A C 1
ATOM 2838 O O . ARG A 1 351 ? -22.640 -5.918 -26.214 1.00 85.62 351 ARG A O 1
ATOM 2845 N N . ASN A 1 352 ? -24.334 -6.641 -24.939 1.00 83.50 352 ASN A N 1
ATOM 2846 C CA . ASN A 1 352 ? -25.285 -5.635 -25.411 1.00 83.50 352 ASN A CA 1
ATOM 2847 C C . ASN A 1 352 ? -25.026 -4.279 -24.722 1.00 83.50 352 ASN A C 1
ATOM 2849 O O . ASN A 1 352 ? -25.642 -3.952 -23.709 1.00 83.50 352 ASN A O 1
ATOM 2853 N N . ILE A 1 353 ? -24.036 -3.530 -25.216 1.00 88.62 353 ILE A N 1
ATOM 2854 C CA . ILE A 1 353 ? -23.582 -2.265 -24.619 1.00 88.62 353 ILE A CA 1
ATOM 2855 C C . ILE A 1 353 ? -24.169 -1.086 -25.391 1.00 88.62 353 ILE A C 1
ATOM 2857 O O . ILE A 1 353 ? -24.049 -1.010 -26.616 1.00 88.62 353 ILE A O 1
ATOM 2861 N N . THR A 1 354 ? -24.730 -0.121 -24.663 1.00 87.88 354 THR A N 1
ATOM 2862 C CA . THR A 1 354 ? -25.207 1.147 -25.229 1.00 87.88 354 THR A CA 1
ATOM 2863 C C . THR A 1 354 ? -24.064 1.959 -25.845 1.00 87.88 354 THR A C 1
ATOM 2865 O O . THR A 1 354 ? -22.894 1.797 -25.491 1.00 87.88 354 THR A O 1
ATOM 2868 N N . ILE A 1 355 ? -24.383 2.902 -26.736 1.00 86.19 355 ILE A N 1
ATOM 2869 C CA . ILE A 1 355 ? -23.368 3.779 -27.340 1.00 86.19 355 ILE A CA 1
ATOM 2870 C C . ILE A 1 355 ? -22.573 4.569 -26.285 1.00 86.19 355 ILE A C 1
ATOM 2872 O O . ILE A 1 355 ? -21.351 4.673 -26.382 1.00 86.19 355 ILE A O 1
ATOM 2876 N N . VAL A 1 356 ? -23.245 5.041 -25.227 1.00 84.81 356 VAL A N 1
ATOM 2877 C CA . VAL A 1 356 ? -22.615 5.746 -24.099 1.0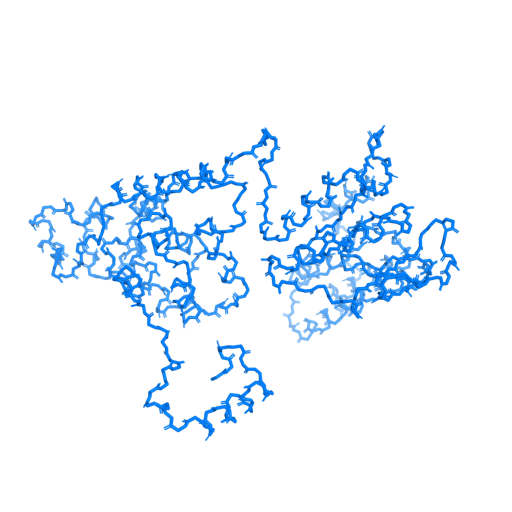0 84.81 356 VAL A CA 1
ATOM 2878 C C . VAL A 1 356 ? -21.652 4.822 -23.353 1.00 84.81 356 VAL A C 1
ATOM 2880 O O . VAL A 1 356 ? -20.518 5.216 -23.081 1.00 84.81 356 VAL A O 1
ATOM 2883 N N . GLY A 1 357 ? -22.052 3.572 -23.094 1.00 86.12 357 GLY A N 1
ATOM 2884 C CA . GLY A 1 357 ? -21.180 2.573 -22.475 1.00 86.12 357 GLY A CA 1
ATOM 2885 C C . GLY A 1 357 ? -19.944 2.267 -23.325 1.00 86.12 357 GLY A C 1
ATOM 2886 O O . GLY A 1 357 ? -18.833 2.201 -22.801 1.00 86.12 357 GLY A O 1
ATOM 2887 N N . ARG A 1 358 ? -20.093 2.170 -24.654 1.00 89.31 358 ARG A N 1
ATOM 2888 C CA . ARG A 1 358 ? -18.958 1.969 -25.572 1.00 89.31 358 ARG A CA 1
ATOM 2889 C C . ARG A 1 358 ? -18.004 3.164 -25.582 1.00 89.31 358 ARG A C 1
ATOM 2891 O O . ARG A 1 358 ? -16.792 2.966 -25.538 1.00 89.31 358 ARG A O 1
ATOM 2898 N N . ILE A 1 359 ? -18.522 4.393 -25.565 1.00 86.94 359 ILE A N 1
ATOM 2899 C CA . ILE A 1 359 ? -17.700 5.609 -25.441 1.00 86.94 359 ILE A CA 1
ATOM 2900 C C . ILE A 1 359 ? -16.937 5.617 -24.111 1.00 86.94 359 ILE A C 1
ATOM 2902 O O . ILE A 1 359 ? -15.744 5.925 -24.092 1.00 86.94 359 ILE A O 1
ATOM 2906 N N . MET A 1 360 ? -17.599 5.260 -23.008 1.00 87.62 360 MET A N 1
ATOM 2907 C CA . MET A 1 360 ? -16.962 5.182 -21.693 1.00 87.62 360 MET A CA 1
ATOM 2908 C C . MET A 1 360 ? -15.824 4.156 -21.691 1.00 87.62 360 MET A C 1
ATOM 2910 O O . MET A 1 360 ? -14.719 4.479 -21.266 1.00 87.62 360 MET A O 1
ATOM 2914 N N . LEU A 1 361 ? -16.035 2.968 -22.265 1.00 89.81 361 LEU A N 1
ATOM 2915 C CA . LEU A 1 361 ? -14.987 1.952 -22.412 1.00 89.81 361 LEU A CA 1
ATOM 2916 C C . LEU A 1 361 ? -13.802 2.449 -23.247 1.00 89.81 361 LEU A C 1
ATOM 2918 O O . LEU A 1 361 ? -12.652 2.215 -22.878 1.00 89.81 361 LEU A O 1
ATOM 2922 N N . VAL A 1 362 ? -14.054 3.174 -24.342 1.00 90.81 362 VAL A N 1
ATOM 2923 C CA . VAL A 1 362 ? -12.978 3.779 -25.142 1.00 90.81 362 VAL A CA 1
ATOM 2924 C C . VAL A 1 362 ? -12.162 4.759 -24.299 1.00 90.81 362 VAL A C 1
ATOM 2926 O O . VAL A 1 362 ? -10.934 4.676 -24.289 1.00 90.81 362 VAL A O 1
ATOM 2929 N N . LYS A 1 363 ? -12.826 5.653 -23.560 1.00 87.19 363 LYS A N 1
ATOM 2930 C CA . LYS A 1 363 ? -12.156 6.648 -22.711 1.00 87.19 363 LYS A CA 1
ATOM 2931 C C . LYS A 1 363 ? -11.383 6.022 -21.553 1.00 87.19 363 LYS A C 1
ATOM 2933 O O . LYS A 1 363 ? -10.287 6.480 -21.255 1.00 87.19 363 LYS A O 1
ATOM 2938 N N . SER A 1 364 ? -11.935 4.994 -20.918 1.00 87.25 364 SER A N 1
ATOM 2939 C CA . SER A 1 364 ? -11.360 4.403 -19.707 1.00 87.25 364 SER A CA 1
ATOM 2940 C C . SER A 1 364 ? -10.320 3.321 -19.987 1.00 87.25 364 SER A C 1
ATOM 2942 O O . SER A 1 364 ? -9.415 3.146 -19.180 1.00 87.25 364 SER A O 1
ATOM 2944 N N . LEU A 1 365 ? -10.430 2.586 -21.100 1.00 87.75 365 LEU A N 1
ATOM 2945 C CA . LEU A 1 365 ? -9.596 1.403 -21.352 1.00 87.75 365 LEU A CA 1
ATOM 2946 C C . LEU A 1 365 ? -8.764 1.484 -22.629 1.00 87.75 365 LEU A C 1
ATOM 2948 O O . LEU A 1 365 ? -7.704 0.869 -22.686 1.00 87.75 365 LEU A O 1
ATOM 2952 N N . ILE A 1 366 ? -9.222 2.197 -23.662 1.00 89.56 366 ILE A N 1
ATOM 2953 C CA . ILE A 1 366 ? -8.549 2.203 -24.969 1.00 89.56 366 ILE A CA 1
ATOM 2954 C C . ILE A 1 366 ? -7.596 3.385 -25.089 1.00 89.56 366 ILE A C 1
ATOM 2956 O O . ILE A 1 366 ? -6.409 3.184 -25.326 1.00 89.56 366 ILE A O 1
ATOM 2960 N N . ILE A 1 367 ? -8.094 4.609 -24.891 1.00 87.38 367 ILE A N 1
ATOM 2961 C CA . ILE A 1 367 ? -7.280 5.826 -24.995 1.00 87.38 367 ILE A CA 1
ATOM 2962 C C . ILE A 1 367 ? -6.056 5.753 -24.062 1.00 87.38 367 ILE A C 1
ATOM 2964 O O . ILE A 1 367 ? -4.948 5.926 -24.567 1.00 87.38 367 ILE A O 1
ATOM 2968 N N . PRO A 1 368 ? -6.181 5.389 -22.767 1.00 85.25 368 PRO A N 1
ATOM 2969 C CA . PRO A 1 368 ? -5.030 5.327 -21.865 1.00 85.25 368 PRO A CA 1
ATOM 2970 C C . PRO A 1 368 ? -3.931 4.355 -22.313 1.00 85.25 368 PRO A C 1
ATOM 2972 O O . PRO A 1 368 ? -2.753 4.649 -22.119 1.00 85.25 368 PRO A O 1
ATOM 2975 N N . ASN A 1 369 ? -4.289 3.234 -22.959 1.00 82.56 369 ASN A N 1
ATOM 2976 C CA . ASN A 1 369 ? -3.302 2.275 -23.475 1.00 82.56 369 ASN A CA 1
ATOM 2977 C C . ASN A 1 369 ? -2.397 2.894 -24.553 1.00 82.56 369 ASN A C 1
ATOM 2979 O O . ASN A 1 369 ? -1.239 2.500 -24.673 1.00 82.56 369 ASN A O 1
ATOM 2983 N N . VAL A 1 370 ? -2.917 3.841 -25.339 1.00 84.81 370 VAL A N 1
ATOM 2984 C CA . VAL A 1 370 ? -2.180 4.489 -26.434 1.00 84.81 370 VAL A CA 1
ATOM 2985 C C . VAL A 1 370 ? -1.502 5.768 -25.956 1.00 84.81 370 VAL A C 1
ATOM 2987 O O . VAL A 1 370 ? -0.359 6.018 -26.325 1.00 84.81 370 VAL A O 1
ATOM 2990 N N . THR A 1 371 ? -2.169 6.557 -25.106 1.00 85.81 371 THR A N 1
ATOM 2991 C CA . THR A 1 371 ? -1.682 7.870 -24.654 1.00 85.81 371 THR A CA 1
ATOM 2992 C C . THR A 1 371 ? -0.310 7.794 -23.993 1.00 85.81 371 THR A C 1
ATOM 2994 O O . THR A 1 371 ? 0.533 8.645 -24.257 1.00 85.81 371 THR A O 1
ATOM 2997 N N . TYR A 1 372 ? -0.053 6.769 -23.175 1.00 83.19 372 TYR A N 1
ATOM 2998 C CA . TYR A 1 372 ? 1.255 6.615 -22.535 1.00 83.19 372 TYR A CA 1
ATOM 2999 C C . TYR A 1 372 ? 2.380 6.467 -23.569 1.00 83.19 372 TYR A C 1
ATOM 3001 O O . TYR A 1 372 ? 3.352 7.216 -23.544 1.00 83.19 372 TYR A O 1
ATOM 3009 N N . VAL A 1 373 ? 2.208 5.576 -24.548 1.00 85.12 373 VAL A N 1
ATOM 3010 C CA . VAL A 1 373 ? 3.194 5.367 -25.619 1.00 85.12 373 VAL A CA 1
ATOM 3011 C C . VAL A 1 373 ? 3.306 6.607 -26.516 1.00 85.12 373 VAL A C 1
ATOM 3013 O O . VAL A 1 373 ? 4.408 6.976 -26.920 1.00 85.12 373 VAL A O 1
ATOM 3016 N N . ALA A 1 374 ? 2.185 7.287 -26.775 1.00 84.44 374 ALA A N 1
ATOM 3017 C CA . ALA A 1 374 ? 2.130 8.536 -27.535 1.00 84.44 374 ALA A CA 1
ATOM 3018 C C . ALA A 1 374 ? 2.928 9.670 -26.890 1.00 84.44 374 ALA A C 1
ATOM 3020 O O . ALA A 1 374 ? 3.585 10.430 -27.587 1.00 84.44 374 ALA A O 1
ATOM 3021 N N . SER A 1 375 ? 2.888 9.777 -25.560 1.00 83.06 375 SER A N 1
ATOM 3022 C CA . SER A 1 375 ? 3.594 10.842 -24.838 1.00 83.06 375 SER A CA 1
ATOM 3023 C C . SER A 1 375 ? 5.119 10.725 -24.906 1.00 83.06 375 SER A C 1
ATOM 3025 O O . SER A 1 375 ? 5.820 11.704 -24.673 1.00 83.06 375 SER A O 1
ATOM 3027 N N . ALA A 1 376 ? 5.641 9.541 -25.232 1.00 81.69 376 ALA A N 1
ATOM 3028 C CA . ALA A 1 376 ? 7.073 9.255 -25.228 1.00 81.69 376 ALA A CA 1
ATOM 3029 C C . ALA A 1 376 ? 7.639 8.930 -26.619 1.00 81.69 376 ALA A C 1
ATOM 3031 O O . ALA A 1 376 ? 8.856 8.876 -26.794 1.00 81.69 376 ALA A O 1
ATOM 3032 N N . THR A 1 377 ? 6.783 8.686 -27.615 1.00 82.75 377 THR A N 1
ATOM 3033 C CA . THR A 1 377 ? 7.198 8.303 -28.969 1.00 82.75 377 THR A CA 1
ATOM 3034 C C . THR A 1 377 ? 6.371 9.030 -30.016 1.00 82.75 377 THR A C 1
ATOM 3036 O O . THR A 1 377 ? 5.192 9.308 -29.817 1.00 82.75 377 THR A O 1
ATOM 3039 N N . ASN A 1 378 ? 6.976 9.310 -31.170 1.00 81.06 378 ASN A N 1
ATOM 3040 C CA . ASN A 1 378 ? 6.236 9.904 -32.275 1.00 81.06 378 ASN A CA 1
ATOM 3041 C C . ASN A 1 378 ? 5.307 8.856 -32.912 1.00 81.06 378 ASN A C 1
ATOM 3043 O O . ASN A 1 378 ? 5.760 7.758 -33.250 1.00 81.06 378 ASN A O 1
ATOM 3047 N N . ILE A 1 379 ? 4.025 9.192 -33.083 1.00 80.44 379 ILE A N 1
ATOM 3048 C CA . ILE A 1 379 ? 3.031 8.284 -33.670 1.00 80.44 379 ILE A CA 1
ATOM 3049 C C . ILE A 1 379 ? 2.875 8.577 -35.159 1.00 80.44 379 ILE A C 1
ATOM 3051 O O . ILE A 1 379 ? 2.441 9.660 -35.552 1.00 80.44 379 ILE A O 1
ATOM 3055 N N . ASP A 1 380 ? 3.152 7.577 -35.995 1.00 82.81 380 ASP A N 1
ATOM 3056 C CA . ASP A 1 380 ? 2.924 7.686 -37.434 1.00 82.81 380 ASP A CA 1
ATOM 3057 C C . ASP A 1 380 ? 1.420 7.810 -37.748 1.00 82.81 380 ASP A C 1
ATOM 3059 O O . ASP A 1 380 ? 0.560 7.185 -37.114 1.00 82.81 380 ASP A O 1
ATOM 3063 N N . LYS A 1 381 ? 1.092 8.587 -38.789 1.00 85.44 381 LYS A N 1
ATOM 3064 C CA . LYS A 1 381 ? -0.297 8.850 -39.215 1.00 85.44 381 LYS A CA 1
ATOM 3065 C C . LYS A 1 381 ? -1.098 7.569 -39.482 1.00 85.44 381 LYS A C 1
ATOM 3067 O O . LYS A 1 381 ? -2.310 7.556 -39.272 1.00 85.44 381 LYS A O 1
ATOM 3072 N N . GLU A 1 382 ? -0.428 6.501 -39.909 1.00 87.88 382 GLU A N 1
ATOM 3073 C CA . GLU A 1 382 ? -1.030 5.188 -40.148 1.00 87.88 382 GLU A CA 1
ATOM 3074 C C . GLU A 1 382 ? -1.664 4.606 -38.877 1.00 87.88 382 GLU A C 1
ATOM 3076 O O . GLU A 1 382 ? -2.846 4.262 -38.883 1.00 87.88 382 GLU A O 1
ATOM 3081 N N . TYR A 1 383 ? -0.933 4.578 -37.758 1.00 87.38 383 TYR A N 1
ATOM 3082 C CA . TYR A 1 383 ? -1.455 4.062 -36.490 1.00 87.38 383 TYR A CA 1
ATOM 3083 C C . TYR A 1 383 ? -2.558 4.952 -35.929 1.00 87.38 383 TYR A C 1
ATOM 3085 O O . TYR A 1 383 ? -3.559 4.442 -35.428 1.00 87.38 383 TYR A O 1
ATOM 3093 N N . VAL A 1 384 ? -2.440 6.276 -36.081 1.00 86.81 384 VAL A N 1
ATOM 3094 C CA . VAL A 1 384 ? -3.530 7.201 -35.731 1.00 86.81 384 VAL A CA 1
ATOM 3095 C C . VAL A 1 384 ? -4.795 6.860 -36.522 1.00 86.81 384 VAL A C 1
ATOM 3097 O O . VAL A 1 384 ? -5.883 6.788 -35.949 1.00 86.81 384 VAL A O 1
ATOM 3100 N N . SER A 1 385 ? -4.665 6.609 -37.827 1.00 87.81 385 SER A N 1
ATOM 3101 C CA . SER A 1 385 ? -5.780 6.204 -38.688 1.00 87.81 385 SER A CA 1
ATOM 3102 C C . SER A 1 385 ? -6.363 4.845 -38.278 1.00 87.81 385 SER A C 1
ATOM 3104 O O . SER A 1 385 ? -7.585 4.698 -38.169 1.00 87.81 385 SER A O 1
ATOM 3106 N N . LYS A 1 386 ? -5.501 3.871 -37.955 1.00 89.69 386 LYS A N 1
ATOM 3107 C CA . LYS A 1 386 ? -5.888 2.538 -37.470 1.00 89.69 386 LYS A CA 1
ATOM 3108 C C . LYS A 1 386 ? -6.702 2.637 -36.179 1.00 89.69 386 LYS A C 1
ATOM 3110 O O . LYS A 1 386 ? -7.830 2.148 -36.140 1.00 89.69 386 LYS A O 1
ATOM 3115 N N . PHE A 1 387 ? -6.209 3.352 -35.165 1.00 89.81 387 PHE A N 1
ATOM 3116 C CA . PHE A 1 387 ? -6.934 3.549 -33.904 1.00 89.81 387 PHE A CA 1
ATOM 3117 C C . PHE A 1 387 ? -8.247 4.312 -34.092 1.00 89.81 387 PHE A C 1
ATOM 3119 O O . PHE A 1 387 ? -9.262 3.901 -33.530 1.00 89.81 387 PHE A O 1
ATOM 3126 N N . LYS A 1 388 ? -8.272 5.373 -34.913 1.00 89.00 388 LYS A N 1
ATOM 3127 C CA . LYS A 1 388 ? -9.515 6.091 -35.249 1.00 89.00 388 LYS A CA 1
ATOM 3128 C C . LYS A 1 388 ? -10.552 5.151 -35.858 1.00 89.00 388 LYS A C 1
ATOM 3130 O O . LYS A 1 388 ? -11.702 5.149 -35.427 1.00 89.00 388 LYS A O 1
ATOM 3135 N N . THR A 1 389 ? -10.131 4.321 -36.809 1.00 90.06 389 THR A N 1
ATOM 3136 C CA . THR A 1 389 ? -11.003 3.348 -37.476 1.00 90.06 389 THR A CA 1
ATOM 3137 C C . THR A 1 389 ? -11.522 2.300 -36.494 1.00 90.06 389 THR A C 1
ATOM 3139 O O . THR A 1 389 ? -12.719 2.025 -36.476 1.00 90.06 389 THR A O 1
ATOM 3142 N N . MET A 1 390 ? -10.654 1.748 -35.641 1.00 91.25 390 MET A N 1
ATOM 3143 C CA . MET A 1 390 ? -11.037 0.771 -34.616 1.00 91.25 390 MET A CA 1
ATOM 3144 C C . MET A 1 390 ? -12.043 1.349 -33.616 1.00 91.25 390 MET A C 1
ATOM 3146 O O . MET A 1 390 ? -13.076 0.735 -33.356 1.00 91.25 390 MET A O 1
ATOM 3150 N N . ILE A 1 391 ? -11.770 2.547 -33.090 1.00 91.50 391 ILE A N 1
ATOM 3151 C CA . ILE A 1 391 ? -12.648 3.237 -32.138 1.00 91.50 391 ILE A CA 1
ATOM 3152 C C . ILE A 1 391 ? -14.001 3.539 -32.780 1.00 91.50 391 ILE A C 1
ATOM 3154 O O . ILE A 1 391 ? -15.035 3.267 -32.173 1.00 91.50 391 ILE A O 1
ATOM 3158 N N . TYR A 1 392 ? -14.003 4.058 -34.011 1.00 89.88 392 TYR A N 1
ATOM 3159 C CA . TYR A 1 392 ? -15.231 4.340 -34.749 1.00 89.88 392 TYR A CA 1
ATOM 3160 C C . TYR A 1 392 ? -16.067 3.067 -34.923 1.00 89.88 392 TYR A C 1
ATOM 3162 O O . TYR A 1 392 ? -17.219 3.020 -34.496 1.00 89.88 392 TYR A O 1
ATOM 3170 N N . LYS A 1 393 ? -15.465 2.001 -35.462 1.00 89.25 393 LYS A N 1
ATOM 3171 C CA . LYS A 1 393 ? -16.126 0.702 -35.644 1.00 89.25 393 LYS A CA 1
ATOM 3172 C C . LYS A 1 393 ? -16.691 0.145 -34.342 1.00 89.25 393 LYS A C 1
ATOM 3174 O O . LYS A 1 393 ? -17.799 -0.378 -34.331 1.00 89.25 393 LYS A O 1
ATOM 3179 N N . PHE A 1 394 ? -15.959 0.276 -33.237 1.00 90.75 394 PHE A N 1
ATOM 3180 C CA . PHE A 1 394 ? -16.427 -0.180 -31.934 1.00 90.75 394 PHE A CA 1
ATOM 3181 C C . PHE A 1 394 ? -17.623 0.635 -31.429 1.00 90.75 394 PHE A C 1
ATOM 3183 O O . PHE A 1 394 ? -18.639 0.048 -31.070 1.00 90.75 394 PHE A O 1
ATOM 3190 N N . ILE A 1 395 ? -17.550 1.970 -31.444 1.00 89.69 395 ILE A N 1
ATOM 3191 C CA . ILE A 1 395 ? -18.635 2.843 -30.960 1.00 89.69 395 ILE A CA 1
ATOM 3192 C C . ILE A 1 395 ? -19.924 2.614 -31.758 1.00 89.69 395 ILE A C 1
ATOM 3194 O O . ILE A 1 395 ? -21.004 2.527 -31.162 1.00 89.69 395 ILE A O 1
ATOM 3198 N N . TRP A 1 396 ? -19.805 2.464 -33.077 1.00 86.75 396 TRP A N 1
ATOM 3199 C CA . TRP A 1 396 ? -20.937 2.324 -33.995 1.00 86.75 396 TRP A CA 1
ATOM 3200 C C . TRP A 1 396 ? -21.317 0.874 -34.307 1.00 86.75 396 TRP A C 1
ATOM 3202 O O . TRP A 1 396 ? -22.235 0.647 -35.083 1.00 86.75 396 TRP A O 1
ATOM 3212 N N . ASN A 1 397 ? -20.661 -0.107 -33.680 1.00 82.81 397 ASN A N 1
ATOM 3213 C CA . ASN A 1 397 ? -20.915 -1.533 -33.898 1.00 82.81 397 ASN A CA 1
ATOM 3214 C C . ASN A 1 397 ? -20.866 -1.943 -35.381 1.00 82.81 397 ASN A C 1
ATOM 3216 O O . ASN A 1 397 ? -21.739 -2.653 -35.863 1.00 82.81 397 ASN A O 1
ATOM 3220 N N . ASP A 1 398 ? -19.874 -1.426 -36.107 1.00 69.81 398 ASP A N 1
ATOM 3221 C CA . ASP A 1 398 ? -19.688 -1.633 -37.549 1.00 69.81 398 ASP A CA 1
ATOM 3222 C C . ASP A 1 398 ? -20.845 -1.122 -38.452 1.00 69.81 398 ASP A C 1
ATOM 3224 O O . ASP A 1 398 ? -20.752 -1.222 -39.678 1.00 69.81 398 ASP A O 1
ATOM 3228 N N . ASN A 1 399 ? -21.873 -0.463 -37.891 1.00 64.19 399 ASN A N 1
ATOM 3229 C CA . ASN A 1 399 ? -22.947 0.177 -38.655 1.00 64.19 399 ASN A CA 1
ATOM 3230 C C . ASN A 1 399 ? -22.469 1.503 -39.265 1.00 64.19 399 ASN A C 1
ATOM 3232 O O . ASN A 1 399 ? -22.058 2.427 -38.562 1.00 64.19 399 ASN A O 1
ATOM 3236 N N . ARG A 1 400 ? -22.567 1.624 -40.595 1.00 51.91 400 ARG A N 1
ATOM 3237 C CA . ARG A 1 400 ? -22.280 2.858 -41.353 1.00 51.91 400 ARG A CA 1
ATOM 3238 C C . ARG A 1 400 ? -23.488 3.800 -41.417 1.00 51.91 400 ARG A C 1
ATOM 3240 O O . ARG A 1 400 ? -23.754 4.381 -42.470 1.00 51.91 400 ARG A O 1
ATOM 3247 N N . GLU A 1 401 ? -24.249 3.959 -40.340 1.00 48.25 401 GLU A N 1
ATOM 3248 C CA . GLU A 1 401 ? -25.308 4.969 -40.364 1.00 48.25 401 GLU A CA 1
ATOM 3249 C C . GLU A 1 401 ? -24.690 6.366 -40.255 1.00 48.25 401 GLU A C 1
ATOM 3251 O O . GLU A 1 401 ? -24.063 6.734 -39.259 1.00 48.25 401 GLU A O 1
ATOM 3256 N N . LYS A 1 402 ? -24.831 7.133 -41.343 1.00 49.34 402 LYS A N 1
ATOM 3257 C CA . LYS A 1 402 ? -24.398 8.525 -41.502 1.00 49.34 402 LYS A CA 1
ATOM 3258 C C . LYS A 1 402 ? -25.190 9.454 -40.570 1.00 49.34 402 LYS A C 1
ATOM 3260 O O . LYS A 1 402 ? -25.964 10.272 -41.045 1.00 49.34 402 LYS A O 1
ATOM 3265 N N . ASN A 1 403 ? -24.990 9.377 -39.258 1.00 44.59 403 ASN A N 1
ATOM 3266 C CA . ASN A 1 403 ? -25.637 10.294 -38.321 1.00 44.59 403 ASN A CA 1
ATOM 3267 C C . ASN A 1 403 ? -24.624 11.278 -37.715 1.00 44.59 403 ASN A C 1
ATOM 3269 O O . ASN A 1 403 ? -23.851 10.974 -36.814 1.00 44.59 403 ASN A O 1
ATOM 3273 N N . HIS A 1 404 ? -24.632 12.460 -38.341 1.00 45.00 404 HIS A N 1
ATOM 3274 C CA . HIS A 1 404 ? -24.087 13.768 -37.979 1.00 45.00 404 HIS A CA 1
ATOM 3275 C C . HIS A 1 404 ? -22.857 13.855 -37.054 1.00 45.00 404 HIS A C 1
ATOM 3277 O O . HIS A 1 404 ? -22.929 13.767 -35.830 1.00 45.00 404 HIS A O 1
ATOM 3283 N N . TYR A 1 405 ? -21.757 14.312 -37.664 1.00 44.16 405 TYR A N 1
ATOM 3284 C CA . TYR A 1 405 ? -20.567 14.919 -37.046 1.00 44.16 405 TYR A CA 1
ATOM 3285 C C . TYR A 1 405 ? -20.851 15.943 -35.917 1.00 44.16 405 TYR A C 1
ATOM 3287 O O . TYR A 1 405 ? -19.965 16.213 -35.108 1.00 44.16 405 TYR A O 1
ATOM 3295 N N . ARG A 1 406 ? -22.072 16.493 -35.809 1.00 39.12 406 ARG A N 1
ATOM 3296 C CA . ARG A 1 406 ? -22.459 17.448 -34.754 1.00 39.12 406 ARG A CA 1
ATOM 3297 C C . ARG A 1 406 ? -22.447 16.852 -33.342 1.00 39.12 406 ARG A C 1
ATOM 3299 O O . ARG A 1 406 ? -22.140 17.585 -32.409 1.00 39.12 406 ARG A O 1
ATOM 3306 N N . THR A 1 407 ? -22.660 15.545 -33.172 1.00 43.38 407 THR A N 1
ATOM 3307 C CA . THR A 1 407 ? -22.588 14.900 -31.843 1.00 43.38 407 THR A CA 1
ATOM 3308 C C . THR A 1 407 ? -21.143 14.675 -31.378 1.00 43.38 407 THR A C 1
ATOM 3310 O O . THR A 1 407 ? -20.899 14.504 -30.192 1.00 43.38 407 THR A O 1
ATOM 3313 N N . LEU A 1 408 ? -20.161 14.717 -32.287 1.00 43.69 408 LEU A N 1
ATOM 3314 C CA . LEU A 1 408 ? -18.726 14.644 -31.968 1.00 43.69 408 LEU A CA 1
ATOM 3315 C C . LEU A 1 408 ? -18.134 16.016 -31.592 1.00 43.69 408 LEU A C 1
ATOM 3317 O O . LEU A 1 408 ? -17.200 16.093 -30.788 1.00 43.69 408 LEU A O 1
ATOM 3321 N N . CYS A 1 409 ? -18.683 17.111 -32.129 1.00 37.44 409 CYS A N 1
ATOM 3322 C CA . CYS A 1 409 ? -18.149 18.462 -31.928 1.00 37.44 409 CYS A CA 1
ATOM 3323 C C . CYS A 1 409 ? -18.343 19.018 -30.508 1.00 37.44 409 CYS A C 1
ATOM 3325 O O . CYS A 1 409 ? -17.505 19.803 -30.074 1.00 37.44 409 CYS A O 1
ATOM 3327 N N . SER A 1 410 ? -19.335 18.563 -29.734 1.00 34.56 410 SER A N 1
ATOM 3328 C CA . SER A 1 410 ? -19.414 18.907 -28.300 1.00 34.56 410 SER A CA 1
ATOM 3329 C C . SER A 1 410 ? -18.398 18.144 -27.432 1.00 34.56 410 SER A C 1
ATOM 3331 O O . SER A 1 410 ? -18.163 18.520 -26.288 1.00 34.56 410 SER A O 1
ATOM 3333 N N . PHE A 1 411 ? -17.734 17.113 -27.971 1.00 44.88 411 PHE A N 1
ATOM 3334 C CA . PHE A 1 411 ? -16.806 16.243 -27.234 1.00 44.88 411 PHE A CA 1
ATOM 3335 C C . PHE A 1 411 ? -15.323 16.427 -27.601 1.00 44.88 411 PHE A C 1
ATOM 3337 O O . PHE A 1 411 ? -14.457 15.845 -26.947 1.00 44.88 411 PHE A O 1
ATOM 3344 N N . THR A 1 412 ? -15.004 17.242 -28.614 1.00 35.72 412 THR A N 1
ATOM 3345 C CA . THR A 1 412 ? -13.620 17.447 -29.101 1.00 35.72 412 THR A CA 1
ATOM 3346 C C . THR A 1 412 ? -12.872 18.566 -28.349 1.00 35.72 412 THR A C 1
ATOM 3348 O O . THR A 1 412 ? -11.647 18.660 -28.433 1.00 35.72 412 THR A O 1
ATOM 3351 N N . VAL A 1 413 ? -13.576 19.372 -27.543 1.00 32.78 413 VAL A N 1
ATOM 3352 C CA . VAL A 1 413 ? -13.018 20.544 -26.832 1.00 32.78 413 VAL A CA 1
ATOM 3353 C C . VAL A 1 413 ? -11.991 20.173 -25.742 1.00 32.78 413 VAL A C 1
ATOM 3355 O O . VAL A 1 413 ? -11.216 2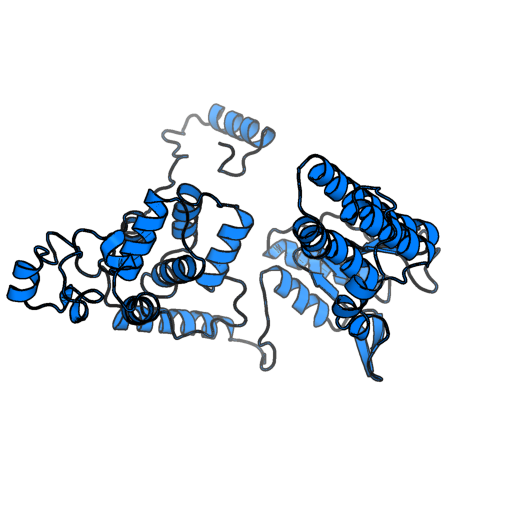1.023 -25.327 1.00 32.78 413 VAL A O 1
ATOM 3358 N N . HIS A 1 414 ? -11.894 18.909 -25.315 1.00 31.69 414 HIS A N 1
ATOM 3359 C CA . HIS A 1 414 ? -10.914 18.479 -24.296 1.00 31.69 414 HIS A CA 1
ATOM 3360 C C . HIS A 1 414 ? -9.727 17.657 -24.811 1.00 31.69 414 HIS A C 1
ATOM 3362 O O . HIS A 1 414 ? -8.835 17.336 -24.033 1.00 31.69 414 HIS A O 1
ATOM 3368 N N . VAL A 1 415 ? -9.687 17.299 -26.099 1.00 35.38 415 VAL A N 1
ATOM 3369 C CA . VAL A 1 415 ? -8.567 16.509 -26.654 1.00 35.38 415 VAL A CA 1
ATOM 3370 C C . VAL A 1 415 ? -7.639 17.369 -27.509 1.00 35.38 415 VAL A C 1
ATOM 3372 O O . VAL A 1 415 ? -6.438 17.113 -27.539 1.00 35.38 415 VAL A O 1
ATOM 3375 N N . LYS A 1 416 ? -8.153 18.430 -28.146 1.00 28.47 416 LYS A N 1
ATOM 3376 C CA . LYS A 1 416 ? -7.320 19.339 -28.948 1.00 28.47 416 LYS A CA 1
ATOM 3377 C C . LYS A 1 416 ? -6.296 20.123 -28.117 1.00 28.47 416 LYS A C 1
ATOM 3379 O O . LYS A 1 416 ? -5.202 20.364 -28.607 1.00 28.47 416 LYS A O 1
ATOM 3384 N N . SER A 1 417 ? -6.594 20.436 -26.855 1.00 32.16 417 SER A N 1
ATOM 3385 C CA . SER A 1 417 ? -5.676 21.185 -25.981 1.00 32.16 417 SER A CA 1
ATOM 3386 C C . SER A 1 417 ? -4.417 20.412 -25.569 1.00 32.16 417 SER A C 1
ATOM 3388 O O . SER A 1 417 ? -3.464 21.037 -25.129 1.00 32.16 417 SER A O 1
ATOM 3390 N N . ASN A 1 418 ? -4.396 19.080 -25.710 1.00 34.66 418 ASN A N 1
ATOM 3391 C CA . ASN A 1 418 ? -3.276 18.237 -25.264 1.00 34.66 418 ASN A CA 1
ATOM 3392 C C . ASN A 1 418 ? -2.484 17.592 -26.413 1.00 34.66 418 ASN A C 1
ATOM 3394 O O . ASN A 1 418 ? -1.569 16.820 -26.148 1.00 34.66 418 ASN A O 1
ATOM 3398 N N . TRP A 1 419 ? -2.863 17.836 -27.671 1.00 36.94 419 TRP A N 1
ATOM 3399 C CA . TRP A 1 419 ? -2.206 17.229 -28.839 1.00 36.94 419 TRP A CA 1
ATOM 3400 C C . TRP A 1 419 ? -1.570 18.246 -29.796 1.00 36.94 419 TRP A C 1
ATOM 3402 O O . TRP A 1 419 ? -0.799 17.843 -30.661 1.00 36.94 419 TRP A O 1
ATOM 3412 N N . GLU A 1 420 ? -1.872 19.538 -29.652 1.00 29.81 420 GLU A N 1
ATOM 3413 C CA . GLU A 1 420 ? -1.253 20.632 -30.423 1.00 29.81 420 GLU A CA 1
ATOM 3414 C C . GLU A 1 420 ? -0.399 21.570 -29.538 1.00 29.81 420 GLU A C 1
ATOM 3416 O O . GLU A 1 420 ? -0.121 22.695 -29.943 1.00 29.81 420 GLU A O 1
ATOM 3421 N N . ALA A 1 421 ? 0.029 21.116 -28.352 1.00 30.62 421 ALA A N 1
ATOM 3422 C CA . ALA A 1 421 ? 0.941 21.843 -27.459 1.00 30.62 421 ALA A CA 1
ATOM 3423 C C . ALA A 1 421 ? 2.279 21.112 -27.310 1.00 30.62 421 ALA A C 1
ATOM 3425 O O . ALA A 1 421 ? 2.239 19.876 -27.097 1.00 30.62 421 ALA A O 1
#

Secondary structure (DSSP, 8-state):
-GGGT--HHHHHHHHHHHHT-TT------------SHHHHHHHHT-SS-HHHHHHHHHHHHHS---HHHHHHHHHIIIIITT---HHHHHHHHHHH-TT--HHHHHHHHHHHTTSSS-SSS----PPPHHHHHHHH-SSSHHHHHH-GGGTTS-HHHHT-GGGS-HHHHHHTT--BTTTBPPPSS-HHHHHHHHHHHHHHHHHHHT-SS---S-----HHHHHHHHHHHH-TT---EEEEETTEEEEE-EEEETTEEEE--SSHHHHHHHHHHHHHHHHHH-----TTT-EEE--GGGTT-----TT-EEESSEEEETTEEEES-HHHHHHHHHHHHHHHHHHHHHHHHTS---HHHHHHHIIIIIHHHHHHHHHHSPPPHHHHHHHHHHHHHHHHTT------THHHHTTSTTTGGGT--